Protein 8CBS (pdb70)

InterPro domains:
  IPR000071 Immunodeficiency lentiviral matrix, N-terminal [PF00540] (2-132)
  IPR000071 Immunodeficiency lentiviral matrix, N-terminal [PR00234] (4-20)
  IPR000071 Immunodeficiency lentiviral matrix, N-terminal [PR00234] (22-40)
  IPR000071 Immunodeficiency lentiviral matrix, N-terminal [PR00234] (42-57)
  IPR000071 Immunodeficiency lentiviral matrix, N-terminal [PR00234] (70-89)
  IPR000071 Immunodeficiency lentiviral matrix, N-terminal [PR00234] (89-102)
  IPR000477 Reverse transcriptase domain [PF00078] (650-821)
  IPR000477 Reverse transcriptase domain [PS50878] (631-821)
  IPR001037 Integrase, C-terminal, retroviral [PF00552] (1372-1415)
  IPR001037 Integrase, C-terminal, retroviral [PS51027] (1370-1417)
  IPR001584 Integrase, catalytic core [PF00665] (1204-1292)
  IPR001584 Integrase, catalytic core [PS50994] (1201-1351)
  IPR001878 Zinc finger, CCHC-type [PF00098] (391-406)
  IPR001878 Zinc finger, CCHC-type [PF00098] (412-428)
  IPR001878 Zinc finger, CCHC-type [PS50158] (391-406)
  IPR001878 Zinc finger, CCHC-type [PS50158] (413-428)
  IPR001878 Zinc finger, CCHC-type [SM00343] (391-40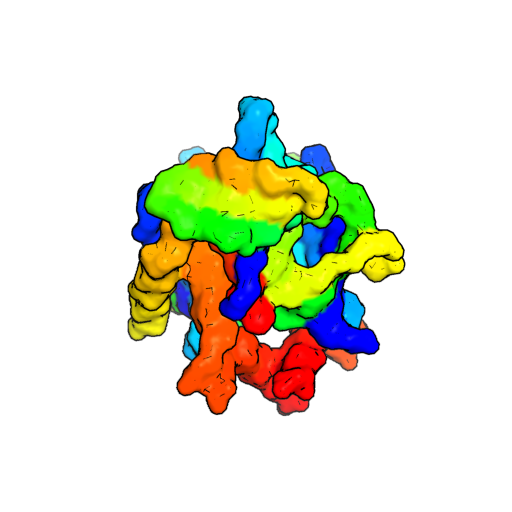7)
  IPR001878 Zinc finger, CCHC-type [SM00343] (412-428)
  IPR001969 Aspartic peptidase, active site [PS00141] (510-521)
  IPR001995 Peptidase A2A, retrovirus, catalytic [PS50175] (508-577)

Solvent-accessible surface area: 18591 Å² total; per-residue (Å²): 190,87,84,91,0,5,0,86,41,93,236,53,90,95,50,61,19,51,3,130,50,65,114,120,34,176,53,32,0,44,0,60,23,144,114,74,97,46,108,5,47,96,188,66,12,60,51,32,102,22,67,34,160,114,54,32,5,40,1,33,2,17,14,9,94,48,105,85,105,19,0,0,0,0,0,0,35,36,4,13,0,1,7,4,17,34,11,117,44,69,58,10,103,36,0,10,26,6,3,15,18,0,2,1,17,0,44,9,124,24,1,66,11,67,99,29,93,7,4,47,25,22,34,0,70,17,7,5,34,18,8,6,9,116,26,67,78,103,87,57,7,78,69,21,12,152,55,1,77,109,4,4,53,107,10,57,105,13,15,117,76,4,64,31,0,0,5,8,0,8,15,12,32,0,67,120,144,188,67,79,5,3,11,36,70,0,2,40,44,10,16,109,96,77,144,47,70,0,8,1,83,49,85,240,54,100,93,42,55,33,68,7,133,36,84,100,89,22,172,55,35,0,35,0,58,19,126,100,79,112,58,102,4,47,85,189,73,10,53,18,20,108,90,83,34,231,105,56,41,5,43,0,35,1,18,15,11,86,48,101,79,104,15,0,0,0,0,0,0,35,31,4,14,0,1,7,4,16,36,10,116,43,79,54,10,102,25,0,10,25,6,2,16,20,0,2,2,19,1,43,4,115,23,1,67,8,64,101,30,94,7,4,46,27,28,47,0,113,15,7,5,47,9,7,17,13,127,26,68,86,102,87,53,8,84,70,20,16,153,49,1,74,115,1,3,56,118,12,57,130,89,12,130,79,5,70,32,0,0,5,13,0,6,9,16,28,0,64,102,144,182,80,77,6,2,12,34,67,0,2,51,45,5,0,67,51,26,84,101,189

Sequence (390 aa):
QNFRVYYRDSRDPVWKGPAKLLEKGEGAVVVIQDNSDIKVVPRRKAKKIIRDYGKCSPGIWQLDCTHHLEGKVILVAVV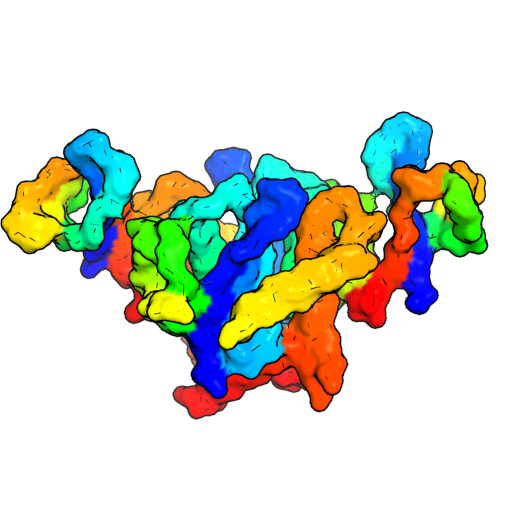HVASGYIEAEVIPAETGQETAYFLLKLAGRWPVKTVVHHTDNGSNFTSTTVKAACWWAGIKQEFGGVIESMNKELKKIIGQVRDQAEHLKTAVQMAVFIHNKKRKGYSAGERIVDIIIATDINFRVYYRDSRDDPVWKGPAKLLEKGEGAVVVIQDNSDIKVVPRRKAKIIRDYGKCSPGIWQLDCTHHLEGKVILVAVVHVASGYIEAEVIPAETGQETAYFLLKLAGRWPVKTVVHTDNGSNFTSTTVKAACWWAGIKQEFGGVIESMNKELKKIIGQVRDQAEHLKTAVQMAVFIHNKKRKGYSAGERIVDIIATDIQTK

Organism: Human immunodeficiency virus type 1 group M subtype B (isolate NY5) (NCBI:txid11698)

B-factor: mean 51.63, std 19.4, range [27.84, 161.86]

Foldseek 3Di:
DAKFKWFDDDVPPDIDDRWHFDDDDPFWTWTHDPHDTDTGGPVGMDIDDPVVD/DDLQEKEWDWDDDPRWIKIKIARVVLRQIDIATDRDLALVVVLVVLLVVLVPAVHAEYEYEVPPSCVDPSNVVSCVVSNHHYDYDPSVVVVVVQLVVQLVVCVVVDDDSRVSSVVSSVVQQCDCPVHGSVVVSCVNRVVVD/DKWKWFDDPPDPDIDDRWAWDDDDPFWTWTADPHDTDIHGPVGMDIGDDDDD/DALQEKEWDWDDDPNWIKIKIARQVQRQIDIATFRDLALVSVLVVLLVVLVPGVHAEYEYAVPPSCVDVSNVVSCVVSNHHYHHDPSVVVVVVQLVVQLVVCVVVDPDSRVSSVVSSVVQQCCPPVHGSVRVSCVNRVVVVVVD

GO terms:
  GO:0005546 phosphatidylinositol-4,5-bisphosphate binding (F, IDA)
  GO:0005515 protein binding (F, IPI)
  GO:0042802 identical protein binding (F, IPI)

Radius of gyration: 22.5 Å; Cα contacts (8 Å, |Δi|>4): 819; chains: 4; bounding box: 56×45×68 Å

Structure (mmCIF, N/CA/C/O backbone):
data_8CBS
#
_entry.id   8CBS
#
_cell.length_a   53.228
_cell.length_b   64.853
_cell.length_c   70.439
_cell.angle_alpha   90.000
_cell.angle_beta   101.500
_cell.angle_gamma   90.000
#
_symmetry.space_group_name_H-M   'P 1 21 1'
#
loop_
_entity.id
_entity.type
_entity.pdbx_description
1 polymer Integrase
2 non-polymer 1,2-ETHANEDIOL
3 non-polymer 'CHLORIDE ION'
4 non-polymer '(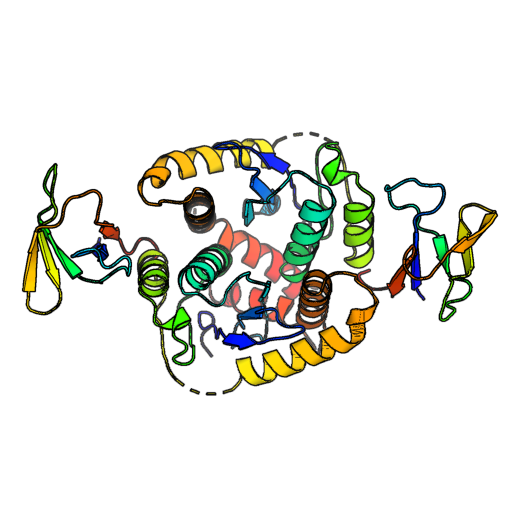2~{S})-2-[3-cyclopropyl-6-methyl-2-(5-methyl-3,4-dihydro-2~{H}-chromen-6-yl)phenyl]-2-[(2-methylpropan-2-yl)oxy]ethanoic acid'
5 non-polymer 'MAGNESIUM ION'
6 water water
#
loop_
_atom_site.group_PDB
_atom_site.id
_atom_site.type_symbol
_atom_site.label_atom_id
_atom_site.label_alt_id
_atom_site.label_comp_id
_atom_site.label_asym_id
_atom_site.label_entity_id
_atom_site.label_seq_id
_atom_site.pdbx_PDB_ins_code
_atom_site.Cartn_x
_atom_site.Cartn_y
_atom_site.Cartn_z
_atom_site.occupancy
_atom_site.B_iso_or_equiv
_atom_site.auth_seq_id
_atom_site.auth_comp_id
_atom_site.auth_asym_id
_atom_site.auth_atom_id
_atom_site.pdbx_PDB_model_num
ATOM 1 N N . GLN A 1 3 ? -0.79707 -21.71539 -7.92584 1.000 95.49279 221 GLN A N 1
ATOM 2 C CA . GLN A 1 3 ? -1.66270 -20.67115 -8.46471 1.000 98.55471 221 GLN A CA 1
ATOM 3 C C . GLN A 1 3 ? -0.93533 -19.74185 -9.43581 1.000 87.90699 221 GLN A C 1
ATOM 4 O O . GLN A 1 3 ? -1.21401 -19.79076 -10.63229 1.000 95.63600 221 GLN A O 1
ATOM 10 N N . ASN A 1 4 ? -0.01189 -18.89375 -8.97760 1.000 65.36085 222 ASN A N 1
ATOM 11 C CA . ASN A 1 4 ? 0.60499 -17.96105 -9.91074 1.000 73.06828 222 ASN A CA 1
ATOM 12 C C . ASN A 1 4 ? 2.11279 -18.13848 -10.00759 1.000 60.78941 222 ASN A C 1
ATOM 13 O O . ASN A 1 4 ? 2.80777 -18.39163 -9.00442 1.000 53.56064 222 ASN A O 1
ATOM 18 N N . PHE A 1 5 ? 2.61296 -17.93903 -11.22262 1.000 56.70223 223 PHE A N 1
ATOM 19 C CA . PHE A 1 5 ? 4.00874 -18.18148 -11.55055 1.000 52.17784 223 PHE A CA 1
ATOM 20 C C . PHE A 1 5 ? 4.68220 -16.91417 -12.02982 1.000 55.33452 223 PHE A C 1
ATOM 21 O O . PHE A 1 5 ? 4.06674 -16.07374 -12.71237 1.000 52.98245 223 PHE A O 1
ATOM 29 N N . ARG A 1 6 ? 5.95379 -16.77859 -11.64996 1.000 45.86354 224 ARG A N 1
ATOM 30 C CA . ARG A 1 6 ? 6.82533 -15.80654 -12.25853 1.000 46.28282 224 ARG A CA 1
ATOM 31 C C . ARG A 1 6 ? 8.06804 -16.53659 -12.72404 1.000 48.43802 224 ARG A C 1
ATOM 32 O O . ARG A 1 6 ? 8.45564 -17.56262 -12.16482 1.000 49.48737 224 ARG A O 1
ATOM 40 N N . VAL A 1 7 ? 8.69806 -16.00173 -13.75245 1.000 45.70217 225 VAL A N 1
ATOM 41 C CA . VAL A 1 7 ? 9.87116 -16.62793 -14.32109 1.000 43.11148 225 VAL A CA 1
ATOM 42 C C . VAL A 1 7 ? 11.06013 -15.71304 -14.14471 1.000 42.93575 225 VAL A C 1
ATOM 43 O O . VAL A 1 7 ? 10.98267 -14.52894 -14.50050 1.000 49.04284 225 VAL A O 1
ATOM 47 N N . TYR A 1 8 ? 12.18186 -16.28097 -13.66895 1.000 45.60875 226 TYR A N 1
ATOM 48 C CA . TYR A 1 8 ? 13.46810 -15.59770 -13.54016 1.000 46.64350 226 TYR A CA 1
ATOM 49 C C . TYR A 1 8 ? 14.41071 -16.35188 -14.45523 1.000 48.94042 226 TYR A C 1
ATOM 50 O O . TYR A 1 8 ? 14.25654 -17.55641 -14.60199 1.000 51.85653 226 TYR A O 1
ATOM 59 N N . TYR A 1 9 ? 15.32484 -15.65074 -15.14424 1.000 45.50013 227 TYR A N 1
ATOM 60 C CA . TYR A 1 9 ? 16.01769 -16.24006 -16.29608 1.000 50.29605 227 TYR A CA 1
ATOM 61 C C . TYR A 1 9 ? 17.34288 -15.51760 -16.51944 1.000 49.59687 227 TYR A C 1
ATOM 62 O O . TYR A 1 9 ? 17.57906 -14.42404 -15.99470 1.000 55.07252 227 TYR A O 1
ATOM 71 N N . ARG A 1 10 ? 18.22701 -16.15956 -17.26692 1.000 51.34420 228 ARG A N 1
ATOM 72 C CA . ARG A 1 10 ? 19.47406 -15.52999 -17.67565 1.000 53.50191 228 ARG A CA 1
ATOM 73 C C . ARG A 1 10 ? 19.49041 -15.43251 -19.19412 1.000 65.31956 228 ARG A C 1
ATOM 74 O O . ARG A 1 10 ? 18.92809 -16.29247 -19.88364 1.000 56.46578 228 ARG A O 1
ATOM 82 N N . ASP A 1 11 ? 20.17947 -14.40833 -19.68164 1.000 67.92003 229 ASP A N 1
ATOM 83 C CA . ASP A 1 11 ? 20.05538 -13.90887 -21.05072 1.000 80.16695 229 ASP A CA 1
ATOM 84 C C . ASP A 1 11 ? 21.38102 -14.11654 -21.79099 1.000 97.98436 229 ASP A C 1
ATOM 85 O O . ASP A 1 11 ? 21.95823 -15.20633 -21.68817 1.000 94.81763 229 ASP A O 1
ATOM 90 N N . SER A 1 12 ? 21.88069 -13.10131 -22.48962 1.000 118.14499 230 SER A N 1
ATOM 91 C CA . SER A 1 12 ? 23.05422 -13.10784 -23.35401 1.000 128.02685 230 SER A CA 1
ATOM 92 C C . SER A 1 12 ? 24.32523 -12.98728 -22.52151 1.000 121.97837 230 SER A C 1
ATOM 93 O O . SER A 1 12 ? 24.78407 -11.88489 -22.21379 1.000 116.83753 230 SER A O 1
ATOM 96 N N . ARG A 1 13 ? 24.91425 -14.13771 -22.17632 1.000 117.71591 231 ARG A N 1
ATOM 97 C CA . ARG A 1 13 ? 26.12579 -14.22757 -21.36006 1.000 121.09705 231 ARG A CA 1
ATOM 98 C C . ARG A 1 13 ? 25.92588 -13.71049 -19.93596 1.000 121.84709 231 ARG A C 1
ATOM 99 O O . ARG A 1 13 ? 26.38173 -14.34827 -18.97858 1.000 115.92393 231 ARG A O 1
ATOM 107 N N . ASP A 1 14 ? 25.25886 -12.55045 -19.79382 1.000 109.43130 232 ASP A N 1
ATOM 108 C CA . ASP A 1 14 ? 24.94476 -11.86645 -18.54137 1.000 89.22681 232 ASP A CA 1
ATOM 109 C C . ASP A 1 14 ? 24.59277 -12.87667 -17.45596 1.000 87.73088 232 ASP A C 1
ATOM 110 O O . ASP A 1 14 ? 23.52211 -13.50180 -17.50823 1.000 77.76308 232 ASP A O 1
ATOM 115 N N . PRO A 1 15 ? 25.48013 -13.08418 -16.47433 1.000 94.13320 233 PRO A N 1
ATOM 116 C CA . PRO A 1 15 ? 25.15351 -13.97902 -15.35339 1.000 84.98851 233 PRO A CA 1
ATOM 117 C C . PRO A 1 15 ? 24.15310 -13.40380 -14.36477 1.000 73.40553 233 PRO A C 1
ATOM 118 O O . PRO A 1 15 ? 23.80208 -14.10449 -13.41101 1.000 70.12679 233 PRO A O 1
ATOM 122 N N . VAL A 1 16 ? 23.68813 -12.16556 -14.52302 1.000 59.87537 234 VAL A N 1
ATOM 123 C CA . VAL A 1 16 ? 22.71288 -11.64293 -13.56837 1.000 67.49898 234 VAL A CA 1
ATOM 124 C C . VAL A 1 16 ? 21.35495 -12.24865 -13.88402 1.000 59.46777 234 VAL A C 1
ATOM 125 O O . VAL A 1 16 ? 20.99193 -12.41550 -15.05092 1.000 53.31884 234 VAL A O 1
ATOM 129 N N . TRP A 1 17 ? 20.62519 -12.64383 -12.85207 1.000 49.09603 235 TRP A N 1
ATOM 130 C CA . TRP A 1 17 ? 19.27312 -13.14562 -13.06790 1.000 48.84932 235 TRP A CA 1
ATOM 131 C C . TRP A 1 17 ? 18.32413 -11.97901 -13.36861 1.000 48.40622 235 TRP A C 1
ATOM 132 O O . TRP A 1 17 ? 18.42325 -10.90113 -12.77011 1.000 50.14132 235 TRP A O 1
ATOM 143 N N . LYS A 1 18 ? 17.40483 -12.19794 -14.30200 1.000 49.30910 236 LYS A N 1
ATOM 144 C CA . LYS A 1 18 ? 16.42634 -11.21907 -14.74881 1.000 53.28187 236 LYS A CA 1
ATOM 145 C C . LYS A 1 18 ? 15.04403 -11.70299 -14.35750 1.000 51.52831 236 LYS A C 1
ATOM 146 O O . LYS A 1 18 ? 14.82502 -12.89233 -14.18410 1.000 50.59789 236 LYS A O 1
ATOM 152 N N . GLY A 1 19 ? 14.10068 -10.77839 -14.27573 1.000 58.88026 237 GLY A N 1
ATOM 153 C CA . GLY A 1 19 ? 12.75459 -11.11541 -13.89033 1.000 54.46965 237 GLY A CA 1
ATOM 154 C C . GLY A 1 19 ? 12.24094 -10.20761 -12.78317 1.000 65.80083 237 GLY A C 1
ATOM 155 O O . GLY A 1 19 ? 12.94547 -9.32732 -12.28585 1.000 60.62785 237 GLY A O 1
ATOM 156 N N . PRO A 1 20 ? 10.99247 -10.41211 -12.37492 1.000 64.39503 238 PRO A N 1
ATOM 157 C CA . PRO A 1 20 ? 10.06994 -11.44242 -12.85210 1.000 54.37303 238 PRO A CA 1
ATOM 158 C C . PRO A 1 20 ? 9.55341 -11.12497 -14.24549 1.000 56.79814 238 PRO A C 1
ATOM 159 O O . PRO A 1 20 ? 9.34764 -9.97249 -14.63270 1.000 56.42955 238 PRO A O 1
ATOM 163 N N . ALA A 1 21 ? 9.36346 -12.18273 -15.01318 1.000 51.51146 239 ALA A N 1
ATOM 164 C CA . ALA A 1 21 ? 8.69386 -12.14276 -16.29442 1.000 49.06980 239 ALA A CA 1
ATOM 165 C C . ALA A 1 21 ? 7.44180 -13.00063 -16.19908 1.000 58.29046 239 ALA A C 1
ATOM 166 O O . ALA A 1 21 ? 7.32918 -13.92130 -15.37263 1.000 50.48192 239 ALA A O 1
ATOM 168 N N . LYS A 1 22 ? 6.49399 -12.67568 -17.05103 1.000 51.72152 240 LYS A N 1
ATOM 169 C CA . LYS A 1 22 ? 5.27793 -13.45686 -17.18349 1.000 51.50341 240 LYS A CA 1
ATOM 170 C C . LYS A 1 22 ? 5.54787 -14.74410 -17.95500 1.000 58.06976 240 LYS A C 1
ATOM 171 O O . LYS A 1 22 ? 6.24685 -14.73920 -18.98506 1.000 54.81814 240 LYS A O 1
ATOM 177 N N . LEU A 1 23 ? 4.97822 -15.84309 -17.46195 1.000 51.62036 241 LEU A N 1
ATOM 178 C CA . LEU A 1 23 ? 5.04515 -17.12356 -18.15631 1.000 54.01428 241 LEU A CA 1
ATOM 179 C C . LEU A 1 23 ? 3.99756 -17.13954 -19.26190 1.000 63.11408 241 LEU A C 1
ATOM 180 O O . LEU A 1 23 ? 2.79873 -17.00263 -18.98625 1.000 52.84708 241 LEU A O 1
ATOM 185 N N . LEU A 1 24 ? 4.43752 -17.29747 -20.51588 1.000 51.24119 242 LEU A N 1
ATOM 186 C CA . LEU A 1 24 ? 3.44761 -17.41950 -21.57945 1.000 55.07306 242 LEU A CA 1
ATOM 187 C C . LEU A 1 24 ? 3.18267 -18.88039 -21.90462 1.000 56.37404 242 LEU A C 1
ATOM 188 O O . LEU A 1 24 ? 2.02612 -19.29647 -22.01239 1.000 58.14371 242 LEU A O 1
ATOM 193 N N . GLU A 1 25 ? 4.24258 -19.67018 -22.04300 1.000 48.02075 243 GLU A N 1
ATOM 194 C CA . GLU A 1 25 ? 4.09754 -21.06991 -22.37980 1.000 50.36056 243 GLU A CA 1
ATOM 195 C C . GLU A 1 25 ? 5.33478 -21.81824 -21.93806 1.000 49.31013 243 GLU A C 1
ATOM 196 O O . GLU A 1 25 ? 6.44669 -21.29619 -22.01264 1.000 48.86592 243 GLU A O 1
ATOM 202 N N . LYS A 1 26 ? 5.13249 -23.05429 -21.51505 1.000 54.66689 244 LYS A N 1
ATOM 203 C CA . LYS A 1 26 ? 6.22660 -23.91828 -21.10056 1.000 55.01449 244 LYS A CA 1
ATOM 204 C C . LYS A 1 26 ? 6.28730 -25.07635 -22.08000 1.000 61.38131 244 LYS A C 1
ATOM 205 O O . LYS A 1 26 ? 5.28916 -25.76707 -22.29076 1.000 59.10671 244 LYS A O 1
ATOM 211 N N . GLY A 1 27 ? 7.43460 -25.24832 -22.72692 1.000 54.03189 245 GLY A N 1
ATOM 212 C CA . GLY A 1 27 ? 7.67140 -26.39160 -23.57246 1.000 59.03398 245 GLY A CA 1
ATOM 213 C C . GLY A 1 27 ? 8.71078 -27.30522 -22.94295 1.000 74.98357 245 GLY A C 1
ATOM 214 O O . GLY A 1 27 ? 9.28276 -27.02687 -21.88567 1.000 62.15155 245 GLY A O 1
ATOM 215 N N . GLU A 1 28 ? 8.96935 -28.40891 -23.64292 1.000 82.49218 246 GLU A N 1
ATOM 216 C CA . GLU A 1 28 ? 9.91411 -29.38740 -23.11634 1.000 95.57154 246 GLU A CA 1
ATOM 217 C C . GLU A 1 28 ? 11.32445 -28.81153 -23.04127 1.000 82.12743 246 GLU A C 1
ATOM 218 O O . GLU A 1 28 ? 12.06707 -29.10669 -22.10183 1.000 83.22106 246 GLU A O 1
ATOM 224 N N . GLY A 1 29 ? 11.70954 -27.98152 -24.00610 1.000 66.37022 247 GLY A N 1
ATOM 225 C CA . GLY A 1 29 ? 13.06342 -27.44489 -24.01400 1.000 62.11393 247 GLY A CA 1
ATOM 226 C C . GLY A 1 29 ? 13.19597 -25.94467 -23.81182 1.000 60.40607 247 GLY A C 1
ATOM 227 O O . GLY A 1 29 ? 14.31331 -25.42635 -23.62547 1.000 53.58232 247 GLY A O 1
ATOM 228 N N . ALA A 1 30 ? 12.08355 -25.21396 -23.90672 1.000 54.97700 248 ALA A N 1
ATOM 229 C CA . ALA A 1 30 ? 12.13281 -23.76098 -23.79925 1.000 51.16867 248 ALA A CA 1
ATOM 230 C C . ALA A 1 30 ? 10.92006 -23.25666 -23.03830 1.000 46.96969 248 ALA A C 1
ATOM 231 O O . ALA A 1 30 ? 9.90414 -23.93567 -22.92275 1.000 48.36124 248 ALA A O 1
ATOM 233 N N . VAL A 1 31 ? 11.05663 -22.05511 -22.50025 1.000 46.45884 249 VAL A N 1
ATOM 234 C CA A VAL A 1 31 ? 9.92731 -21.33707 -21.92960 0.656 46.36554 249 VAL A CA 1
ATOM 235 C CA B VAL A 1 31 ? 9.96774 -21.31012 -21.88615 0.344 46.32716 249 VAL A CA 1
ATOM 236 C C . VAL A 1 31 ? 9.79794 -20.04153 -22.70151 1.000 46.66903 249 VAL A C 1
ATOM 237 O O . VAL A 1 31 ? 10.80112 -19.41610 -23.07037 1.000 47.77172 249 VAL A O 1
ATOM 244 N N . VAL A 1 32 ? 8.54890 -19.69019 -23.02574 1.000 47.18135 250 VAL A N 1
ATOM 245 C CA . VAL A 1 32 ? 8.24178 -18.41429 -23.65490 1.000 48.38548 250 VAL A CA 1
ATOM 246 C C . VAL A 1 32 ? 7.73664 -17.48848 -22.56090 1.000 47.71070 250 VAL A C 1
ATOM 247 O O . VAL A 1 32 ? 6.79097 -17.83018 -21.84205 1.000 46.91572 250 VAL A O 1
ATOM 251 N N . ILE A 1 33 ? 8.40116 -16.34853 -22.39861 1.000 46.62208 251 ILE A N 1
ATOM 252 C CA . ILE A 1 33 ? 8.08505 -15.37804 -21.36092 1.000 46.11034 251 ILE A CA 1
ATOM 253 C C . ILE A 1 33 ? 7.90914 -14.00138 -21.97473 1.000 54.20461 251 ILE A C 1
ATOM 254 O O . ILE A 1 33 ? 8.34609 -13.72675 -23.09178 1.000 50.26636 251 ILE A O 1
ATOM 259 N N . GLN A 1 34 ? 7.27145 -13.13038 -21.21189 1.000 51.03205 252 GLN A N 1
ATOM 260 C CA . GLN A 1 34 ? 7.14297 -11.71936 -21.54277 1.000 58.55377 252 GLN A CA 1
ATOM 261 C C . GLN A 1 34 ? 7.78451 -10.91910 -20.41864 1.000 59.31015 252 GLN A C 1
ATOM 262 O O . GLN A 1 34 ? 7.29637 -10.95093 -19.28068 1.000 55.92243 252 GLN A O 1
ATOM 268 N N . ASP A 1 35 ? 8.89250 -10.23499 -20.70934 1.000 60.41718 253 ASP A N 1
ATOM 269 C CA . ASP A 1 35 ? 9.53049 -9.36796 -19.71304 1.000 80.10364 253 ASP A CA 1
ATOM 270 C C . ASP A 1 35 ? 9.27155 -7.92223 -20.11410 1.000 90.05305 253 ASP A C 1
ATOM 271 O O . ASP A 1 35 ? 9.87677 -7.41777 -21.06843 1.000 91.69542 253 ASP A O 1
ATOM 276 N N . ASN A 1 36 ? 8.36780 -7.27190 -19.37778 1.000 106.60675 254 ASN A N 1
ATOM 277 C CA . ASN A 1 36 ? 7.91519 -5.91640 -19.65599 1.000 115.94317 254 ASN A CA 1
ATOM 278 C C . ASN A 1 36 ? 7.27115 -5.86961 -21.03542 1.000 111.36067 254 ASN A C 1
ATOM 279 O O . ASN A 1 36 ? 6.08784 -6.19948 -21.17545 1.000 107.92786 254 ASN A O 1
ATOM 284 N N . SER A 1 37 ? 8.03397 -5.49779 -22.06405 1.000 101.30455 255 SER A N 1
ATOM 285 C CA . SER A 1 37 ? 7.47688 -5.35898 -23.40591 1.000 103.49905 255 SER A CA 1
ATOM 286 C C . SER A 1 37 ? 8.09184 -6.31108 -24.43134 1.000 94.36429 255 SER A C 1
ATOM 287 O O . SER A 1 37 ? 7.76629 -6.20599 -25.61765 1.000 90.73538 255 SER A O 1
ATOM 290 N N . ASP A 1 38 ? 8.96112 -7.23612 -24.02005 1.000 82.45317 256 ASP A N 1
ATOM 291 C CA . ASP A 1 38 ? 9.67324 -8.11817 -24.94121 1.000 80.28970 256 ASP A CA 1
ATOM 292 C C . ASP A 1 38 ? 9.26766 -9.56436 -24.70073 1.000 78.01477 256 ASP A C 1
ATOM 293 O O . ASP A 1 38 ? 9.32236 -10.05332 -23.56620 1.000 69.52533 256 ASP A O 1
ATOM 298 N N . ILE A 1 39 ? 8.88491 -10.25474 -25.75381 1.000 67.57449 257 ILE A N 1
ATOM 299 C CA . ILE A 1 39 ? 8.62370 -11.67974 -25.64349 1.000 59.31963 257 ILE A CA 1
ATOM 300 C C . ILE A 1 39 ? 9.91265 -12.41571 -25.95227 1.000 68.74180 257 ILE A C 1
ATOM 301 O O . ILE A 1 39 ? 10.59916 -12.11040 -26.93549 1.000 69.93226 257 ILE A O 1
ATOM 306 N N . LYS A 1 40 ? 10.27087 -13.35778 -25.09286 1.000 50.32130 258 LYS A N 1
ATOM 307 C CA . LYS A 1 40 ? 11.55908 -14.01111 -25.19958 1.000 49.00017 258 LYS A CA 1
ATOM 308 C C . LYS A 1 40 ? 11.35817 -15.51318 -25.12437 1.000 52.22708 258 LYS A C 1
ATOM 309 O O . LYS A 1 40 ? 10.45490 -15.99983 -24.43518 1.000 49.45816 258 LYS A O 1
ATOM 315 N N . VAL A 1 41 ? 12.22185 -16.24028 -25.81902 1.000 46.56203 259 VAL A N 1
ATOM 316 C CA . VAL A 1 41 ? 12.21467 -17.69828 -25.83130 1.000 48.12856 259 VAL A CA 1
ATOM 317 C C . VAL A 1 41 ? 13.47484 -18.13542 -25.10276 1.000 47.07555 259 VAL A C 1
ATOM 318 O O . VAL A 1 41 ? 14.58511 -17.82763 -25.55163 1.000 48.90131 259 VAL A O 1
ATOM 322 N N . VAL A 1 42 ? 13.31804 -18.81219 -23.97045 1.000 45.04168 260 VAL A N 1
ATOM 323 C CA . VAL A 1 42 ? 14.42680 -19.08552 -23.05124 1.000 45.00347 260 VAL A CA 1
ATOM 324 C C . VAL A 1 42 ? 14.60213 -20.59136 -22.89115 1.000 46.60672 260 VAL A C 1
ATOM 325 O O . VAL A 1 42 ? 13.64748 -21.27726 -22.51902 1.000 49.32686 260 VAL A O 1
ATOM 329 N N . PRO A 1 43 ? 15.81451 -21.13666 -23.08426 1.000 50.61322 261 PRO A N 1
ATOM 330 C CA . PRO A 1 43 ? 16.06346 -22.54503 -22.75690 1.000 52.86342 261 PRO A CA 1
ATOM 331 C C . PRO A 1 43 ? 15.64077 -22.84906 -21.32395 1.000 55.12201 261 PRO A C 1
ATOM 332 O O . PRO A 1 43 ? 15.84798 -22.03231 -20.41344 1.000 50.78801 261 PRO A O 1
ATOM 336 N N . ARG A 1 44 ? 15.03120 -24.02656 -21.12919 1.000 46.43923 262 ARG A N 1
ATOM 337 C CA . ARG A 1 44 ? 14.54666 -24.40032 -19.79275 1.000 48.81226 262 ARG A CA 1
ATOM 338 C C . ARG A 1 44 ? 15.64252 -24.27400 -18.74244 1.000 53.55796 262 ARG A C 1
ATOM 339 O O . ARG A 1 44 ? 15.37577 -23.89374 -17.58825 1.000 49.80549 262 ARG A O 1
ATOM 347 N N . ARG A 1 45 ? 16.87647 -24.62876 -19.11370 1.000 56.73613 263 ARG A N 1
ATOM 348 C CA . ARG A 1 45 ? 17.93319 -24.71051 -18.11166 1.000 59.09862 263 ARG A CA 1
ATOM 349 C C . ARG A 1 45 ? 18.36787 -23.32203 -17.67572 1.000 64.16260 263 ARG A C 1
ATOM 350 O O . ARG A 1 45 ? 19.01123 -23.17530 -16.62929 1.000 62.75701 263 ARG A O 1
ATOM 358 N N . LYS A 1 46 ? 18.02311 -22.28735 -18.44200 1.000 52.94039 264 LYS A N 1
ATOM 359 C CA . LYS A 1 46 ? 18.34850 -20.92982 -18.03371 1.000 55.90023 264 LYS A CA 1
ATOM 360 C C . LYS A 1 46 ? 17.17420 -20.19363 -17.40279 1.000 50.75103 264 LYS A C 1
ATOM 361 O O . LYS A 1 46 ? 17.22702 -18.96487 -17.28998 1.000 62.78676 264 LYS A O 1
ATOM 367 N N . ALA A 1 47 ? 16.11152 -20.90021 -17.02440 1.000 47.98043 265 ALA A N 1
ATOM 368 C CA . ALA A 1 47 ? 14.90033 -20.29014 -16.47166 1.000 43.33867 265 ALA A CA 1
ATOM 369 C C . ALA A 1 47 ? 14.49500 -20.99117 -15.19560 1.000 46.26616 265 ALA A C 1
ATOM 370 O O . ALA A 1 47 ? 14.63948 -22.20806 -15.08293 1.000 49.79519 265 ALA A O 1
ATOM 372 N N A LYS A 1 48 ? 14.00665 -20.21560 -14.22848 0.425 43.24251 266 LYS A N 1
ATOM 373 N N B LYS A 1 48 ? 14.00713 -20.22136 -14.22269 0.575 43.40089 266 LYS A N 1
ATOM 374 C CA A LYS A 1 48 ? 13.37490 -20.73828 -13.02497 0.425 42.46236 266 LYS A CA 1
ATOM 375 C CA B LYS A 1 48 ? 13.37754 -20.76100 -13.02534 0.575 42.46903 266 LYS A CA 1
ATOM 376 C C A LYS A 1 48 ? 11.93372 -20.25017 -13.00350 0.425 44.62047 266 LYS A C 1
ATOM 377 C C B LYS A 1 48 ? 11.94155 -20.25788 -12.98512 0.575 44.76105 266 LYS A C 1
ATOM 378 O O A LYS A 1 48 ? 11.68974 -19.04097 -12.96917 0.425 43.84904 266 LYS A O 1
ATOM 379 O O B LYS A 1 48 ? 11.70958 -19.04720 -12.93272 0.575 44.01219 266 LYS A O 1
ATOM 390 N N . ILE A 1 49 ? 10.99041 -21.18568 -13.03268 1.000 46.00130 267 ILE A N 1
ATOM 391 C CA . ILE A 1 49 ? 9.56296 -20.89181 -12.98953 1.000 44.55939 267 ILE A CA 1
ATOM 392 C C . ILE A 1 49 ? 9.15368 -21.04880 -11.52380 1.000 45.98111 267 ILE A C 1
ATOM 393 O O . ILE A 1 49 ? 9.14386 -22.15334 -10.96118 1.000 46.13090 267 ILE A O 1
ATOM 398 N N . ILE A 1 50 ? 8.83923 -19.94912 -10.86735 1.000 41.71146 268 ILE A N 1
ATOM 399 C CA . ILE A 1 50 ? 8.63055 -19.98304 -9.41759 1.000 41.44567 268 ILE A CA 1
ATOM 400 C C . ILE A 1 50 ? 7.20219 -19.60120 -9.10253 1.000 43.67210 268 ILE A C 1
ATOM 401 O O . ILE A 1 50 ? 6.70217 -18.56016 -9.56291 1.000 44.59140 268 ILE A O 1
ATOM 406 N N . ARG A 1 51 ? 6.54325 -20.42738 -8.30829 1.000 41.99912 269 ARG A N 1
ATOM 407 C CA . ARG A 1 51 ? 5.19537 -20.04916 -7.92900 1.000 48.36575 269 ARG A CA 1
ATOM 408 C C . ARG A 1 51 ? 5.16649 -19.37702 -6.56906 1.000 47.51736 269 ARG A C 1
ATOM 409 O O . ARG A 1 51 ? 6.13540 -19.43267 -5.78779 1.000 45.54739 269 ARG A O 1
ATOM 417 N N . ASP A 1 52 ? 4.04371 -18.71419 -6.29503 1.000 44.23942 270 ASP A N 1
ATOM 418 C CA . ASP A 1 52 ? 3.87871 -17.99730 -5.02923 1.000 46.66355 270 ASP A CA 1
ATOM 419 C C . ASP A 1 52 ? 3.39653 -18.93690 -3.93018 1.000 52.64303 270 ASP A C 1
ATOM 420 O O . ASP A 1 52 ? 2.32953 -18.76199 -3.34781 1.000 50.89837 270 ASP A O 1
ATOM 425 N N . TYR A 1 53 ? 4.26857 -19.91573 -3.64926 1.000 48.19861 271 TYR A N 1
ATOM 426 C CA . TYR A 1 53 ? 3.94139 -21.03787 -2.77228 1.000 44.74677 271 TYR A CA 1
ATOM 427 C C . TYR A 1 53 ? 3.41448 -20.57080 -1.42765 1.000 41.78800 271 TYR A C 1
ATOM 428 O O . TYR A 1 53 ? 2.37492 -21.05146 -0.95693 1.000 49.92789 271 TYR A O 1
ATOM 437 N N . GLY A 1 54 ? 4.13530 -19.65962 -0.77668 1.000 44.63387 272 GLY A N 1
ATOM 438 C CA . GLY A 1 54 ? 3.78009 -19.22604 0.58703 1.000 48.60684 272 GLY A CA 1
ATOM 439 C C . GLY A 1 54 ? 2.50662 -18.38683 0.67101 1.000 68.65471 272 GLY A C 1
ATOM 440 O O . GLY A 1 54 ? 1.99809 -18.17092 1.77382 1.000 61.91045 272 GLY A O 1
ATOM 441 N N . LYS A 1 55 ? 1.97227 -17.90855 -0.45718 1.000 67.84213 273 LYS A N 1
ATOM 442 C CA . LYS A 1 55 ? 0.72202 -17.13180 -0.39070 1.000 71.39864 273 LYS A CA 1
ATOM 443 C C . LYS A 1 55 ? -0.50231 -18.03344 -0.54042 1.000 73.69213 273 LYS A C 1
ATOM 444 O O . LYS A 1 55 ? -0.39539 -19.18884 -0.96416 1.000 78.26701 273 LYS A O 1
ATOM 450 N N . CYS B 1 77 ? 1.06629 -1.76053 15.35892 1.000 92.92053 56 CYS B N 1
ATOM 451 C CA . CYS B 1 77 ? 1.95411 -2.32273 14.34407 1.000 92.50581 56 CYS B CA 1
ATOM 452 C C . CYS B 1 77 ? 1.58611 -3.77859 14.00841 1.000 84.00593 56 CYS B C 1
ATOM 453 O O . CYS B 1 77 ? 1.30783 -4.59115 14.90058 1.000 80.10330 56 CYS B O 1
ATOM 456 N N . SER B 1 78 ? 1.58661 -4.10119 12.71574 1.000 73.76013 57 SER B N 1
ATOM 457 C CA . SER B 1 78 ? 1.20777 -5.43848 12.29087 1.000 66.39380 57 SER B CA 1
ATOM 458 C C . SER B 1 78 ? 2.23385 -6.47064 12.76840 1.000 69.06548 57 SER B C 1
ATOM 459 O O . SER B 1 78 ? 3.43824 -6.19987 12.78348 1.000 62.46905 57 SER B O 1
ATOM 462 N N . PRO B 1 79 ? 1.78067 -7.66413 13.15850 1.000 57.50088 58 PRO B N 1
ATOM 463 C CA . PRO B 1 79 ? 2.70044 -8.73027 13.58880 1.000 51.46962 58 PRO B CA 1
ATOM 464 C C . PRO B 1 79 ? 3.56098 -9.32875 12.47040 1.000 49.19140 58 PRO B C 1
ATOM 465 O O . PRO B 1 79 ? 4.45364 -10.14481 12.76435 1.000 45.53180 58 PRO B O 1
ATOM 469 N N . GLY B 1 80 ? 3.26125 -9.03819 11.21220 1.000 46.41646 59 GLY B N 1
ATOM 470 C CA . GLY B 1 80 ? 3.98054 -9.64238 10.10421 1.000 59.51140 59 GLY B CA 1
ATOM 471 C C . GLY B 1 80 ? 5.11390 -8.80025 9.54710 1.000 48.84452 59 GLY B C 1
ATOM 472 O O . GLY B 1 80 ? 5.71203 -9.18772 8.53421 1.000 44.37711 59 GLY B O 1
ATOM 473 N N . ILE B 1 81 ? 5.40955 -7.64227 10.15352 1.000 44.89275 60 ILE B N 1
ATOM 474 C CA . ILE B 1 81 ? 6.30541 -6.65834 9.56125 1.000 38.04275 60 ILE B CA 1
ATOM 475 C C . ILE B 1 81 ? 7.70672 -6.76488 10.1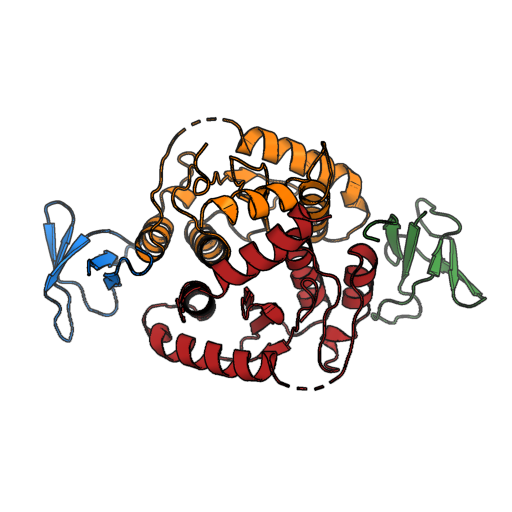7054 1.000 36.64245 60 ILE B C 1
ATOM 476 O O . ILE B 1 81 ? 7.88897 -6.68504 11.39908 1.000 38.43001 60 ILE B O 1
ATOM 481 N N . TRP B 1 82 ? 8.70347 -6.89817 9.30480 1.000 38.05520 61 TRP B N 1
ATOM 482 C CA . TRP B 1 82 ? 10.10935 -6.98774 9.68642 1.000 35.25798 61 TRP B CA 1
ATOM 483 C C . TRP B 1 82 ? 10.92545 -5.91093 8.98642 1.000 41.50021 61 TRP B C 1
ATOM 484 O O . TRP B 1 82 ? 10.63929 -5.54989 7.83014 1.000 41.11695 61 TRP B O 1
ATOM 495 N N . GLN B 1 83 ? 11.98920 -5.43403 9.63796 1.000 38.64389 62 GLN B N 1
ATOM 496 C CA . GLN B 1 83 ? 12.97451 -4.61291 8.94217 1.000 37.00414 62 GLN B CA 1
ATOM 497 C C . GLN B 1 83 ? 14.30324 -5.34269 8.88324 1.000 38.02025 62 GLN B C 1
ATOM 498 O O . GLN B 1 83 ? 14.72453 -5.96223 9.87278 1.000 37.12842 62 GLN B O 1
ATOM 504 N N . LEU B 1 84 ? 14.98161 -5.25760 7.74476 1.000 35.36025 63 LEU B N 1
ATOM 505 C CA . LEU B 1 84 ? 16.29860 -5.86442 7.61812 1.000 33.64447 63 LEU B CA 1
ATOM 506 C C . LEU B 1 84 ? 17.29762 -4.80646 7.18753 1.000 38.64460 63 LEU B C 1
ATOM 507 O O . LEU B 1 84 ? 16.95631 -3.91773 6.38332 1.000 38.72304 63 LEU B O 1
ATOM 512 N N . ASP B 1 85 ? 18.54707 -4.93663 7.64539 1.000 33.36123 64 ASP B N 1
ATOM 513 C CA . ASP B 1 85 ? 19.60837 -4.03662 7.18386 1.000 33.71976 64 ASP B CA 1
ATOM 514 C C . ASP B 1 85 ? 20.94305 -4.72474 7.43271 1.000 39.57102 64 ASP B C 1
ATOM 515 O O . ASP B 1 85 ? 21.02781 -5.64453 8.23218 1.000 37.03659 64 ASP B O 1
ATOM 520 N N . CYS B 1 86 ? 22.00057 -4.19638 6.83937 1.000 32.85530 65 CYS B N 1
ATOM 521 C CA . CYS B 1 86 ? 23.33348 -4.68484 7.14350 1.000 32.00638 65 CYS B CA 1
ATOM 522 C C . CYS B 1 86 ? 24.12346 -3.68240 7.96570 1.000 36.23504 65 CYS B C 1
ATOM 523 O O . CYS B 1 86 ? 24.01479 -2.46030 7.77820 1.000 37.08851 65 CYS B O 1
ATOM 526 N N . THR B 1 87 ? 24.98124 -4.21387 8.84550 1.000 32.61913 66 THR B N 1
ATOM 527 C CA . THR B 1 87 ? 25.96995 -3.35416 9.49272 1.000 37.11592 66 THR B CA 1
ATOM 528 C C . THR B 1 87 ? 27.31713 -4.07100 9.41358 1.000 36.04077 66 THR B C 1
ATOM 529 O O . THR B 1 87 ? 27.41148 -5.19342 8.88090 1.000 37.72655 66 THR B O 1
ATOM 533 N N . HIS B 1 88 ? 28.38542 -3.39224 9.85011 1.000 36.24129 67 HIS B N 1
ATOM 534 C CA A HIS B 1 88 ? 29.74049 -3.85699 9.59566 0.653 35.33868 67 HIS B CA 1
ATOM 535 C CA B HIS B 1 88 ? 29.74300 -3.84902 9.59274 0.347 35.54306 67 HIS B CA 1
ATOM 536 C C . HIS B 1 88 ? 30.59811 -3.67519 10.83653 1.000 40.87110 67 HIS B C 1
ATOM 537 O O . HIS B 1 88 ? 30.52480 -2.63914 11.50128 1.000 37.41862 67 HIS B O 1
ATOM 550 N N . LEU B 1 89 ? 31.40261 -4.69412 11.13005 1.000 39.26274 68 LEU B N 1
ATOM 551 C CA . LEU B 1 89 ? 32.38796 -4.67852 12.21067 1.000 41.08090 68 LEU B CA 1
ATOM 552 C C . LEU B 1 89 ? 33.54633 -5.55758 11.79465 1.000 41.58019 68 LEU B C 1
ATOM 553 O O . LEU B 1 89 ? 33.33278 -6.65392 11.24510 1.000 38.33182 68 LEU B O 1
ATOM 558 N N . GLU B 1 90 ? 34.77177 -5.06223 12.02203 1.000 38.36075 69 GLU B N 1
ATOM 559 C CA . GLU B 1 90 ? 35.98533 -5.86874 11.80281 1.000 37.72374 69 GLU B CA 1
ATOM 560 C C . GLU B 1 90 ? 36.12768 -6.29315 10.34174 1.000 40.47172 69 GLU B C 1
ATOM 561 O O . GLU B 1 90 ? 36.63367 -7.36329 10.05080 1.000 37.22891 69 GLU B O 1
ATOM 567 N N . GLY B 1 91 ? 35.58228 -5.51032 9.42262 1.000 35.52699 70 GLY B N 1
ATOM 568 C CA . GLY B 1 91 ? 35.60850 -5.87871 8.00766 1.000 39.21036 70 GLY B CA 1
ATOM 569 C C . GLY B 1 91 ? 34.58571 -6.92261 7.59362 1.000 43.95626 70 GLY B C 1
ATOM 570 O O . GLY B 1 91 ? 34.60786 -7.37492 6.42809 1.000 41.35866 70 GLY B O 1
ATOM 571 N N . LYS B 1 92 ? 33.70782 -7.35169 8.50672 1.000 36.86760 71 LYS B N 1
ATOM 572 C CA . LYS B 1 92 ? 32.72361 -8.39909 8.23654 1.000 34.35970 71 LYS B CA 1
ATOM 573 C C . LYS B 1 92 ? 31.33979 -7.78406 8.11621 1.000 33.54512 71 LYS B C 1
ATOM 574 O O . LYS B 1 92 ? 31.06547 -6.70046 8.62033 1.000 37.62997 71 LYS B O 1
ATOM 580 N N . VAL B 1 93 ? 30.44779 -8.50602 7.43379 1.000 33.41564 72 VAL B N 1
ATOM 581 C CA . VAL B 1 93 ? 29.10237 -8.01959 7.11111 1.000 33.75009 72 VAL B CA 1
ATOM 582 C C . VAL B 1 93 ? 28.12360 -8.71972 8.02350 1.000 31.49970 72 VAL B C 1
ATOM 583 O O . VAL B 1 93 ? 28.13184 -9.95973 8.09972 1.000 32.92100 72 VAL B O 1
ATOM 587 N N . ILE B 1 94 ? 27.30939 -7.96502 8.76679 1.000 30.09623 73 ILE B N 1
ATOM 588 C CA . ILE B 1 94 ? 26.30963 -8.55352 9.64495 1.000 29.38195 73 ILE B CA 1
ATOM 589 C C . ILE B 1 94 ? 24.93297 -8.17751 9.09306 1.000 30.27505 73 ILE B C 1
ATOM 590 O O . ILE B 1 94 ? 24.57984 -6.99780 9.02151 1.000 34.19500 73 ILE B O 1
ATOM 595 N N . LEU B 1 95 ? 24.14996 -9.16383 8.77646 1.000 30.68510 74 LEU B N 1
ATOM 596 C CA . LEU B 1 95 ? 22.77899 -8.95684 8.32962 1.000 30.04170 74 LEU B CA 1
ATOM 597 C C . LEU B 1 95 ? 21.84897 -9.14645 9.52162 1.000 29.92715 74 LEU B C 1
ATOM 598 O O . LEU B 1 95 ? 21.91444 -10.17684 10.19578 1.000 33.06977 74 LEU B O 1
ATOM 603 N N . VAL B 1 96 ? 21.02098 -8.13487 9.79988 1.000 29.68129 75 VAL B N 1
ATOM 604 C CA . VAL B 1 96 ? 20.14937 -8.07826 10.97285 1.000 29.04884 75 VAL B CA 1
ATOM 605 C C . VAL B 1 96 ? 18.70438 -7.99162 10.50826 1.000 31.42083 75 VAL B C 1
ATOM 606 O O . VAL B 1 96 ? 18.37031 -7.17339 9.64852 1.000 33.57981 75 VAL B O 1
ATOM 610 N N . ALA B 1 97 ? 17.83050 -8.73689 11.15814 1.000 31.18532 76 ALA B N 1
ATOM 611 C CA . ALA B 1 97 ? 16.38235 -8.62993 10.94349 1.000 28.52608 76 ALA B CA 1
ATOM 612 C C . ALA B 1 97 ? 15.74156 -8.24746 12.28617 1.000 35.24428 76 ALA B C 1
ATOM 613 O O . ALA B 1 97 ? 16.15244 -8.78952 13.33693 1.000 35.82159 76 ALA B O 1
ATOM 615 N N . VAL B 1 98 ? 14.84146 -7.27026 12.29000 1.000 30.14237 77 VAL B N 1
ATOM 616 C CA A VAL B 1 98 ? 14.09698 -6.92275 13.50301 0.534 33.39422 77 VAL B CA 1
ATOM 617 C CA B VAL B 1 98 ? 14.09355 -6.87292 13.48735 0.466 33.47129 77 VAL B CA 1
ATOM 618 C C . VAL B 1 98 ? 12.60377 -7.09598 13.25058 1.000 34.81804 77 VAL B C 1
ATOM 619 O O . VAL B 1 98 ? 12.05130 -6.65104 12.22483 1.000 33.79723 77 VAL B O 1
ATOM 626 N N . HIS B 1 99 ? 11.94016 -7.73917 14.19696 1.000 31.57724 78 HIS B N 1
ATOM 627 C CA . HIS B 1 99 ? 10.48473 -7.79639 14.19744 1.000 33.92473 78 HIS B CA 1
ATOM 628 C C . HIS B 1 99 ? 9.99912 -6.49428 14.83744 1.000 40.63737 78 HIS B C 1
ATOM 629 O O . HIS B 1 99 ? 10.20132 -6.26462 16.03272 1.000 38.75339 78 HIS B O 1
ATOM 636 N N . VAL B 1 100 ? 9.41722 -5.60913 14.02867 1.000 37.53268 79 VAL B N 1
ATOM 637 C CA . VAL B 1 100 ? 9.21395 -4.21456 14.45606 1.000 39.55135 79 VAL B CA 1
ATOM 638 C C . VAL B 1 100 ? 8.33349 -4.11411 15.69992 1.000 40.00370 79 VAL B C 1
ATOM 639 O O . VAL B 1 100 ? 8.62090 -3.31157 16.61050 1.000 43.70371 79 VAL B O 1
ATOM 643 N N . ALA B 1 101 ? 7.26766 -4.89743 15.77784 1.000 43.55585 80 ALA B N 1
ATOM 644 C CA . ALA B 1 101 ? 6.34134 -4.68103 16.92267 1.000 45.59004 80 ALA B CA 1
ATOM 645 C C . ALA B 1 101 ? 6.89915 -5.17287 18.26567 1.000 51.20537 80 ALA B C 1
ATOM 646 O O . ALA B 1 101 ? 6.47187 -4.69487 19.32787 1.000 49.26641 80 ALA B O 1
ATOM 648 N N . SER B 1 102 ? 7.85690 -6.09654 18.26542 1.000 41.97641 81 SER B N 1
ATOM 649 C CA . SER B 1 102 ? 8.43226 -6.63228 19.49804 1.000 39.15292 81 SER B CA 1
ATOM 650 C C . SER B 1 102 ? 9.82849 -6.14648 19.81777 1.000 48.61753 81 SER B C 1
ATOM 651 O O . SER B 1 102 ? 10.24159 -6.27337 20.97088 1.000 42.74609 81 SER B O 1
ATOM 654 N N . GLY B 1 103 ? 10.60864 -5.75624 18.81287 1.000 43.84188 82 GLY B N 1
ATOM 655 C CA . GLY B 1 103 ? 12.04139 -5.52191 18.94163 1.000 39.83198 82 GLY B CA 1
ATOM 656 C C . GLY B 1 103 ? 12.88985 -6.77819 18.89285 1.000 36.95571 82 GLY B C 1
ATOM 657 O O . GLY B 1 103 ? 14.09452 -6.70654 19.17261 1.000 38.11471 82 GLY B O 1
ATOM 658 N N . TYR B 1 104 ? 12.28680 -7.94935 18.63936 1.000 35.64599 83 TYR B N 1
ATOM 659 C CA . TYR B 1 104 ? 13.05724 -9.19379 18.60435 1.000 32.06785 83 TYR B CA 1
ATOM 660 C C . TYR B 1 104 ? 14.01758 -9.12514 17.41341 1.000 34.70559 83 TYR B C 1
ATOM 661 O O . TYR B 1 104 ? 13.61968 -8.63239 16.35256 1.000 36.75426 83 TYR B O 1
ATOM 670 N N . ILE B 1 105 ? 15.25184 -9.60984 17.57635 1.000 32.51711 84 ILE B N 1
ATOM 671 C CA . ILE B 1 105 ? 16.20434 -9.60140 16.43622 1.000 33.39335 84 ILE B CA 1
ATOM 672 C C . ILE B 1 105 ? 16.75346 -10.98684 16.12277 1.000 32.89642 84 ILE B C 1
ATOM 673 O O . ILE B 1 105 ? 16.87735 -11.87699 16.98122 1.000 33.64839 84 ILE B O 1
ATOM 678 N N . GLU B 1 106 ? 17.19172 -11.15587 14.83543 1.000 30.39048 85 GLU B N 1
ATOM 679 C CA . GLU B 1 106 ? 18.02398 -12.27698 14.43833 1.000 33.65915 85 GLU B CA 1
ATOM 680 C C . GLU B 1 106 ? 19.11835 -11.70332 13.57913 1.000 31.71148 85 GLU B C 1
ATOM 681 O O . GLU B 1 106 ? 18.92038 -10.65465 12.94162 1.000 33.40497 85 GLU B O 1
ATOM 687 N N . ALA B 1 107 ? 20.29473 -12.31006 13.62586 1.000 32.02131 86 ALA B N 1
ATOM 688 C CA . ALA B 1 107 ? 21.38657 -11.76742 12.82384 1.000 33.29019 86 ALA B CA 1
ATOM 689 C C . ALA B 1 107 ? 22.31949 -12.89463 12.42552 1.000 38.97987 86 ALA B C 1
ATOM 690 O O . ALA B 1 107 ? 22.36125 -13.94473 13.06744 1.000 35.63733 86 ALA B O 1
ATOM 692 N N . GLU B 1 108 ? 23.03311 -12.69292 11.30314 1.000 32.26428 87 GLU B N 1
ATOM 693 C CA . GLU B 1 108 ? 24.03003 -13.63384 10.81640 1.000 33.52865 87 GLU B CA 1
ATOM 694 C C . GLU B 1 108 ? 25.19773 -12.85588 10.24015 1.000 33.73513 87 GLU B C 1
ATOM 695 O O . GLU B 1 108 ? 25.00220 -11.80362 9.60734 1.000 35.19781 87 GLU B O 1
ATOM 701 N N . VAL B 1 109 ? 26.40352 -13.37394 10.42558 1.000 32.03006 88 VAL B N 1
ATOM 702 C CA . VAL B 1 109 ? 27.55848 -12.81900 9.71614 1.000 28.69720 88 VAL B CA 1
ATOM 703 C C . VAL B 1 109 ? 27.57784 -13.50731 8.36347 1.000 34.34492 88 VAL B C 1
ATOM 704 O O . VAL B 1 109 ? 27.63454 -14.74751 8.29778 1.000 35.57835 88 VAL B O 1
ATOM 708 N N . ILE B 1 110 ? 27.46939 -12.71856 7.29609 1.000 33.62133 89 ILE B N 1
ATOM 709 C CA . ILE B 1 110 ? 27.49878 -13.33758 5.95924 1.000 31.17607 89 ILE B CA 1
ATOM 710 C C . ILE B 1 110 ? 28.81208 -13.04326 5.26754 1.000 32.48532 89 ILE B C 1
ATOM 711 O O . ILE B 1 110 ? 29.41700 -11.97323 5.48276 1.000 33.42351 89 ILE B O 1
ATOM 716 N N . PRO B 1 111 ? 29.24230 -13.93171 4.35062 1.000 34.40606 90 PRO B N 1
ATOM 717 C CA . PRO B 1 111 ? 30.58666 -13.80881 3.75469 1.000 37.30587 90 PRO B CA 1
ATOM 718 C C . PRO B 1 111 ? 30.70074 -12.69248 2.74549 1.000 36.27825 90 PRO B C 1
ATOM 719 O O . PRO B 1 111 ? 31.81113 -12.20667 2.52426 1.000 39.12153 90 PRO B O 1
ATOM 723 N N . ALA B 1 112 ? 29.58830 -12.23168 2.17934 1.000 36.11877 91 ALA B N 1
ATOM 724 C CA . ALA B 1 112 ? 29.58629 -11.12330 1.22944 1.000 37.79969 91 ALA B CA 1
ATOM 725 C C . ALA B 1 112 ? 28.21085 -10.51205 1.25875 1.000 33.13446 91 ALA B C 1
ATOM 726 O O . ALA B 1 112 ? 27.24001 -11.21963 1.46074 1.000 34.30351 91 ALA B O 1
ATOM 728 N N . GLU B 1 113 ? 28.11913 -9.18722 1.00418 1.000 32.12488 92 GLU B N 1
ATOM 729 C CA . GLU B 1 113 ? 26.84951 -8.49615 1.12443 1.000 31.14431 92 GLU B CA 1
ATOM 730 C C . GLU B 1 113 ? 26.09648 -8.55629 -0.21273 1.000 34.60157 92 GLU B C 1
ATOM 731 O O . GLU B 1 113 ? 25.84813 -7.53579 -0.87714 1.000 36.80783 92 GLU B O 1
ATOM 737 N N . THR B 1 114 ? 25.70048 -9.76227 -0.57337 1.000 35.62026 93 THR B N 1
ATOM 738 C CA . THR B 1 114 ? 25.14004 -10.04265 -1.90081 1.000 31.57599 93 THR B CA 1
ATOM 739 C C . THR B 1 114 ? 23.65459 -10.35854 -1.81409 1.000 38.25925 93 THR B C 1
ATOM 740 O O . THR B 1 114 ? 23.11711 -10.69792 -0.75459 1.000 32.14229 93 THR B O 1
ATOM 744 N N . GLY B 1 115 ? 22.97213 -10.19769 -2.93942 1.000 33.25410 94 GLY B N 1
ATOM 745 C CA . GLY B 1 115 ? 21.60915 -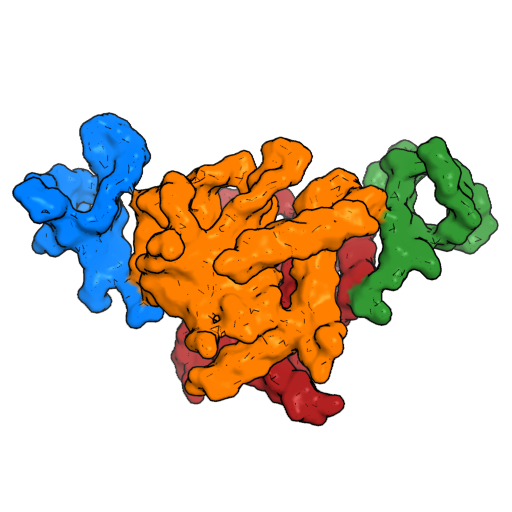10.67127 -3.01484 1.000 33.67584 94 GLY B CA 1
ATOM 746 C C . GLY B 1 115 ? 21.46295 -12.14853 -2.65937 1.000 35.65308 94 GLY B C 1
ATOM 747 O O . GLY B 1 115 ? 20.48861 -12.53736 -2.01478 1.000 33.21319 94 GLY B O 1
ATOM 748 N N . GLN B 1 116 ? 22.37682 -13.00259 -3.14380 1.000 33.85696 95 GLN B N 1
ATOM 749 C CA . GLN B 1 116 ? 22.17999 -14.43465 -2.89915 1.000 32.29314 95 GLN B CA 1
ATOM 750 C C . GLN B 1 116 ? 22.27998 -14.74347 -1.42603 1.000 32.94556 95 GLN B C 1
ATOM 751 O O . GLN B 1 116 ? 21.47335 -15.50885 -0.88479 1.000 30.78814 95 GLN B O 1
ATOM 757 N N . GLU B 1 117 ? 23.21442 -14.12567 -0.72773 1.000 28.84210 96 GLU B N 1
ATOM 758 C CA . GLU B 1 117 ? 23.23888 -14.34115 0.73271 1.000 28.57672 96 GLU B CA 1
ATOM 759 C C . GLU B 1 117 ? 21.99999 -13.78218 1.43067 1.000 33.51056 96 GLU B C 1
ATOM 760 O O . GLU B 1 117 ? 21.54499 -14.32082 2.45659 1.000 32.52113 96 GLU B O 1
ATOM 766 N N . THR B 1 118 ? 21.53401 -12.60887 0.99137 1.000 31.02048 97 THR B N 1
ATOM 767 C CA . THR B 1 118 ? 20.33067 -12.03298 1.60174 1.000 32.86093 97 THR B CA 1
ATOM 768 C C . THR B 1 118 ? 19.09826 -12.91031 1.36274 1.000 30.88586 97 THR B C 1
ATOM 769 O O . THR B 1 118 ? 18.24126 -13.08277 2.24874 1.000 32.44173 97 THR B O 1
ATOM 773 N N . ALA B 1 119 ? 18.94820 -13.42402 0.13158 1.000 31.25392 98 ALA B N 1
ATOM 774 C CA . ALA B 1 119 ? 17.83543 -14.30864 -0.20687 1.000 33.20201 98 ALA B CA 1
ATOM 775 C C . ALA B 1 119 ? 17.84467 -15.56073 0.65921 1.000 32.79288 98 ALA B C 1
ATOM 776 O O . ALA B 1 119 ? 16.80353 -15.98997 1.17013 1.000 30.15168 98 ALA B O 1
ATOM 778 N N . TYR B 1 120 ? 19.01008 -16.14268 0.85693 1.000 28.95426 99 TYR B N 1
ATOM 779 C CA . TYR B 1 120 ? 19.10961 -17.34271 1.71319 1.000 27.84311 99 TYR B CA 1
ATOM 780 C C . TYR B 1 120 ? 18.69357 -17.02079 3.13508 1.000 32.40008 99 TYR B C 1
ATOM 781 O O . TYR B 1 120 ? 17.90545 -17.75255 3.75934 1.000 29.95657 99 TYR B O 1
ATOM 790 N N . PHE B 1 121 ? 19.21064 -15.91017 3.67372 1.000 28.19238 100 PHE B N 1
ATOM 791 C CA . PHE B 1 121 ? 18.77892 -15.46753 5.02144 1.000 29.95445 100 PHE B CA 1
ATOM 792 C C . PHE B 1 121 ? 17.26160 -15.32333 5.10949 1.000 30.00232 100 PHE B C 1
ATOM 793 O O . PHE B 1 121 ? 16.64191 -15.71609 6.11058 1.000 29.62056 100 PHE B O 1
ATOM 801 N N . LEU B 1 122 ? 16.64912 -14.66489 4.09706 1.000 30.42746 101 LEU B N 1
ATOM 802 C CA . LEU B 1 122 ? 15.19300 -14.47508 4.09570 1.000 33.08376 101 LEU B CA 1
ATOM 803 C C . LEU B 1 122 ? 14.43816 -15.80459 4.08449 1.000 32.95385 101 LEU B C 1
ATOM 804 O O . LEU B 1 122 ? 13.38860 -15.94934 4.74536 1.000 30.82872 101 LEU B O 1
ATOM 809 N N . LEU B 1 123 ? 14.89024 -16.76772 3.26498 1.000 29.73061 102 LEU B N 1
ATOM 810 C CA . LEU B 1 123 ? 14.23460 -18.08148 3.26401 1.000 31.55069 102 LEU B CA 1
ATOM 811 C C . LEU B 1 123 ? 14.25422 -18.73372 4.65056 1.000 34.65753 102 LEU B C 1
ATOM 812 O O . LEU B 1 123 ? 13.25826 -19.33599 5.07641 1.000 31.30502 102 LEU B O 1
ATOM 817 N N . LYS B 1 124 ? 15.39793 -18.68116 5.34787 1.000 30.59660 103 LYS B N 1
ATOM 818 C CA . LYS B 1 124 ? 15.43879 -19.18515 6.72227 1.000 29.98793 103 LYS B CA 1
ATOM 819 C C . LYS B 1 124 ? 14.48542 -18.44651 7.61136 1.000 30.37232 103 LYS B C 1
ATOM 820 O O . LYS B 1 124 ? 13.75483 -19.06847 8.41078 1.000 32.45485 103 LYS B O 1
ATOM 826 N N . LEU B 1 125 ? 14.49733 -17.10038 7.54355 1.000 30.94084 104 LEU B N 1
ATOM 827 C CA . LEU B 1 125 ? 13.65145 -16.31891 8.45613 1.000 33.22713 104 LEU B CA 1
ATOM 828 C C . LEU B 1 125 ? 12.18016 -16.64887 8.23226 1.000 32.50451 104 LEU B C 1
ATOM 829 O O . LEU B 1 125 ? 11.38846 -16.79817 9.18550 1.000 34.25618 104 LEU B O 1
ATOM 834 N N . ALA B 1 126 ? 11.77568 -16.75887 6.94814 1.000 32.71694 105 ALA B N 1
ATOM 835 C CA . ALA B 1 126 ? 10.38364 -16.98070 6.59618 1.000 33.62476 105 ALA B CA 1
ATOM 836 C C . ALA B 1 126 ? 9.91670 -18.34691 7.02240 1.000 33.07840 105 ALA B C 1
ATOM 837 O O . ALA B 1 126 ? 8.72640 -18.51851 7.23588 1.000 38.99803 105 ALA B O 1
ATOM 839 N N . GLY B 1 127 ? 10.82568 -19.31258 7.19387 1.000 31.68203 106 GLY B N 1
ATOM 840 C CA . GLY B 1 127 ? 10.39878 -20.61570 7.65839 1.000 34.87634 106 GLY B CA 1
ATOM 841 C C . GLY B 1 127 ? 10.14323 -20.66683 9.15273 1.000 41.54044 106 GLY B C 1
ATOM 842 O O . GLY B 1 127 ? 9.44684 -21.57294 9.61627 1.000 39.70409 106 GLY B O 1
ATOM 843 N N . ARG B 1 128 ? 10.67085 -19.69696 9.89974 1.000 38.31458 107 ARG B N 1
ATOM 844 C CA . ARG B 1 128 ? 10.49369 -19.66477 11.37179 1.000 35.50029 107 ARG B CA 1
ATOM 845 C C . ARG B 1 128 ? 9.31054 -18.81448 11.81393 1.000 43.28670 107 ARG B C 1
ATOM 846 O O . ARG B 1 128 ? 8.65781 -19.15613 12.80000 1.000 46.03089 107 ARG B O 1
ATOM 854 N N . TRP B 1 129 ? 9.07030 -17.66663 11.17234 1.000 38.05976 108 TRP B N 1
ATOM 855 C CA . TRP B 1 129 ? 8.06367 -16.70517 11.59894 1.000 38.65030 108 TRP B CA 1
ATOM 856 C C . TRP B 1 129 ? 7.05191 -16.44668 10.48825 1.000 39.61966 108 TRP B C 1
ATOM 857 O O . TRP B 1 129 ? 7.34848 -16.70791 9.31280 1.000 42.84383 108 TRP B O 1
ATOM 868 N N . PRO B 1 130 ? 5.86862 -15.86746 10.79994 1.000 37.28662 109 PRO B N 1
ATOM 869 C CA . PRO B 1 130 ? 4.95850 -15.51899 9.68258 1.000 43.44697 109 PRO B CA 1
ATOM 870 C C . PRO B 1 130 ? 5.33359 -14.15255 9.13074 1.000 50.43380 109 PRO B C 1
ATOM 871 O O . PRO B 1 130 ? 4.76602 -13.14195 9.49649 1.000 50.44786 109 PRO B O 1
ATOM 875 N N . VAL B 1 131 ? 6.28922 -14.15463 8.19501 1.000 40.56200 110 VAL B N 1
ATOM 876 C CA . VAL B 1 131 ? 6.83993 -12.92932 7.61850 1.000 40.16963 110 VAL B CA 1
ATOM 877 C C . VAL B 1 131 ? 5.93409 -12.49452 6.47543 1.000 44.75793 110 VAL B C 1
ATOM 878 O O . VAL B 1 131 ? 5.82750 -13.19798 5.46927 1.000 44.64454 110 VAL B O 1
ATOM 882 N N . LYS B 1 132 ? 5.33328 -11.31888 6.59902 1.000 44.72657 111 LYS B N 1
ATOM 883 C CA . LYS B 1 132 ? 4.41883 -10.81278 5.58488 1.000 42.85910 111 LYS B CA 1
ATOM 884 C C . LYS B 1 132 ? 4.98307 -9.63947 4.80904 1.000 44.84505 111 LYS B C 1
ATOM 885 O O . LYS B 1 132 ? 4.75446 -9.53580 3.58003 1.000 44.36186 111 LYS B O 1
ATOM 891 N N . THR B 1 133 ? 5.67662 -8.71638 5.49094 1.000 38.46379 112 THR B N 1
ATOM 892 C CA . THR B 1 133 ? 6.29022 -7.54858 4.86066 1.000 41.39221 112 THR B CA 1
ATOM 893 C C . THR B 1 133 ? 7.73416 -7.40477 5.36161 1.000 46.10182 112 THR B C 1
ATOM 894 O O . THR B 1 133 ? 7.99381 -7.55924 6.55513 1.000 39.18118 112 THR B O 1
ATOM 898 N N A VAL B 1 134 ? 8.67564 -7.17297 4.45273 0.444 36.96715 113 VAL B N 1
ATOM 899 N N B VAL B 1 134 ? 8.66314 -7.06792 4.46031 0.556 37.03272 113 VAL B N 1
ATOM 900 C CA A VAL B 1 134 ? 10.02032 -6.79414 4.85418 0.444 36.34206 113 VAL B CA 1
ATOM 901 C CA B VAL B 1 134 ? 10.05146 -6.81600 4.83223 0.556 36.30880 113 VAL B CA 1
ATOM 902 C C A VAL B 1 134 ? 10.25533 -5.37372 4.36588 0.444 43.88846 113 VAL B C 1
ATOM 903 C C B VAL B 1 134 ? 10.44568 -5.42863 4.33460 0.556 43.76793 113 VAL B C 1
ATOM 904 O O A VAL B 1 134 ? 9.90828 -5.03696 3.22577 0.444 41.62065 113 VAL B O 1
ATOM 905 O O B VAL B 1 134 ? 10.47763 -5.18710 3.12309 0.556 41.14905 113 VAL B O 1
ATOM 912 N N . HIS B 1 135 ? 10.76559 -4.52672 5.25540 1.000 37.14085 114 HIS B N 1
ATOM 913 C CA A HIS B 1 135 ? 11.14605 -3.15059 4.93477 0.456 37.82193 114 HIS B CA 1
ATOM 914 C CA B HIS B 1 135 ? 11.15253 -3.16057 4.91688 0.544 37.86874 114 HIS B CA 1
ATOM 915 C C . HIS B 1 135 ? 12.67046 -3.04816 4.92189 1.000 39.51928 114 HIS B C 1
ATOM 916 O O . HIS B 1 135 ? 13.31702 -3.41470 5.91308 1.000 41.60926 114 HIS B O 1
ATOM 929 N N . THR B 1 136 ? 13.23403 -2.50424 3.84330 1.000 37.91487 115 THR B N 1
ATOM 930 C CA . THR B 1 136 ? 14.68263 -2.30969 3.74745 1.000 35.96782 115 THR B CA 1
ATOM 931 C C . THR B 1 136 ? 14.95974 -0.97113 3.08447 1.000 38.46989 115 THR B C 1
ATOM 932 O O . THR B 1 136 ? 14.06095 -0.33929 2.54086 1.000 44.58928 115 THR B O 1
ATOM 936 N N . ASP B 1 137 ? 16.21346 -0.54332 3.13751 1.000 39.71269 116 ASP B N 1
ATOM 937 C CA . ASP B 1 137 ? 16.65961 0.52759 2.25311 1.000 42.02370 116 ASP B CA 1
ATOM 938 C C . ASP B 1 137 ? 16.92459 -0.04975 0.85509 1.000 45.44496 116 ASP B C 1
ATOM 939 O O . ASP B 1 137 ? 16.62532 -1.20515 0.54917 1.000 41.78534 116 ASP B O 1
ATOM 944 N N . ASN B 1 138 ? 17.52618 0.75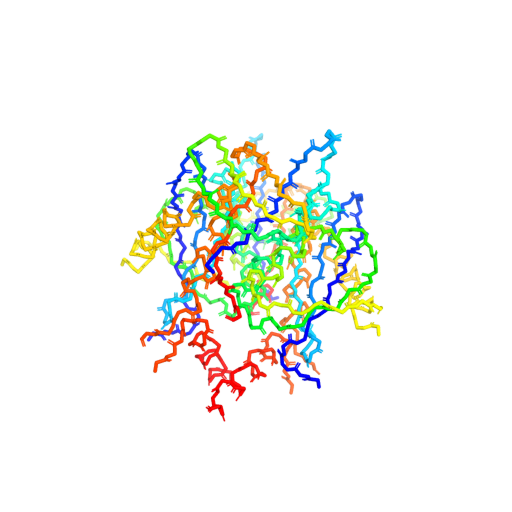675 -0.00820 1.000 43.07945 117 ASN B N 1
ATOM 945 C CA . ASN B 1 138 ? 17.72374 0.40350 -1.40136 1.000 41.43114 117 ASN B CA 1
ATOM 946 C C . ASN B 1 138 ? 19.09580 -0.18530 -1.69495 1.000 42.39546 117 ASN B C 1
ATOM 947 O O . ASN B 1 138 ? 19.53522 -0.17816 -2.86106 1.000 41.69486 117 ASN B O 1
ATOM 952 N N . GLY B 1 139 ? 19.75111 -0.74317 -0.68588 1.000 40.73133 118 GLY B N 1
ATOM 953 C CA . GLY B 1 139 ? 20.95223 -1.51458 -0.86744 1.000 37.51365 118 GLY B CA 1
ATOM 954 C C . GLY B 1 139 ? 20.77791 -2.53691 -1.97269 1.000 43.85513 118 GLY B C 1
ATOM 955 O O . GLY B 1 139 ? 19.71654 -3.15991 -2.10627 1.000 37.20452 118 GLY B O 1
ATOM 956 N N . SER B 1 140 ? 21.82574 -2.72088 -2.77036 1.000 35.90456 119 SER B N 1
ATOM 957 C CA . SER B 1 140 ? 21.69904 -3.50482 -4.00149 1.000 40.49526 119 SER B CA 1
ATOM 958 C C . SER B 1 140 ? 21.43515 -4.97570 -3.70673 1.000 46.42212 119 SER B C 1
ATOM 959 O O . SER B 1 140 ? 20.83242 -5.68597 -4.52966 1.000 39.82617 119 SER B O 1
ATOM 962 N N . ASN B 1 141 ? 21.84932 -5.45287 -2.53117 1.000 34.99941 120 ASN B N 1
ATOM 963 C CA . ASN B 1 141 ? 21.50456 -6.81754 -2.17382 1.000 31.68166 120 ASN B CA 1
ATOM 964 C C . ASN B 1 141 ? 20.00301 -6.95594 -1.92455 1.000 39.21856 120 ASN B C 1
ATOM 965 O O . ASN B 1 141 ? 19.41277 -8.01377 -2.21277 1.000 39.35196 120 ASN B O 1
ATOM 970 N N . PHE B 1 142 ? 19.37226 -5.91031 -1.40897 1.000 34.18881 121 PHE B N 1
ATOM 971 C CA . PHE B 1 142 ? 17.95260 -6.00913 -1.06710 1.000 33.50348 121 PHE B CA 1
ATOM 972 C C . PHE B 1 142 ? 17.06825 -5.82154 -2.28917 1.000 37.78281 121 PHE B C 1
ATOM 973 O O . PHE B 1 142 ? 15.92950 -6.29099 -2.29149 1.000 37.66511 121 PHE B O 1
ATOM 981 N N . THR B 1 143 ? 17.56652 -5.12956 -3.31967 1.000 37.11588 122 THR B N 1
ATOM 982 C CA . THR B 1 143 ? 16.79744 -4.96018 -4.55396 1.000 37.38305 122 THR B CA 1
ATOM 983 C C . THR B 1 143 ? 17.13393 -6.01403 -5.60401 1.000 42.61095 122 THR B C 1
ATOM 984 O O . THR B 1 143 ? 16.64374 -5.90628 -6.72443 1.000 40.60908 122 THR B O 1
ATOM 988 N N . SER B 1 144 ? 17.96654 -7.00411 -5.28465 1.000 39.36853 123 SER B N 1
ATOM 989 C CA . SER B 1 144 ? 18.43549 -8.02612 -6.23560 1.000 39.96396 123 SER B CA 1
ATOM 990 C C . SER B 1 144 ? 17.31341 -8.97241 -6.66513 1.000 36.23469 123 SER B C 1
ATOM 991 O O . SER B 1 144 ? 16.29244 -9.15736 -5.97189 1.000 34.64381 123 SER B O 1
ATOM 994 N N . THR B 1 145 ? 17.52873 -9.58382 -7.84464 1.000 40.29462 124 THR B N 1
ATOM 995 C CA . THR B 1 145 ? 16.57581 -10.55308 -8.37267 1.000 40.50143 124 THR B CA 1
ATOM 996 C C . THR B 1 145 ? 16.42972 -11.77213 -7.48245 1.000 38.62853 124 THR B C 1
ATOM 997 O O . THR B 1 145 ? 15.33483 -12.32203 -7.37062 1.000 36.22358 124 THR B O 1
ATOM 1001 N N . THR B 1 146 ? 17.51099 -12.22803 -6.84092 1.000 34.80542 125 THR B N 1
ATOM 1002 C CA . THR B 1 146 ? 17.34726 -13.42859 -6.03809 1.000 32.05187 125 THR B CA 1
ATOM 1003 C C . THR B 1 146 ? 16.47677 -13.16135 -4.80831 1.000 33.17774 125 THR B C 1
ATOM 1004 O O . THR B 1 146 ? 15.73260 -14.04716 -4.39132 1.000 33.49545 125 THR B O 1
ATOM 1008 N N . VAL B 1 147 ? 16.55330 -11.94900 -4.23400 1.000 34.63965 126 VAL B N 1
ATOM 1009 C CA . VAL B 1 147 ? 15.67682 -11.58057 -3.11600 1.000 34.78472 126 VAL B CA 1
ATOM 1010 C C . VAL B 1 147 ? 14.23444 -11.48611 -3.59897 1.000 35.80203 126 VAL B C 1
ATOM 1011 O O . VAL B 1 147 ? 13.30919 -11.94936 -2.93893 1.000 35.31388 126 VAL B O 1
ATOM 1015 N N . LYS B 1 148 ? 14.02061 -10.92584 -4.78821 1.000 33.03327 127 LYS B N 1
ATOM 1016 C CA . LYS B 1 148 ? 12.66502 -10.89453 -5.33743 1.000 39.06801 127 LYS B CA 1
ATOM 1017 C C . LYS B 1 148 ? 12.08523 -12.29831 -5.43947 1.000 34.25731 127 LYS B C 1
ATOM 1018 O O . LYS B 1 148 ? 10.92420 -12.51260 -5.09226 1.000 38.43152 127 LYS B O 1
ATOM 1024 N N . ALA B 1 149 ? 12.88153 -13.24991 -5.92350 1.000 35.03493 128 ALA B N 1
ATOM 1025 C CA . ALA B 1 149 ? 12.44386 -14.63336 -6.07906 1.000 38.10814 128 ALA B CA 1
ATOM 1026 C C . ALA B 1 149 ? 12.12184 -15.23856 -4.72533 1.000 34.17363 128 ALA B C 1
ATOM 1027 O O . ALA B 1 149 ? 11.07789 -15.88781 -4.56291 1.000 35.61617 128 ALA B O 1
ATOM 1029 N N . ALA B 1 150 ? 13.01190 -15.01585 -3.74641 1.000 33.88627 129 ALA B N 1
ATOM 1030 C CA . ALA B 1 150 ? 12.75265 -15.53900 -2.40106 1.000 36.99430 129 ALA B CA 1
ATOM 1031 C C . ALA B 1 150 ? 11.44239 -14.98504 -1.87213 1.000 36.23281 129 ALA B C 1
ATOM 1032 O O . ALA B 1 150 ? 10.63503 -15.73165 -1.30380 1.000 34.98298 129 ALA B O 1
ATOM 1034 N N . CYS B 1 151 ? 11.25924 -13.66258 -1.95699 1.000 34.31238 130 CYS B N 1
ATOM 1035 C CA . CYS B 1 151 ? 10.03533 -13.05261 -1.43870 1.000 40.65553 130 CYS B CA 1
ATOM 1036 C C . CYS B 1 151 ? 8.80285 -13.54034 -2.18018 1.000 44.92680 130 CYS B C 1
ATOM 1037 O O . CYS B 1 151 ? 7.74424 -13.76647 -1.55501 1.000 39.58208 130 CYS B O 1
ATOM 1040 N N . TRP B 1 152 ? 8.89408 -13.64653 -3.52690 1.000 35.95351 131 TRP B N 1
ATOM 1041 C CA . TRP B 1 152 ? 7.75511 -14.16247 -4.29561 1.000 38.40798 131 TRP B CA 1
ATOM 1042 C C . TRP B 1 152 ? 7.35212 -15.55877 -3.81084 1.000 39.93217 131 TRP B C 1
ATOM 1043 O O . TRP B 1 152 ? 6.17862 -15.81242 -3.50871 1.000 41.12463 131 TRP B O 1
ATOM 1054 N N . TRP B 1 153 ? 8.33280 -16.47345 -3.69202 1.000 38.30441 132 TRP B N 1
ATOM 1055 C CA . TRP B 1 153 ? 8.04786 -17.85900 -3.30642 1.000 38.99657 132 TRP B CA 1
ATOM 1056 C C . TRP B 1 153 ? 7.50643 -17.93398 -1.88127 1.000 37.58604 132 TRP B C 1
ATOM 1057 O O . TRP B 1 153 ? 6.53516 -18.65314 -1.61996 1.000 38.07797 132 TRP B O 1
ATOM 1068 N N . ALA B 1 154 ? 8.09331 -17.14616 -0.96352 1.000 38.24681 133 ALA B N 1
ATOM 1069 C CA . ALA B 1 154 ? 7.67000 -17.19416 0.44728 1.000 38.82938 133 ALA B CA 1
ATOM 1070 C C . ALA B 1 154 ? 6.40864 -16.38874 0.74758 1.000 54.02343 133 ALA B C 1
ATOM 1071 O O . ALA B 1 154 ? 5.91728 -16.47418 1.87808 1.000 40.29539 133 ALA B O 1
ATOM 1073 N N . GLY B 1 155 ? 5.91165 -15.56925 -0.18151 1.000 41.53242 134 GLY B N 1
ATOM 1074 C CA . GLY B 1 155 ? 4.75198 -14.74721 0.08698 1.000 43.62217 134 GLY B CA 1
ATOM 1075 C C . GLY B 1 155 ? 5.02080 -13.44264 0.81426 1.000 48.56751 134 GLY B C 1
ATOM 1076 O O . GLY B 1 155 ? 4.20305 -13.00097 1.60139 1.000 46.71682 134 GLY B O 1
ATOM 1077 N N . ILE B 1 156 ? 6.19878 -12.86481 0.63598 1.000 40.00709 135 ILE B N 1
ATOM 1078 C CA . ILE B 1 156 ? 6.61748 -11.68101 1.37044 1.000 38.20493 135 ILE B CA 1
ATOM 1079 C C . ILE B 1 156 ? 6.50780 -10.49062 0.43935 1.000 39.31069 135 ILE B C 1
ATOM 1080 O O . ILE B 1 156 ? 6.96359 -10.57489 -0.70638 1.000 43.59108 135 ILE B O 1
ATOM 1085 N N . LYS B 1 157 ? 5.90689 -9.42254 0.90975 1.000 41.33428 136 LYS B N 1
ATOM 1086 C CA . LYS B 1 157 ? 5.89163 -8.11741 0.23698 1.000 42.20451 136 LYS B CA 1
ATOM 1087 C C . LYS B 1 157 ? 7.11008 -7.29647 0.66578 1.000 44.66611 136 LYS B C 1
ATOM 1088 O O . LYS B 1 157 ? 7.38652 -7.18038 1.85460 1.000 43.58712 136 LYS B O 1
ATOM 1094 N N . GLN B 1 158 ? 7.79753 -6.69275 -0.28425 1.000 46.11052 137 GLN B N 1
ATOM 1095 C CA . GLN B 1 158 ? 8.94643 -5.84279 -0.00810 1.000 45.64402 137 GLN B CA 1
ATOM 1096 C C . GLN B 1 158 ? 8.52397 -4.38973 -0.09304 1.000 49.72381 137 GLN B C 1
ATOM 1097 O O . GLN B 1 158 ? 7.88373 -3.97860 -1.07198 1.000 49.24812 137 GLN B O 1
ATOM 1103 N N . GLU B 1 159 ? 8.95457 -3.60092 0.88716 1.000 43.04048 138 GLU B N 1
ATOM 1104 C CA . GLU B 1 159 ? 8.77404 -2.15158 0.88118 1.000 51.51549 138 GLU B CA 1
ATOM 1105 C C . GLU B 1 159 ? 10.14314 -1.52730 1.03377 1.000 52.42631 138 GLU B C 1
ATOM 1106 O O . GLU B 1 159 ? 10.96865 -2.04885 1.78052 1.000 52.11019 138 GLU B O 1
ATOM 1112 N N . PHE B 1 160 ? 10.38628 -0.44008 0.31822 1.000 49.87173 139 PHE B N 1
ATOM 1113 C CA . PHE B 1 160 ? 11.70306 0.18273 0.26302 1.000 60.65176 139 PHE B CA 1
ATOM 1114 C C . PHE B 1 160 ? 11.63715 1.61297 0.79301 1.000 72.50706 139 PHE B C 1
ATOM 1115 O O . PHE B 1 160 ? 10.69044 2.34562 0.50084 1.000 80.92582 139 PHE B O 1
ATOM 1123 N N . GLY B 1 161 ? 12.62071 1.98886 1.61485 1.000 63.45060 140 GLY B N 1
ATOM 1124 C CA . GLY B 1 161 ? 12.75817 3.37478 2.03320 1.000 76.19876 140 GLY B CA 1
ATOM 1125 C C . GLY B 1 161 ? 11.99484 3.69863 3.30056 1.000 86.33245 140 GLY B C 1
ATOM 1126 O O . GLY B 1 161 ? 11.10039 4.54997 3.28704 1.000 99.06877 140 GLY B O 1
ATOM 1127 N N . GLY B 1 170 ? 13.34003 4.40751 11.59811 1.000 81.29406 149 GLY B N 1
ATOM 1128 C CA . GLY B 1 170 ? 14.69630 4.02136 11.93898 1.000 77.10473 149 GLY B CA 1
ATOM 1129 C C . GLY B 1 170 ? 14.82714 2.98015 13.04684 1.000 75.63441 149 GLY B C 1
ATOM 1130 O O . GLY B 1 170 ? 15.78445 3.03177 13.83314 1.000 75.32852 149 GLY B O 1
ATOM 1131 N N . VAL B 1 171 ? 13.87291 2.03989 13.11129 1.000 65.18031 150 VAL B N 1
ATOM 1132 C CA . VAL B 1 171 ? 13.92289 0.97623 14.12199 1.000 69.94869 150 VAL B CA 1
ATOM 1133 C C . VAL B 1 171 ? 15.17186 0.11034 13.93719 1.000 65.89813 150 VAL B C 1
ATOM 1134 O O . VAL B 1 171 ? 15.92313 -0.14050 14.89002 1.000 62.55283 150 VAL B O 1
ATOM 1138 N N . ILE B 1 172 ? 15.42369 -0.35262 12.70918 1.000 53.41416 151 ILE B N 1
ATOM 1139 C CA . ILE B 1 172 ? 16.56990 -1.24940 12.53288 1.000 49.81646 151 ILE B CA 1
ATOM 1140 C C . ILE B 1 172 ? 17.87740 -0.49684 12.75211 1.000 56.02511 151 ILE B C 1
ATOM 1141 O O . ILE B 1 172 ? 18.85526 -1.07068 13.23985 1.000 57.33244 151 ILE B O 1
ATOM 1146 N N . GLU B 1 173 ? 17.92362 0.79326 12.42866 1.000 56.70083 152 GLU B N 1
ATOM 1147 C CA . GLU B 1 173 ? 19.16958 1.53229 12.60928 1.000 68.46667 152 GLU B CA 1
ATOM 1148 C C . GLU B 1 173 ? 19.48212 1.71229 14.09057 1.000 62.96256 152 GLU B C 1
ATOM 1149 O O . GLU B 1 173 ? 20.63540 1.58806 14.51516 1.000 58.11890 152 GLU B O 1
ATOM 1155 N N . SER B 1 174 ? 18.46054 1.95683 14.90050 1.000 67.51433 153 SER B N 1
ATOM 1156 C CA . SER B 1 174 ? 18.67344 1.95932 16.33733 1.000 66.57612 153 SER B CA 1
ATOM 1157 C C . SER B 1 174 ? 19.07308 0.57815 16.83344 1.000 55.62253 153 SER B C 1
ATOM 1158 O O . SER B 1 174 ? 19.88111 0.45806 17.75817 1.000 55.37903 153 SER B O 1
ATOM 1161 N N . MET B 1 175 ? 18.50916 -0.47570 16.23712 1.000 48.55766 154 MET B N 1
ATOM 1162 C CA . MET B 1 175 ? 18.86908 -1.82070 16.63315 1.000 49.04827 154 MET B CA 1
ATOM 1163 C C . MET B 1 175 ? 20.31699 -2.13568 16.28857 1.000 53.88610 154 MET B C 1
ATOM 1164 O O . MET B 1 175 ? 21.02061 -2.75002 17.09309 1.000 49.93568 154 MET B O 1
ATOM 1169 N N . ASN B 1 176 ? 20.77144 -1.77689 15.07916 1.000 43.61161 155 ASN B N 1
ATOM 1170 C CA . ASN B 1 176 ? 22.18231 -1.96231 14.74207 1.000 42.66550 155 ASN B CA 1
ATOM 1171 C C . ASN B 1 176 ? 23.08814 -1.34595 15.80172 1.000 46.98965 155 ASN B C 1
ATOM 1172 O O . ASN B 1 176 ? 24.09949 -1.93299 16.19586 1.000 47.44090 155 ASN B O 1
ATOM 1177 N N . LYS B 1 177 ? 22.78043 -0.11386 16.21295 1.000 47.01143 156 LYS B N 1
ATOM 1178 C CA . LYS B 1 177 ? 23.63659 0.55470 17.18449 1.000 49.36612 156 LYS B CA 1
ATOM 1179 C C . LYS B 1 177 ? 23.61179 -0.19209 18.50471 1.000 56.81112 156 LYS B C 1
ATOM 1180 O O . LYS B 1 177 ? 24.65457 -0.42670 19.12951 1.000 51.23163 156 LYS B O 1
ATOM 1186 N N . GLU B 1 178 ? 22.41082 -0.56306 18.95147 1.000 53.65948 157 GLU B N 1
ATOM 1187 C CA . GLU B 1 178 ? 22.28559 -1.29796 20.20215 1.000 45.79953 157 GLU B CA 1
ATOM 1188 C C . GLU B 1 178 ? 23.00552 -2.63906 20.11591 1.000 48.75043 157 GLU B C 1
ATOM 1189 O O . GLU B 1 178 ? 23.69545 -3.04260 21.05891 1.000 46.72830 157 GLU B O 1
ATOM 1195 N N . LEU B 1 179 ? 22.89223 -3.32832 18.97291 1.000 47.49363 158 LEU B N 1
ATOM 1196 C CA . LEU B 1 179 ? 23.57533 -4.62153 18.84286 1.000 42.34044 158 LEU B CA 1
ATOM 1197 C C . LEU B 1 179 ? 25.08572 -4.44253 18.86592 1.000 39.95633 158 LEU B C 1
ATOM 1198 O O . LEU B 1 179 ? 25.80081 -5.20582 19.52047 1.000 43.60234 158 LEU B O 1
ATOM 1203 N N . LYS B 1 180 ? 25.59204 -3.39113 18.21837 1.000 39.59868 159 LYS B N 1
ATOM 1204 C CA . LYS B 1 180 ? 27.04321 -3.16779 18.24344 1.000 41.11796 159 LYS B CA 1
ATOM 1205 C C . LYS B 1 180 ? 27.52518 -2.80748 19.64281 1.000 45.94615 159 LYS B C 1
ATOM 1206 O O . LYS B 1 180 ? 28.65306 -3.16543 20.02636 1.000 48.22556 159 LYS B O 1
ATOM 1212 N N . LYS B 1 181 ? 26.69179 -2.11949 20.42427 1.000 49.34286 160 LYS B N 1
ATOM 1213 C CA . LYS B 1 181 ? 27.05126 -1.80381 21.81085 1.000 48.27029 160 LYS B CA 1
ATOM 1214 C C . LYS B 1 181 ? 27.18586 -3.07196 22.65344 1.000 45.17739 160 LYS B C 1
ATOM 1215 O O . LYS B 1 181 ? 28.12408 -3.21978 23.43961 1.000 46.38717 160 LYS B O 1
ATOM 1221 N N . ILE B 1 182 ? 26.25498 -4.00213 22.52129 1.000 43.27858 161 ILE B N 1
ATOM 1222 C CA . ILE B 1 182 ? 26.38040 -5.23848 23.29945 1.000 43.33666 161 ILE B CA 1
ATOM 1223 C C . ILE B 1 182 ? 27.57260 -6.03041 22.81448 1.000 43.56240 161 ILE B C 1
ATOM 1224 O O . ILE B 1 182 ? 28.31389 -6.62338 23.61254 1.000 45.29993 161 ILE B O 1
ATOM 1229 N N . ILE B 1 183 ? 27.74291 -6.12686 21.49157 1.000 41.08266 162 ILE B N 1
ATOM 1230 C CA . ILE B 1 183 ? 28.90410 -6.83403 20.96327 1.000 39.96017 162 ILE B CA 1
ATOM 1231 C C . ILE B 1 183 ? 30.18137 -6.30869 21.58877 1.000 40.49183 162 ILE B C 1
ATOM 1232 O O . ILE B 1 183 ? 31.05700 -7.07481 22.00150 1.000 42.96377 162 ILE B O 1
ATOM 1237 N N . GLY B 1 184 ? 30.30290 -4.98333 21.69792 1.000 47.39515 163 GLY B N 1
ATOM 1238 C CA . GLY B 1 184 ? 31.49857 -4.42805 22.29938 1.000 50.35075 163 GLY B CA 1
ATOM 1239 C C . GLY B 1 184 ? 31.65668 -4.83428 23.75295 1.000 46.53999 163 GLY B C 1
ATOM 1240 O O . GLY B 1 184 ? 32.76789 -5.05613 24.23044 1.000 47.37181 163 GLY B O 1
ATOM 1241 N N . GLN B 1 185 ? 30.55322 -4.99051 24.45186 1.000 43.21849 164 GLN B N 1
ATOM 1242 C CA . GLN B 1 185 ? 30.59473 -5.37217 25.86616 1.000 46.60786 164 GLN B CA 1
ATOM 1243 C C . GLN B 1 185 ? 31.09147 -6.79647 26.06627 1.000 50.19135 164 GLN B C 1
ATOM 1244 O O . GLN B 1 185 ? 31.73313 -7.08274 27.08805 1.000 47.18232 164 GLN B O 1
ATOM 1250 N N . VAL B 1 186 ? 30.82945 -7.69760 25.10963 1.000 41.85416 165 VAL B N 1
ATOM 1251 C CA . VAL B 1 186 ? 31.16547 -9.11626 25.23430 1.000 42.89395 165 VAL B CA 1
ATOM 1252 C C . VAL B 1 186 ? 32.30281 -9.53544 24.30338 1.000 51.32076 165 VAL B C 1
ATOM 1253 O O . VAL B 1 186 ? 32.71546 -10.70558 24.33442 1.000 39.30659 165 VAL B O 1
ATOM 1257 N N . ARG B 1 187 ? 32.86523 -8.60665 23.52197 1.000 43.29090 166 ARG B N 1
ATOM 1258 C CA . ARG B 1 187 ? 33.67893 -9.02591 22.38726 1.000 41.45576 166 ARG B CA 1
ATOM 1259 C C . ARG B 1 187 ? 34.89222 -9.82224 22.85058 1.000 49.23301 166 ARG B C 1
ATOM 1260 O O . ARG B 1 187 ? 35.26105 -10.83364 22.22206 1.000 40.84879 166 ARG B O 1
ATOM 1268 N N . ASP B 1 188 ? 35.50694 -9.41735 23.98003 1.000 44.48985 167 ASP B N 1
ATOM 1269 C CA . ASP B 1 188 ? 36.71288 -10.12320 24.34987 1.000 38.09836 167 ASP B CA 1
ATOM 1270 C C . ASP B 1 188 ? 36.43549 -11.47346 24.98422 1.000 41.99934 167 ASP B C 1
ATOM 1271 O O . ASP B 1 188 ? 37.38622 -12.16725 25.32792 1.000 45.94588 167 ASP B O 1
ATOM 1276 N N . GLN B 1 189 ? 35.17368 -11.92512 25.03906 1.000 40.41363 168 GLN B N 1
ATOM 1277 C CA . GLN B 1 189 ? 34.90689 -13.26119 25.54392 1.000 40.37902 168 GLN B CA 1
ATOM 1278 C C . GLN B 1 189 ? 34.93362 -14.32560 24.48120 1.000 48.91422 168 GLN B C 1
ATOM 1279 O O . GLN B 1 189 ? 34.66438 -15.49249 24.79316 1.000 40.13513 168 GLN B O 1
ATOM 1285 N N . ALA B 1 190 ? 35.16135 -13.95742 23.22181 1.000 38.47051 169 ALA B N 1
ATOM 1286 C CA . ALA B 1 190 ? 35.09024 -14.93956 22.16572 1.000 35.18548 169 ALA B CA 1
ATOM 1287 C C . ALA B 1 190 ? 36.18744 -14.61830 21.16480 1.000 41.78241 169 ALA B C 1
ATOM 1288 O O . ALA B 1 190 ? 36.55264 -13.45246 20.98461 1.000 35.30115 169 ALA B O 1
ATOM 1290 N N . GLU B 1 191 ? 36.68980 -15.66026 20.51952 1.000 37.48433 170 GLU B N 1
ATOM 1291 C CA . GLU B 1 191 ? 37.63206 -15.42954 19.42514 1.000 40.47843 170 GLU B CA 1
ATOM 1292 C C . GLU B 1 191 ? 36.91633 -14.79931 18.24018 1.000 39.58831 170 GLU B C 1
ATOM 1293 O O . GLU B 1 191 ? 37.36348 -13.78087 17.68426 1.000 37.81587 170 GLU B O 1
ATOM 1299 N N . HIS B 1 192 ? 35.80915 -15.38864 17.82524 1.000 33.46429 171 HIS B N 1
ATOM 1300 C CA . HIS B 1 192 ? 35.18404 -14.99941 16.54940 1.000 40.32379 171 HIS B CA 1
ATOM 1301 C C . HIS B 1 192 ? 34.13469 -13.92506 16.73692 1.000 37.89869 171 HIS B C 1
ATOM 1302 O O . HIS B 1 192 ? 33.30857 -13.99770 17.65121 1.000 36.66446 171 HIS B O 1
ATOM 1309 N N . LEU B 1 193 ? 34.14110 -12.94848 15.81713 1.000 33.94611 172 LEU B N 1
ATOM 1310 C CA . LEU B 1 193 ? 33.08364 -11.94355 15.82704 1.000 33.61325 172 LEU B CA 1
ATOM 1311 C C . LEU B 1 193 ? 31.70414 -12.58865 15.79224 1.000 33.65027 172 LEU B C 1
ATOM 1312 O O . LEU B 1 193 ? 30.78208 -12.13469 16.48313 1.000 32.23061 172 LEU B O 1
ATOM 1317 N N . LYS B 1 194 ? 31.52153 -13.63117 14.96654 1.000 31.45373 173 LYS B N 1
ATOM 1318 C CA . LYS B 1 194 ? 30.15965 -14.15776 14.85417 1.000 32.39700 173 LYS B CA 1
ATOM 1319 C C . LYS B 1 194 ? 29.66406 -14.72034 16.18557 1.000 33.32351 173 LYS B C 1
ATOM 1320 O O . LYS B 1 194 ? 28.45821 -14.69857 16.46603 1.000 30.80994 173 LYS B O 1
ATOM 1326 N N . THR B 1 195 ? 30.57503 -15.28173 16.97741 1.000 31.89073 174 THR B N 1
ATOM 1327 C CA . THR B 1 195 ? 30.19648 -15.74949 18.30692 1.000 33.30162 174 THR B CA 1
ATOM 1328 C C . THR B 1 195 ? 29.69294 -14.59461 19.15978 1.000 30.28002 174 THR B C 1
ATOM 1329 O O . THR B 1 195 ? 28.66049 -14.71474 19.82261 1.000 32.04772 174 THR B O 1
ATOM 1333 N N . ALA B 1 196 ? 30.42360 -13.49191 19.18693 1.000 32.18877 175 ALA B N 1
ATOM 1334 C CA . ALA B 1 196 ? 29.96165 -12.33268 19.94954 1.000 31.52122 175 ALA B CA 1
ATOM 1335 C C . ALA B 1 196 ? 28.63212 -11.80340 19.41273 1.000 34.09721 175 ALA B C 1
ATOM 1336 O O . ALA B 1 196 ? 27.78318 -11.36323 20.19107 1.000 32.97683 175 ALA B O 1
ATOM 1338 N N . VAL B 1 197 ? 28.43496 -11.81677 18.07297 1.000 31.55913 176 VAL B N 1
ATOM 1339 C CA . VAL B 1 197 ? 27.13612 -11.39679 17.52440 1.000 29.50286 176 VAL B CA 1
ATOM 1340 C C . VAL B 1 197 ? 26.01371 -12.22449 18.10559 1.000 29.53318 176 VAL B C 1
ATOM 1341 O O . VAL B 1 197 ? 24.97951 -11.68296 18.48179 1.000 33.09871 176 VAL B O 1
ATOM 1345 N N . GLN B 1 198 ? 26.16433 -13.56608 18.11948 1.000 30.65202 177 GLN B N 1
ATOM 1346 C CA . GLN B 1 198 ? 25.04416 -14.39214 18.58492 1.000 29.20182 177 GLN B CA 1
ATOM 1347 C C . GLN B 1 198 ? 24.85539 -14.24804 20.09810 1.000 31.46378 177 GLN B C 1
ATOM 1348 O O . GLN B 1 198 ? 23.72909 -14.33164 20.60675 1.000 30.78421 177 GLN B O 1
ATOM 1354 N N . MET B 1 199 ? 25.95921 -14.05530 20.83228 1.000 30.17741 178 MET B N 1
ATOM 1355 C CA . MET B 1 199 ? 25.79796 -13.78863 22.29301 1.000 29.59963 178 MET B CA 1
ATOM 1356 C C . MET B 1 199 ? 25.02948 -12.50145 22.49831 1.000 33.15001 178 MET B C 1
ATOM 1357 O O . MET B 1 199 ? 24.13417 -12.41007 23.36651 1.000 33.28675 178 MET B O 1
ATOM 1362 N N . ALA B 1 200 ? 25.33519 -11.48709 21.67604 1.000 31.97115 179 ALA B N 1
ATOM 1363 C CA . ALA B 1 200 ? 24.63702 -10.19743 21.78530 1.000 33.76158 179 ALA B CA 1
ATOM 1364 C C . ALA B 1 200 ? 23.17149 -10.29840 21.38424 1.000 35.75112 179 ALA B C 1
ATOM 1365 O O . ALA B 1 200 ? 22.32755 -9.65697 22.00792 1.000 33.42255 179 ALA B O 1
ATOM 1367 N N . VAL B 1 201 ? 22.86321 -11.06371 20.33819 1.000 32.52728 180 VAL B N 1
ATOM 1368 C CA . VAL B 1 201 ? 21.46283 -11.31598 19.99567 1.000 32.63800 180 VAL B CA 1
ATOM 1369 C C . VAL B 1 201 ? 20.73610 -11.92820 21.19582 1.000 31.91240 180 VAL B C 1
ATOM 1370 O O . VAL B 1 201 ? 19.59807 -11.57120 21.50372 1.000 32.15007 180 VAL B O 1
ATOM 1374 N N . PHE B 1 202 ? 21.30935 -12.98774 21.75774 1.000 29.78779 181 PHE B N 1
ATOM 1375 C CA . PHE B 1 202 ? 20.68462 -13.66907 22.90789 1.000 34.80615 181 PHE B CA 1
ATOM 1376 C C . PHE B 1 202 ? 20.45025 -12.68739 24.05655 1.000 36.39646 181 PHE B C 1
ATOM 1377 O O . PHE B 1 202 ? 19.34400 -12.60983 24.61588 1.000 34.79359 181 PHE B O 1
ATOM 1385 N N . ILE B 1 203 ? 21.46380 -11.90024 24.38352 1.000 34.24786 182 ILE B N 1
ATOM 1386 C CA . ILE B 1 203 ? 21.34213 -10.90079 25.46532 1.000 40.59936 182 ILE B CA 1
ATOM 1387 C C . ILE B 1 203 ? 20.24311 -9.89378 25.15603 1.000 43.28229 182 ILE B C 1
ATOM 1388 O O . ILE B 1 203 ? 19.38141 -9.59629 25.99653 1.000 39.31578 182 ILE B O 1
ATOM 1393 N N . HIS B 1 204 ? 20.19180 -9.41272 23.90533 1.000 36.76707 183 HIS B N 1
ATOM 1394 C CA . HIS B 1 204 ? 19.12797 -8.47792 23.55712 1.000 35.96033 183 HIS B CA 1
ATOM 1395 C C . HIS B 1 204 ? 17.73676 -9.11993 23.69324 1.000 36.47500 183 HIS B C 1
ATOM 1396 O O . HIS B 1 204 ? 16.79884 -8.49707 24.22675 1.000 39.55554 183 HIS B O 1
ATOM 1403 N N . ASN B 1 205 ? 17.56932 -10.33886 23.14663 1.000 32.89024 184 ASN B N 1
ATOM 1404 C CA . ASN B 1 205 ? 16.22760 -10.91794 23.05810 1.000 33.76848 184 ASN B CA 1
ATOM 1405 C C . ASN B 1 205 ? 15.73324 -11.35835 24.43166 1.000 37.34800 184 ASN B C 1
ATOM 1406 O O . ASN B 1 205 ? 14.52949 -11.46857 24.62804 1.000 39.07135 184 ASN B O 1
ATOM 1411 N N . LYS B 1 206 ? 16.65652 -11.69304 25.34491 1.000 36.00243 185 LYS B N 1
ATOM 1412 C CA . LYS B 1 206 ? 16.22721 -12.23943 26.64994 1.000 41.09777 185 LYS B CA 1
ATOM 1413 C C . LYS B 1 206 ? 16.08255 -11.17688 27.73037 1.000 45.53467 185 LYS B C 1
ATOM 1414 O O . LYS B 1 206 ? 15.50578 -11.46982 28.80431 1.000 41.49122 185 LYS B O 1
ATOM 1420 N N . LYS B 1 207 ? 16.52162 -9.94508 27.48357 1.000 40.54300 186 LYS B N 1
ATOM 1421 C CA . LYS B 1 207 ? 16.45911 -8.92866 28.54278 1.000 46.88983 186 LYS B CA 1
ATOM 1422 C C . LYS B 1 207 ? 15.04508 -8.41504 28.79818 1.000 58.01858 186 LYS B C 1
ATOM 1423 O O . LYS B 1 207 ? 14.39665 -7.90209 27.89005 1.000 45.49158 186 LYS B O 1
ATOM 1429 N N . ARG B 1 208 ? 14.59655 -8.42882 30.06780 1.000 48.34490 187 ARG B N 1
ATOM 1430 C CA . ARG B 1 208 ? 13.28545 -7.86425 30.38811 1.000 63.38719 187 ARG B CA 1
ATOM 1431 C C . ARG B 1 208 ? 13.37739 -6.34982 30.57627 1.000 73.22396 187 ARG B C 1
ATOM 1432 O O . ARG B 1 208 ? 14.26674 -5.85651 31.27328 1.000 82.86450 187 ARG B O 1
ATOM 1440 N N . LYS B 1 209 ? 12.44958 -5.61427 29.96743 1.000 80.84208 188 LYS B N 1
ATOM 1441 C CA . LYS B 1 209 ? 12.43018 -4.15022 30.07765 1.000 94.91485 188 LYS B CA 1
ATOM 1442 C C . LYS B 1 209 ? 12.21333 -3.67498 31.51774 1.000 96.97197 188 LYS B C 1
ATOM 1443 O O . LYS B 1 209 ? 11.44435 -4.27652 32.27554 1.000 95.14652 188 LYS B O 1
ATOM 1449 N N . GLY B 1 214 ? 6.83919 -6.33518 32.28831 1.000 101.76963 193 GLY B N 1
ATOM 1450 C CA . GLY B 1 214 ? 8.21521 -6.38372 31.81183 1.000 79.89051 193 GLY B CA 1
ATOM 1451 C C . GLY B 1 214 ? 8.52542 -7.67911 31.09005 1.000 75.29124 193 GLY B C 1
ATOM 1452 O O . GLY B 1 214 ? 8.97449 -8.65779 31.68646 1.000 78.95938 193 GLY B O 1
ATOM 1453 N N . TYR B 1 215 ? 8.25632 -7.69907 29.79559 1.000 68.02935 194 TYR B N 1
ATOM 1454 C CA . TYR B 1 215 ? 8.53836 -8.86618 28.97772 1.000 61.82136 194 TYR B CA 1
ATOM 1455 C C . TYR B 1 215 ? 9.79610 -8.59842 28.15534 1.000 57.60103 194 TYR B C 1
ATOM 1456 O O . TYR B 1 215 ? 10.13807 -7.44944 27.87370 1.000 55.45541 194 TYR B O 1
ATOM 1465 N N . SER B 1 216 ? 10.48342 -9.66814 27.78502 1.000 42.45434 195 SER B N 1
ATOM 1466 C CA . SER B 1 216 ? 11.61790 -9.48265 26.88113 1.000 40.76948 195 SER B CA 1
ATOM 1467 C C . SER B 1 216 ? 11.10222 -9.42273 25.45910 1.000 37.89202 195 SER B C 1
ATOM 1468 O O . SER B 1 216 ? 9.97942 -9.81331 25.16709 1.000 40.01061 195 SER B O 1
ATOM 1471 N N . ALA B 1 217 ? 11.98336 -8.98440 24.55149 1.000 39.59676 196 ALA B N 1
ATOM 1472 C CA . ALA B 1 217 ? 11.62357 -9.00168 23.12798 1.000 44.56685 196 ALA B CA 1
ATOM 1473 C C . ALA B 1 217 ? 11.28494 -10.41214 22.65232 1.000 40.41031 196 ALA B C 1
ATOM 1474 O O . ALA B 1 217 ? 10.35745 -10.60268 21.84821 1.000 39.31917 196 ALA B O 1
ATOM 1476 N N . GLY B 1 218 ? 12.02611 -11.41410 23.12782 1.000 40.04694 197 GLY B N 1
ATOM 1477 C CA . GLY B 1 218 ? 11.76173 -12.79450 22.73006 1.000 35.23356 197 GLY B CA 1
ATOM 1478 C C . GLY B 1 218 ? 10.40079 -13.27502 23.21392 1.000 39.34495 197 GLY B C 1
ATOM 1479 O O . GLY B 1 218 ? 9.71349 -14.03260 22.52814 1.000 40.56492 197 GLY B O 1
ATOM 1480 N N . GLU B 1 219 ? 10.00245 -12.85085 24.40792 1.000 38.47662 198 GLU B N 1
ATOM 1481 C CA . GLU B 1 219 ? 8.64755 -13.14516 24.91087 1.000 39.52964 198 GLU B CA 1
ATOM 1482 C C . GLU B 1 219 ? 7.59076 -12.39658 24.12565 1.000 46.94229 198 GLU B C 1
ATOM 1483 O O . GLU B 1 219 ? 6.49531 -12.93104 23.85703 1.000 42.82886 198 GLU B O 1
ATOM 1489 N N . ARG B 1 220 ? 7.88042 -11.15129 23.76959 1.000 41.93053 199 ARG B N 1
ATOM 1490 C CA . ARG B 1 220 ? 6.85606 -10.32978 23.13358 1.000 43.94611 199 ARG B CA 1
ATOM 1491 C C . ARG B 1 220 ? 6.56713 -10.81266 21.71299 1.000 45.29291 199 ARG B C 1
ATOM 1492 O O . ARG B 1 220 ? 5.41815 -10.77071 21.27848 1.000 46.25785 199 ARG B O 1
ATOM 1500 N N . ILE B 1 221 ? 7.58569 -11.24745 20.95945 1.000 41.17634 200 ILE B N 1
ATOM 1501 C CA . ILE B 1 221 ? 7.27548 -11.69810 19.59946 1.000 38.36954 200 ILE B CA 1
ATOM 1502 C C . ILE B 1 221 ? 6.37148 -12.91319 19.64736 1.000 40.64287 200 ILE B C 1
ATOM 1503 O O . ILE B 1 221 ? 5.40986 -12.99885 18.88873 1.000 40.33628 200 ILE B O 1
ATOM 1508 N N . VAL B 1 222 ? 6.66114 -13.87077 20.54422 1.000 40.59453 201 VAL B N 1
ATOM 1509 C CA . VAL B 1 222 ? 5.83707 -15.07299 20.65203 1.000 40.00386 201 VAL B CA 1
ATOM 1510 C C . VAL B 1 222 ? 4.43157 -14.71635 21.13291 1.000 43.11091 201 VAL B C 1
ATOM 1511 O O . VAL B 1 222 ? 3.42781 -15.20513 20.58460 1.000 48.62788 201 VAL B O 1
ATOM 1515 N N . ASP B 1 223 ? 4.31585 -13.81839 22.11885 1.000 40.62629 202 ASP B N 1
ATOM 1516 C CA . ASP B 1 223 ? 2.98827 -13.36341 22.56074 1.000 45.65080 202 ASP B CA 1
ATOM 1517 C C . ASP B 1 223 ? 2.18951 -12.72772 21.41015 1.000 48.45397 202 ASP B C 1
ATOM 1518 O O . ASP B 1 223 ? 0.98587 -13.00332 21.21672 1.000 50.75031 202 ASP B O 1
ATOM 1523 N N . ILE B 1 224 ? 2.83751 -11.85384 20.64979 1.000 47.30414 203 ILE B N 1
ATOM 1524 C CA . ILE B 1 224 ? 2.14871 -11.12075 19.59160 1.000 53.40113 203 ILE B CA 1
ATOM 1525 C C . ILE B 1 224 ? 1.69063 -12.06738 18.48482 1.000 56.23917 203 ILE B C 1
ATOM 1526 O O . ILE B 1 224 ? 0.54410 -11.99002 18.01791 1.000 54.27340 203 ILE B O 1
ATOM 1531 N N A ILE B 1 225 ? 2.57461 -12.97606 18.06331 0.501 48.43664 204 ILE B N 1
ATOM 1532 N N B ILE B 1 225 ? 2.54688 -12.99990 18.08156 0.499 48.41131 204 ILE B N 1
ATOM 1533 C CA A ILE B 1 225 ? 2.24624 -13.92382 16.99658 0.501 50.48960 204 ILE B CA 1
ATOM 1534 C CA B ILE B 1 225 ? 2.19350 -13.89868 16.98566 0.499 50.50620 204 ILE B CA 1
ATOM 1535 C C A ILE B 1 225 ? 1.12214 -14.84873 17.44129 0.501 55.62036 204 ILE B C 1
ATOM 1536 C C B ILE B 1 225 ? 1.12939 -14.89275 17.42124 0.499 55.60335 20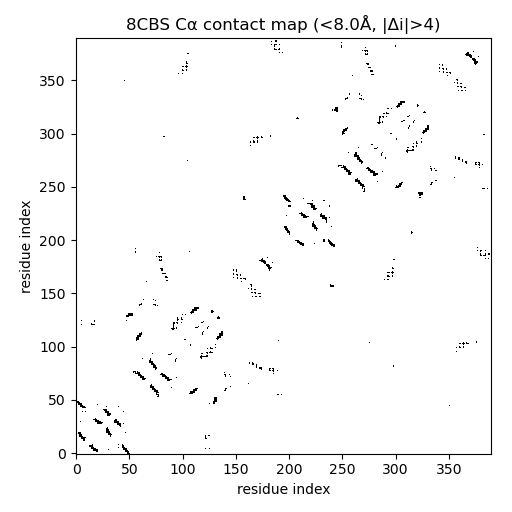4 ILE B C 1
ATOM 1537 O O A ILE B 1 225 ? 0.11203 -15.01347 16.74323 0.501 58.36814 204 ILE B O 1
ATOM 1538 O O B ILE B 1 225 ? 0.17232 -15.16306 16.68249 0.499 58.47221 204 ILE B O 1
ATOM 1547 N N . ALA B 1 226 ? 1.28266 -15.45991 18.61482 1.000 48.88525 205 ALA B N 1
ATOM 1548 C CA . ALA B 1 226 ? 0.27610 -16.39285 19.13122 1.000 48.51468 205 ALA B CA 1
ATOM 1549 C C . ALA B 1 226 ? -1.08936 -15.75239 19.21824 1.000 63.63560 205 ALA B C 1
ATOM 1550 O O . ALA B 1 226 ? -2.10981 -16.38820 18.90672 1.000 64.98680 205 ALA B O 1
ATOM 1552 N N . THR B 1 227 ? -1.14227 -14.51078 19.68829 1.000 56.93734 206 THR B N 1
ATOM 1553 C CA . THR B 1 227 ? -2.44003 -13.87215 19.81984 1.000 59.35065 206 THR B CA 1
ATOM 1554 C C . THR B 1 227 ? -3.05259 -13.58085 18.44622 1.000 67.26607 206 THR B C 1
ATOM 1555 O O . THR B 1 227 ? -4.28268 -13.53266 18.31273 1.000 73.46366 206 THR B O 1
ATOM 1559 N N . ASP B 1 228 ? -2.22304 -13.46480 17.40906 1.000 73.41214 207 ASP B N 1
ATOM 1560 C CA . ASP B 1 228 ? -2.68994 -13.18362 16.05254 1.000 76.79150 207 ASP B CA 1
ATOM 1561 C C . ASP B 1 228 ? -2.97835 -14.44309 15.22982 1.000 70.67108 207 ASP B C 1
ATOM 1562 O O . ASP B 1 228 ? -3.43802 -14.32349 14.08937 1.000 74.68888 207 ASP B O 1
ATOM 1567 N N . ILE B 1 229 ? -2.74313 -15.63750 15.77707 1.000 65.04421 208 ILE B N 1
ATOM 1568 C CA . ILE B 1 229 ? -3.17636 -16.87790 15.13765 1.000 66.81111 208 ILE B CA 1
ATOM 1569 C C . ILE B 1 229 ? -4.70799 -16.96028 15.12554 1.000 83.43850 208 ILE B C 1
ATOM 1570 O O . ILE B 1 229 ? -5.31553 -17.14683 14.06918 1.000 89.19916 208 ILE B O 1
ATOM 1575 N N . ASN C 1 4 ? 31.55249 -15.50295 38.93062 1.000 87.71612 222 ASN C N 1
ATOM 1576 C CA . ASN C 1 4 ? 32.12024 -14.37034 38.21816 1.000 92.98174 222 ASN C CA 1
ATOM 1577 C C . ASN C 1 4 ? 32.40760 -14.76186 36.76052 1.000 83.25111 222 ASN C C 1
ATOM 1578 O O . ASN C 1 4 ? 31.69009 -14.36687 35.84582 1.000 82.79115 222 ASN C O 1
ATOM 1583 N N . PHE C 1 5 ? 33.44559 -15.55919 36.55019 1.000 78.12492 223 PHE C N 1
ATOM 1584 C CA . PHE C 1 5 ? 33.79859 -16.03446 35.22093 1.000 81.39398 223 PHE C CA 1
ATOM 1585 C C . PHE C 1 5 ? 33.97712 -17.55580 35.25434 1.000 77.33900 223 PHE C C 1
ATOM 1586 O O . PHE C 1 5 ? 33.81779 -18.20723 36.28601 1.000 77.50863 223 PHE C O 1
ATOM 1594 N N . ARG C 1 6 ? 34.27837 -18.12383 34.09355 1.000 99.44373 224 ARG C N 1
ATOM 1595 C CA . ARG C 1 6 ? 34.53323 -19.54725 33.90846 1.000 89.68710 224 ARG C CA 1
ATOM 1596 C C . ARG C 1 6 ? 35.62559 -19.64565 32.85559 1.000 84.46075 224 ARG C C 1
ATOM 1597 O O . ARG C 1 6 ? 35.67390 -18.80733 31.95004 1.000 84.34826 224 ARG C O 1
ATOM 1605 N N . VAL C 1 7 ? 36.51248 -20.63334 32.98027 1.000 60.22347 225 VAL C N 1
ATOM 1606 C CA . VAL C 1 7 ? 37.70147 -20.71304 32.12306 1.000 49.42377 225 VAL C CA 1
ATOM 1607 C C . VAL C 1 7 ? 37.79633 -22.08134 31.49282 1.000 49.12627 225 VAL C C 1
ATOM 1608 O O . VAL C 1 7 ? 37.90315 -23.07737 32.19240 1.000 48.87824 225 VAL C O 1
ATOM 1612 N N . TYR C 1 8 ? 37.87854 -22.12359 30.16211 1.000 43.58909 226 TYR C N 1
ATOM 1613 C CA . TYR C 1 8 ? 38.35043 -23.27720 29.41890 1.000 44.43542 226 TYR C CA 1
ATOM 1614 C C . TYR C 1 8 ? 39.71786 -22.93056 28.84699 1.000 43.88158 226 TYR C C 1
ATOM 1615 O O . TYR C 1 8 ? 40.01823 -21.75061 28.62698 1.000 43.64856 226 TYR C O 1
ATOM 1624 N N . TYR C 1 9 ? 40.56078 -23.93849 28.65764 1.000 40.72278 227 TYR C N 1
ATOM 1625 C CA . TYR C 1 9 ? 41.95814 -23.63251 28.35751 1.000 39.91986 227 TYR C CA 1
ATOM 1626 C C . TYR C 1 9 ? 42.55017 -24.79873 27.58358 1.000 41.83950 227 TYR C C 1
ATOM 1627 O O . TYR C 1 9 ? 41.95422 -25.87167 27.52715 1.000 50.04339 227 TYR C O 1
ATOM 1636 N N . ARG C 1 10 ? 43.69661 -24.53621 26.92497 1.000 45.81123 228 ARG C N 1
ATOM 1637 C CA . ARG C 1 10 ? 44.52904 -25.55572 26.32880 1.000 50.28853 228 ARG C CA 1
ATOM 1638 C C . ARG C 1 10 ? 45.89155 -25.49791 26.99992 1.000 55.33679 228 ARG C C 1
ATOM 1639 O O . ARG C 1 10 ? 46.37533 -24.41107 27.33814 1.000 49.33937 228 ARG C O 1
ATOM 1647 N N . ASP C 1 11 ? 46.52757 -26.65110 27.18356 1.000 74.37586 229 ASP C N 1
ATOM 1648 C CA . ASP C 1 11 ? 47.91242 -26.55812 27.62572 1.000 86.77318 229 ASP C CA 1
ATOM 1649 C C . ASP C 1 11 ? 48.82350 -27.56835 26.94007 1.000 102.40465 229 ASP C C 1
ATOM 1650 O O . ASP C 1 11 ? 49.54115 -27.20737 25.99719 1.000 109.09595 229 ASP C O 1
ATOM 1655 N N . SER C 1 12 ? 48.78848 -28.82604 27.38308 1.000 103.32161 230 SER C N 1
ATOM 1656 C CA . SER C 1 12 ? 49.84462 -29.79839 27.11069 1.000 102.12318 230 SER C CA 1
ATOM 1657 C C . SER C 1 12 ? 49.93949 -30.20058 25.64171 1.000 108.02552 230 SER C C 1
ATOM 1658 O O . SER C 1 12 ? 49.93095 -31.39673 25.33254 1.000 112.33870 230 SER C O 1
ATOM 1661 N N . ARG C 1 13 ? 50.05827 -29.21944 24.73823 1.000 108.58544 231 ARG C N 1
ATOM 1662 C CA . ARG C 1 13 ? 50.11402 -29.46502 23.29133 1.000 102.63124 231 ARG C CA 1
ATOM 1663 C C . ARG C 1 13 ? 48.95021 -30.34444 22.83663 1.000 99.47269 231 ARG C C 1
ATOM 1664 O O . ARG C 1 13 ? 49.11909 -31.29462 22.07016 1.000 99.52009 231 ARG C O 1
ATOM 1672 N N . ASP C 1 14 ? 47.75468 -30.01264 23.32032 1.000 92.00041 232 ASP C N 1
ATOM 1673 C CA A ASP C 1 14 ? 46.54151 -30.77573 23.04933 0.273 88.62666 232 ASP C CA 1
ATOM 1674 C CA B ASP C 1 14 ? 46.54265 -30.77647 23.04746 0.727 88.44390 232 ASP C CA 1
ATOM 1675 C C . ASP C 1 14 ? 45.49159 -29.78076 22.57538 1.000 87.03975 232 ASP C C 1
ATOM 1676 O O . ASP C 1 14 ? 45.18955 -28.80935 23.30205 1.000 80.97166 232 ASP C O 1
ATOM 1685 N N . PRO C 1 15 ? 44.92031 -29.95429 21.37828 1.000 83.90566 233 PRO C N 1
ATOM 1686 C CA . PRO C 1 15 ? 43.94832 -28.97315 20.86655 1.000 84.38905 233 PRO C CA 1
ATOM 1687 C C . PRO C 1 15 ? 42.55405 -29.05898 21.47788 1.000 83.46225 233 PRO C C 1
ATOM 1688 O O . PRO C 1 15 ? 41.73919 -28.15427 21.24164 1.000 76.64406 233 PRO C O 1
ATOM 1692 N N . VAL C 1 16 ? 42.23681 -30.10931 22.23148 1.000 80.78863 234 VAL C N 1
ATOM 1693 C CA . VAL C 1 16 ? 40.93600 -30.18837 22.87903 1.000 72.06815 234 VAL C CA 1
ATOM 1694 C C . VAL C 1 16 ? 40.89224 -29.16835 24.00818 1.000 68.40988 234 VAL C C 1
ATOM 1695 O O . VAL C 1 16 ? 41.84384 -29.04360 24.78705 1.000 64.68786 234 VAL C O 1
ATOM 1699 N N . TRP C 1 17 ? 39.80645 -28.40259 24.07702 1.000 59.19503 235 TRP C N 1
ATOM 1700 C CA . TRP C 1 17 ? 39.65308 -27.47707 25.17881 1.000 52.28753 235 TRP C CA 1
ATOM 1701 C C . TRP C 1 17 ? 39.36799 -28.23215 26.46917 1.000 50.41696 235 TRP C C 1
ATOM 1702 O O . TRP C 1 17 ? 38.62116 -29.21730 26.49210 1.000 57.82345 235 TRP C O 1
ATOM 1713 N N . LYS C 1 18 ? 39.96613 -27.74895 27.55570 1.000 52.82313 236 LYS C N 1
ATOM 1714 C CA . LYS C 1 18 ? 39.84838 -28.31778 28.88876 1.000 54.82135 236 LYS C CA 1
ATOM 1715 C C . LYS C 1 18 ? 39.09473 -27.37013 29.79500 1.000 60.53872 236 LYS C C 1
ATOM 1716 O O . LYS C 1 18 ? 38.97920 -26.17000 29.52846 1.000 52.76955 236 LYS C O 1
ATOM 1722 N N . GLY C 1 19 ? 38.62451 -27.90795 30.91215 1.000 61.07846 237 GLY C N 1
ATOM 1723 C CA . GLY C 1 19 ? 37.83163 -27.11066 31.79118 1.000 53.49623 237 GLY C CA 1
ATOM 1724 C C . GLY C 1 19 ? 36.49046 -27.75832 32.05183 1.000 63.00332 237 GLY C C 1
ATOM 1725 O O . GLY C 1 19 ? 36.18639 -28.83599 31.55529 1.000 68.93736 237 GLY C O 1
ATOM 1726 N N . PRO C 1 20 ? 35.65172 -27.07909 32.80371 1.000 57.43554 238 PRO C N 1
ATOM 1727 C CA . PRO C 1 20 ? 35.83712 -25.72358 33.27890 1.000 58.24990 238 PRO C CA 1
ATOM 1728 C C . PRO C 1 20 ? 36.81239 -25.68142 34.43512 1.000 64.48937 238 PRO C C 1
ATOM 1729 O O . PRO C 1 20 ? 36.89021 -26.59354 35.29090 1.000 60.67962 238 PRO C O 1
ATOM 1733 N N . ALA C 1 21 ? 37.56113 -24.59419 34.48838 1.000 58.72123 239 ALA C N 1
ATOM 1734 C CA . ALA C 1 21 ? 38.43150 -24.32347 35.62257 1.000 60.58233 239 ALA C CA 1
ATOM 1735 C C . ALA C 1 21 ? 37.94459 -23.09041 36.35024 1.000 58.59741 239 ALA C C 1
ATOM 1736 O O . ALA C 1 21 ? 37.21346 -22.27943 35.78341 1.000 58.98263 239 ALA C O 1
ATOM 1738 N N . LYS C 1 22 ? 38.35508 -22.95807 37.62653 1.000 49.24316 240 LYS C N 1
ATOM 1739 C CA . LYS C 1 22 ? 38.05471 -21.76761 38.37427 1.000 49.03154 240 LYS C CA 1
ATOM 1740 C C . LYS C 1 22 ? 39.03078 -20.67282 37.97596 1.000 55.45534 240 LYS C C 1
ATOM 1741 O O . LYS C 1 22 ? 40.23469 -20.91599 37.87947 1.000 52.50300 240 LYS C O 1
ATOM 1747 N N . LEU C 1 23 ? 38.51608 -19.47738 37.73571 1.000 49.13328 241 LEU C N 1
ATOM 1748 C CA . LEU C 1 23 ? 39.35467 -18.31419 37.49713 1.000 47.87305 241 LEU C CA 1
ATOM 1749 C C . LEU C 1 23 ? 39.87744 -17.74498 38.82121 1.000 53.06354 241 LEU C C 1
ATOM 1750 O O . LEU C 1 23 ? 39.09949 -17.53682 39.76591 1.000 53.42914 241 LEU C O 1
ATOM 1755 N N . LEU C 1 24 ? 41.18740 -17.51757 38.90916 1.000 48.02690 242 LEU C N 1
ATOM 1756 C CA . LEU C 1 24 ? 41.76454 -16.84782 40.08017 1.000 43.76635 242 LEU C CA 1
ATOM 1757 C C . LEU C 1 24 ? 42.34204 -15.48220 39.75407 1.000 51.97660 242 LEU C C 1
ATOM 1758 O O . LEU C 1 24 ? 42.23795 -14.56601 40.56442 1.000 53.80838 242 LEU C O 1
ATOM 1763 N N . GLU C 1 25 ? 42.94464 -15.29537 38.57762 1.000 47.07674 243 GLU C N 1
ATOM 1764 C CA . GLU C 1 25 ? 43.45549 -13.98635 38.19615 1.000 43.13393 243 GLU C CA 1
ATOM 1765 C C . GLU C 1 25 ? 43.51412 -13.90295 36.67809 1.000 47.05951 243 GLU C C 1
ATOM 1766 O O . GLU C 1 25 ? 44.04529 -14.81330 36.05045 1.000 47.91134 243 GLU C O 1
ATOM 1772 N N . LYS C 1 26 ? 43.10199 -12.76275 36.12900 1.000 55.85442 244 LYS C N 1
ATOM 1773 C CA . LYS C 1 26 ? 43.22803 -12.45505 34.68692 1.000 56.11317 244 LYS C CA 1
ATOM 1774 C C . LYS C 1 26 ? 44.35360 -11.43271 34.48997 1.000 58.32549 244 LYS C C 1
ATOM 1775 O O . LYS C 1 26 ? 44.15006 -10.22838 34.66157 1.000 69.48983 244 LYS C O 1
ATOM 1781 N N . GLY C 1 27 ? 45.53820 -11.90544 34.16177 1.000 54.76708 245 GLY C N 1
ATOM 1782 C CA . GLY C 1 27 ? 46.61811 -11.01847 33.79514 1.000 59.24238 245 GLY C CA 1
ATOM 1783 C C . GLY C 1 27 ? 46.45176 -10.52848 32.36581 1.000 73.32636 245 GLY C C 1
ATOM 1784 O O . GLY C 1 27 ? 45.55247 -10.95235 31.63446 1.000 75.19518 245 GLY C O 1
ATOM 1785 N N . GLU C 1 28 ? 47.32796 -9.60720 31.96621 1.000 79.44426 246 GLU C N 1
ATOM 1786 C CA . GLU C 1 28 ? 47.29038 -9.16273 30.57878 1.000 93.57027 246 GLU C CA 1
ATOM 1787 C C . GLU C 1 28 ? 47.89955 -10.21291 29.66625 1.000 77.58389 246 GLU C C 1
ATOM 1788 O O . GLU C 1 28 ? 47.52508 -10.31552 28.49698 1.000 81.45238 246 GLU C O 1
ATOM 1794 N N . GLY C 1 29 ? 48.82113 -11.00457 30.18912 1.000 60.72694 247 GLY C N 1
ATOM 1795 C CA . GLY C 1 29 ? 49.49348 -12.02211 29.41590 1.000 66.67696 247 GLY C CA 1
ATOM 1796 C C . GLY C 1 29 ? 49.15175 -13.45330 29.78462 1.000 61.21913 247 GLY C C 1
ATOM 1797 O O . GLY C 1 29 ? 49.36463 -14.37040 28.97250 1.000 55.89962 247 GLY C O 1
ATOM 1798 N N . ALA C 1 30 ? 48.62252 -13.67124 30.99138 1.000 55.38481 248 ALA C N 1
ATOM 1799 C CA . ALA C 1 30 ? 48.38621 -15.02990 31.45978 1.000 48.00517 248 ALA C CA 1
ATOM 1800 C C . ALA C 1 30 ? 47.25519 -15.04595 32.48084 1.000 52.48252 248 ALA C C 1
ATOM 1801 O O . ALA C 1 30 ? 46.92690 -14.02967 33.09054 1.000 56.41150 248 ALA C O 1
ATOM 1803 N N A VAL C 1 31 ? 46.61252 -16.20083 32.61129 0.324 43.17551 249 VAL C N 1
ATOM 1804 N N B VAL C 1 31 ? 46.70276 -16.23984 32.69809 0.676 42.38509 249 VAL C N 1
ATOM 1805 C CA A VAL C 1 31 ? 45.54460 -16.37348 33.58487 0.324 39.58390 249 VAL C CA 1
ATOM 1806 C CA B VAL C 1 31 ? 45.51962 -16.44584 33.53082 0.676 39.10811 249 VAL C CA 1
ATOM 1807 C C A VAL C 1 31 ? 46.01824 -17.38554 34.61005 0.324 41.88485 249 VAL C C 1
ATOM 1808 C C B VAL C 1 31 ? 45.88977 -17.48078 34.57853 0.676 42.47123 249 VAL C C 1
ATOM 1809 O O A VAL C 1 31 ? 46.77068 -18.30870 34.28706 0.324 41.08683 249 VAL C O 1
ATOM 1810 O O B VAL C 1 31 ? 46.41027 -18.54909 34.22477 0.676 38.75274 249 VAL C O 1
ATOM 1817 N N . VAL C 1 32 ? 45.60204 -17.18041 35.84529 1.000 38.38844 250 VAL C N 1
ATOM 1818 C CA . VAL C 1 32 ? 45.80048 -18.13013 36.93808 1.000 43.01714 250 VAL C CA 1
ATOM 1819 C C . VAL C 1 32 ? 44.46973 -18.80041 37.18596 1.000 41.11261 250 VAL C C 1
ATOM 1820 O O . VAL C 1 32 ? 43.46504 -18.12379 37.39873 1.000 42.01614 250 VAL C O 1
ATOM 1824 N N . ILE C 1 33 ? 44.45649 -20.12005 37.13056 1.000 38.37941 251 ILE C N 1
ATOM 1825 C CA . ILE C 1 33 ? 43.25201 -20.90632 37.28902 1.000 39.47065 251 ILE C CA 1
ATOM 1826 C C . ILE C 1 33 ? 43.56100 -22.08031 38.20476 1.000 41.34858 251 ILE C C 1
ATOM 1827 O O . ILE C 1 33 ? 44.72473 -22.37802 38.52787 1.000 46.73706 251 ILE C O 1
ATOM 1832 N N . GLN C 1 34 ? 42.49998 -22.72390 38.64788 1.000 47.57471 252 GLN C N 1
ATOM 1833 C CA . GLN C 1 34 ? 42.59751 -23.98655 39.35574 1.000 54.90511 252 GLN C CA 1
ATOM 1834 C C . GLN C 1 34 ? 41.71266 -25.01570 38.68247 1.000 49.13337 252 GLN C C 1
ATOM 1835 O O . GLN C 1 34 ? 40.54933 -24.74910 38.39201 1.000 53.08778 252 GLN C O 1
ATOM 1841 N N . ASP C 1 35 ? 42.25277 -26.18885 38.43966 1.000 56.35170 253 ASP C N 1
ATOM 1842 C CA . ASP C 1 35 ? 41.48143 -27.21263 37.76312 1.000 70.69528 253 ASP C CA 1
ATOM 1843 C C . ASP C 1 35 ? 41.68473 -28.51734 38.49865 1.000 69.71922 253 ASP C C 1
ATOM 1844 O O . ASP C 1 35 ? 42.82275 -28.97693 38.64020 1.000 74.38136 253 ASP C O 1
ATOM 1849 N N . ASN C 1 36 ? 40.57660 -29.12358 38.91879 1.000 88.27555 254 ASN C N 1
ATOM 1850 C CA . ASN C 1 36 ? 40.62038 -30.21116 39.87983 1.000 97.68018 254 ASN C CA 1
ATOM 1851 C C . ASN C 1 36 ? 41.25743 -29.63351 41.13005 1.000 93.53411 254 ASN C C 1
ATOM 1852 O O . ASN C 1 36 ? 40.60556 -28.88765 41.86558 1.000 103.64751 254 ASN C O 1
ATOM 1857 N N . SER C 1 37 ? 42.54292 -29.90345 41.34401 1.000 75.67242 255 SER C N 1
ATOM 1858 C CA . SER C 1 37 ? 43.23421 -29.35375 42.50137 1.000 81.02659 255 SER C CA 1
ATOM 1859 C C . SER C 1 37 ? 44.56275 -28.70523 42.13749 1.000 84.33287 255 SER C C 1
ATOM 1860 O O . SER C 1 37 ? 45.30742 -28.30118 43.04190 1.000 79.87312 255 SER C O 1
ATOM 1863 N N . ASP C 1 38 ? 44.87869 -28.59414 40.84640 1.000 72.85906 256 ASP C N 1
ATOM 1864 C CA . ASP C 1 38 ? 46.13578 -28.02459 40.40784 1.000 68.70376 256 ASP C CA 1
ATOM 1865 C C . ASP C 1 38 ? 45.96664 -26.53893 40.12472 1.000 67.62981 256 ASP C C 1
ATOM 1866 O O . ASP C 1 38 ? 44.97313 -26.11220 39.53314 1.000 62.85344 256 ASP C O 1
ATOM 1871 N N . ILE C 1 39 ? 46.94468 -25.75746 40.54626 1.000 58.62653 257 ILE C N 1
ATOM 1872 C CA . ILE C 1 39 ? 47.04292 -24.35808 40.14575 1.000 46.43932 257 ILE C CA 1
ATOM 1873 C C . ILE C 1 39 ? 47.77865 -24.31214 38.82114 1.000 53.88007 257 ILE C C 1
ATOM 1874 O O . ILE C 1 39 ? 48.87021 -24.87653 38.68493 1.000 51.66185 257 ILE C O 1
ATOM 1879 N N . LYS C 1 40 ? 47.20459 -23.62068 37.84610 1.000 47.70938 258 LYS C N 1
ATOM 1880 C CA . LYS C 1 40 ? 47.81982 -23.53894 36.53210 1.000 43.40379 258 LYS C CA 1
ATOM 1881 C C . LYS C 1 40 ? 47.87678 -22.08775 36.10794 1.000 45.25725 258 LYS C C 1
ATOM 1882 O O . LYS C 1 40 ? 47.03401 -21.28118 36.48701 1.000 42.65448 258 LYS C O 1
ATOM 1888 N N . VAL C 1 41 ? 48.89060 -21.75586 35.32737 1.000 44.15021 259 VAL C N 1
ATOM 1889 C CA . VAL C 1 41 ? 49.03195 -20.43572 34.77111 1.000 42.34399 259 VAL C CA 1
ATOM 1890 C C . VAL C 1 41 ? 49.04742 -20.66484 33.27338 1.000 43.83162 259 VAL C C 1
ATOM 1891 O O . VAL C 1 41 ? 49.82356 -21.49804 32.81117 1.000 45.58479 259 VAL C O 1
ATOM 1895 N N . VAL C 1 42 ? 48.11381 -20.04798 32.54887 1.000 36.17632 260 VAL C N 1
ATOM 1896 C CA . VAL C 1 42 ? 47.95939 -20.31538 31.11153 1.000 37.75038 260 VAL C CA 1
ATOM 1897 C C . VAL C 1 42 ? 48.06288 -18.98575 30.37644 1.000 39.64355 260 VAL C C 1
ATOM 1898 O O . VAL C 1 42 ? 47.53788 -17.98163 30.84596 1.000 45.27140 260 VAL C O 1
ATOM 1902 N N . PRO C 1 43 ? 48.70481 -18.89998 29.19426 1.000 38.99803 261 PRO C N 1
ATOM 1903 C CA . PRO C 1 43 ? 48.67349 -17.63749 28.46321 1.000 39.03831 261 PRO C CA 1
ATOM 1904 C C . PRO C 1 43 ? 47.23813 -17.25216 28.11145 1.000 39.57532 261 PRO C C 1
ATOM 1905 O O . PRO C 1 43 ? 46.38581 -18.11683 27.83657 1.000 41.33016 261 PRO C O 1
ATOM 1909 N N . ARG C 1 44 ? 46.98587 -15.93263 28.01480 1.000 41.90640 262 ARG C N 1
ATOM 1910 C CA . ARG C 1 44 ? 45.66457 -15.44569 27.62164 1.000 47.04435 262 ARG C CA 1
ATOM 1911 C C . ARG C 1 44 ? 45.12952 -16.11501 26.35795 1.000 55.34746 262 ARG C C 1
ATOM 1912 O O . ARG C 1 44 ? 43.93778 -16.44780 26.30288 1.000 47.33689 262 ARG C O 1
ATOM 1920 N N . ARG C 1 45 ? 45.97276 -16.29723 25.31284 1.000 49.16480 263 ARG C N 1
ATOM 1921 C CA . ARG C 1 45 ? 45.43769 -16.81175 24.03912 1.000 49.08068 263 ARG C CA 1
ATOM 1922 C C . ARG C 1 45 ? 45.01692 -18.26883 24.13154 1.000 50.25137 263 ARG C C 1
ATOM 1923 O O . ARG C 1 45 ? 44.32833 -18.76860 23.23752 1.000 52.72381 263 ARG C O 1
ATOM 1931 N N . LYS C 1 46 ? 45.42544 -18.97046 25.18441 1.000 39.96120 264 LYS C N 1
ATOM 1932 C CA . LYS C 1 46 ? 45.03569 -20.35091 25.39383 1.000 45.81883 264 LYS C CA 1
ATOM 1933 C C . LYS C 1 46 ? 43.91288 -20.47950 26.39742 1.000 42.96005 264 LYS C C 1
ATOM 1934 O O . LYS C 1 46 ? 43.70522 -21.56864 26.94097 1.000 49.40784 264 LYS C O 1
ATOM 1940 N N . ALA C 1 47 ? 43.27771 -19.36779 26.74681 1.000 43.57279 265 ALA C N 1
ATOM 1941 C CA . ALA C 1 47 ? 42.21205 -19.36211 27.73155 1.000 40.38710 265 ALA C CA 1
ATOM 1942 C C . ALA C 1 47 ? 40.95571 -18.75022 27.12688 1.000 39.99777 265 ALA C C 1
ATOM 1943 O O . ALA C 1 47 ? 41.02844 -17.86447 26.28216 1.000 47.33831 265 ALA C O 1
ATOM 1945 N N . LYS C 1 48 ? 39.81665 -19.24196 27.57202 1.000 45.15770 266 LYS C N 1
ATOM 1946 C CA . LYS C 1 48 ? 38.51705 -18.68621 27.18178 1.000 44.23840 266 LYS C CA 1
ATOM 1947 C C . LYS C 1 48 ? 37.84643 -18.32089 28.49275 1.000 42.60380 266 LYS C C 1
ATOM 1948 O O . LYS C 1 48 ? 37.56356 -19.19234 29.30972 1.000 46.38958 266 LYS C O 1
ATOM 1954 N N . ILE C 1 49 ? 37.74536 -17.03189 28.76018 1.000 51.74496 267 ILE C N 1
ATOM 1955 C CA . ILE C 1 49 ? 37.23587 -16.49317 30.00727 1.000 49.67794 267 ILE C CA 1
ATOM 1956 C C . ILE C 1 49 ? 35.84111 -15.95210 29.73249 1.000 66.89416 267 ILE C C 1
ATOM 1957 O O . ILE C 1 49 ? 35.70350 -14.90091 29.09869 1.000 60.44664 267 ILE C O 1
ATOM 1962 N N . ILE C 1 50 ? 34.82337 -16.63751 30.24238 1.000 68.12730 268 ILE C N 1
ATOM 1963 C CA . ILE C 1 50 ? 33.43656 -16.36026 29.86646 1.000 68.03109 268 ILE C CA 1
ATOM 1964 C C . ILE C 1 50 ? 32.70290 -15.93012 31.13499 1.000 82.66356 268 ILE C C 1
ATOM 1965 O O . ILE C 1 50 ? 32.70671 -16.66360 32.13055 1.000 80.50668 268 ILE C O 1
ATOM 1970 N N . ARG C 1 51 ? 32.09257 -14.74299 31.09592 1.000 76.23285 269 ARG C N 1
ATOM 1971 C CA . ARG C 1 51 ? 31.30017 -14.22585 32.20950 1.000 83.17916 269 ARG C CA 1
ATOM 1972 C C . ARG C 1 51 ? 30.09181 -15.12833 32.47662 1.000 81.74202 269 ARG C C 1
ATOM 1973 O O . ARG C 1 51 ? 29.58438 -15.81784 31.59256 1.000 88.47711 269 ARG C O 1
ATOM 1981 N N . ASP C 1 52 ? 29.61327 -15.10384 33.71583 1.000 101.01128 270 ASP C N 1
ATOM 1982 C CA . ASP C 1 52 ? 28.54810 -16.01299 34.13225 1.000 111.24342 270 ASP C CA 1
ATOM 1983 C C . ASP C 1 52 ? 27.19363 -15.48034 33.67457 1.000 114.73872 270 ASP C C 1
ATOM 1984 O O . ASP C 1 52 ? 26.58291 -14.62953 34.33541 1.000 112.63807 270 ASP C O 1
ATOM 1989 N N . TYR C 1 53 ? 26.72452 -16.01597 32.54057 1.000 105.08202 271 TYR C N 1
ATOM 1990 C CA . TYR C 1 53 ? 25.45821 -15.68632 31.91244 1.000 99.38964 271 TYR C CA 1
ATOM 1991 C C . TYR C 1 53 ? 24.65034 -16.96625 31.76750 1.000 112.49692 271 TYR C C 1
ATOM 1992 O O . TYR C 1 53 ? 25.16390 -18.06956 31.99727 1.000 105.65142 271 TYR C O 1
ATOM 2001 N N . GLY C 1 54 ? 23.36941 -16.79381 31.41308 1.000 108.88209 272 GLY C N 1
ATOM 2002 C CA . GLY C 1 54 ? 22.50105 -17.86221 30.93913 1.000 100.45053 272 GLY C CA 1
ATOM 2003 C C . GLY C 1 54 ? 21.50871 -18.46878 31.91182 1.000 113.74978 272 GLY C C 1
ATOM 2004 O O . GLY C 1 54 ? 20.30086 -18.46462 31.65115 1.000 113.88943 272 GLY C O 1
ATOM 2005 N N . LYS C 1 55 ? 22.00438 -19.02565 33.01248 1.000 98.05108 273 LYS C N 1
ATOM 2006 C CA . LYS C 1 55 ? 21.14289 -19.65497 34.00480 1.000 114.76134 273 LYS C CA 1
ATOM 2007 C C . LYS C 1 55 ? 21.11734 -18.80037 35.26343 1.000 117.16376 273 LYS C C 1
ATOM 2008 O O . LYS C 1 55 ? 21.49448 -17.62971 35.22201 1.000 117.22622 273 LYS C O 1
ATOM 2014 N N . CYS D 1 77 ? 4.50534 -33.10943 26.11235 1.000 87.35528 56 CYS D N 1
ATOM 2015 C CA . CYS D 1 77 ? 5.93297 -32.80140 26.23139 1.000 82.32125 56 CYS D CA 1
ATOM 2016 C C . CYS D 1 77 ? 6.22005 -31.35332 26.68990 1.000 75.11718 56 CYS D C 1
ATOM 2017 O O . CYS D 1 77 ? 5.54867 -30.40598 26.26017 1.000 73.23699 56 CYS D O 1
ATOM 2020 N N . SER D 1 78 ? 7.23844 -31.19286 27.53780 1.000 61.68505 57 SER D N 1
ATOM 2021 C CA . SER D 1 78 ? 7.60322 -29.87185 28.04725 1.000 63.01498 57 SER D CA 1
ATOM 2022 C C . SER D 1 78 ? 7.90906 -28.89119 26.90750 1.000 63.88246 57 SER D C 1
ATOM 2023 O O . SER D 1 78 ? 8.40330 -29.29077 25.84136 1.000 68.84730 57 SER D O 1
ATOM 2026 N N . PRO D 1 79 ? 7.64697 -27.59242 27.12407 1.000 67.68943 58 PRO D N 1
ATOM 2027 C CA . PRO D 1 79 ? 7.91791 -26.56664 26.09067 1.000 52.98378 58 PRO D CA 1
ATOM 2028 C C . PRO D 1 79 ? 9.39708 -26.28460 25.81561 1.000 57.80491 58 PRO D C 1
ATOM 2029 O O . PRO D 1 79 ? 9.69868 -25.50392 24.90183 1.000 50.34042 58 PRO D O 1
ATOM 2033 N N . GLY D 1 80 ? 10.31121 -26.76485 26.64639 1.000 48.53783 59 GLY D N 1
ATOM 2034 C CA . GLY D 1 80 ? 11.69929 -26.38992 26.50492 1.000 49.95975 59 GLY D CA 1
ATOM 2035 C C . GLY D 1 80 ? 12.57148 -27.43173 25.84772 1.000 40.86055 59 GLY D C 1
ATOM 2036 O O . GLY D 1 80 ? 13.79348 -27.24086 25.81810 1.000 40.89361 59 GLY D O 1
ATOM 2037 N N . ILE D 1 81 ? 12.00254 -28.54985 25.37406 1.000 41.00259 60 ILE D N 1
ATOM 2038 C CA . ILE D 1 81 ? 12.78426 -29.72959 25.02058 1.000 42.61592 60 ILE D CA 1
ATOM 2039 C C . ILE D 1 81 ? 12.95008 -29.75297 23.50261 1.000 38.12515 60 ILE D C 1
ATOM 2040 O O . ILE D 1 81 ? 11.95623 -29.64515 22.75939 1.000 39.28341 60 ILE D O 1
ATOM 2045 N N . TRP D 1 82 ? 14.20537 -29.87205 23.06621 1.000 37.02838 61 TRP D N 1
ATOM 2046 C CA . TRP D 1 82 ? 14.59372 -29.96334 21.66100 1.000 38.49992 61 TRP D CA 1
ATOM 2047 C C . TRP D 1 82 ? 15.43672 -31.21681 21.43377 1.000 38.40873 61 TRP D C 1
ATOM 2048 O O . TRP D 1 82 ? 16.20288 -31.62577 22.31537 1.000 39.32022 61 TRP D O 1
ATOM 2059 N N . GLN D 1 83 ? 15.36682 -31.78562 20.22163 1.000 35.78303 62 GLN D N 1
ATOM 2060 C CA . GLN D 1 83 ? 16.29850 -32.82936 19.81398 1.000 34.72129 62 GLN D CA 1
ATOM 2061 C C . GLN D 1 83 ? 17.09919 -32.31486 18.62712 1.000 36.22013 62 GLN D C 1
ATOM 2062 O O . GLN D 1 83 ? 16.55902 -31.58576 17.77810 1.000 38.73968 62 GLN D O 1
ATOM 2068 N N . LEU D 1 84 ? 18.39952 -32.61632 18.62378 1.000 34.50468 63 LEU D N 1
ATOM 2069 C CA . LEU D 1 84 ? 19.26619 -32.22961 17.48916 1.000 33.91259 63 LEU D CA 1
ATOM 2070 C C . LEU D 1 84 ? 19.96309 -33.46178 16.93632 1.000 39.64690 63 LEU D C 1
ATOM 2071 O O . LEU D 1 84 ? 20.34790 -34.38254 17.68257 1.000 39.86094 63 LEU D O 1
ATOM 2076 N N . ASP D 1 85 ? 20.21749 -33.45619 15.62179 1.000 34.42879 64 ASP D N 1
ATOM 2077 C CA . ASP D 1 85 ? 20.92068 -34.56834 15.01995 1.000 37.40265 64 ASP D CA 1
ATOM 2078 C C . ASP D 1 85 ? 21.43533 -34.08292 13.67446 1.000 36.70674 64 ASP D C 1
ATOM 2079 O O . ASP D 1 85 ? 20.87522 -33.14419 13.11107 1.000 37.50481 64 ASP D O 1
ATOM 2084 N N . CYS D 1 86 ? 22.48447 -34.72326 13.17675 1.000 35.28804 65 CYS D N 1
ATOM 2085 C CA . CYS D 1 86 ? 22.97127 -34.41412 11.82059 1.000 34.63068 65 CYS D CA 1
ATOM 2086 C C . CYS D 1 86 ? 22.47736 -35.44515 10.82967 1.000 38.45936 65 CYS D C 1
ATOM 2087 O O . CYS D 1 86 ? 22.38743 -36.63605 11.13422 1.000 41.51347 65 CYS D O 1
ATOM 2090 N N . THR D 1 87 ? 22.22880 -35.00877 9.59253 1.000 35.52834 66 THR D N 1
ATOM 2091 C CA . THR D 1 87 ? 21.93678 -35.98757 8.53350 1.000 35.07202 66 THR D CA 1
ATOM 2092 C C . THR D 1 87 ? 22.72362 -35.50340 7.32515 1.000 38.72900 66 THR D C 1
ATOM 2093 O O . THR D 1 87 ? 23.26478 -34.40508 7.35265 1.000 39.70470 66 THR D O 1
ATOM 2097 N N . HIS D 1 88 ? 22.81720 -36.32617 6.26524 1.000 39.83471 67 HIS D N 1
ATOM 2098 C CA A HIS D 1 88 ? 23.73699 -36.04326 5.16884 0.471 37.62605 67 HIS D CA 1
ATOM 2099 C CA B HIS D 1 88 ? 23.73743 -36.04496 5.16772 0.529 37.67547 67 HIS D CA 1
ATOM 2100 C C . HIS D 1 88 ? 23.03337 -36.17120 3.82658 1.000 38.38323 67 HIS D C 1
ATOM 2101 O O . HIS D 1 88 ? 22.33876 -37.15617 3.58071 1.000 38.99488 67 HIS D O 1
ATOM 2114 N N . LEU D 1 89 ? 23.28609 -35.21161 2.95031 1.000 39.88097 68 LEU D N 1
ATOM 2115 C CA . LEU D 1 89 ? 22.83677 -35.32346 1.56087 1.000 41.79394 68 LEU D CA 1
ATOM 2116 C C . LEU D 1 89 ? 23.89514 -34.66249 0.72431 1.000 34.50012 68 LEU D C 1
ATOM 2117 O O . LEU D 1 89 ? 24.37659 -33.58128 1.08661 1.000 36.11267 68 LEU D O 1
ATOM 2122 N N . GLU D 1 90 ? 24.23813 -35.29420 -0.42113 1.000 35.48236 69 GLU D N 1
ATOM 2123 C CA . GLU D 1 90 ? 25.14482 -34.65623 -1.37425 1.000 37.99511 69 GLU D CA 1
ATOM 2124 C C . GLU D 1 90 ? 26.51517 -34.35528 -0.75134 1.000 44.52195 69 GLU D C 1
ATOM 2125 O O . GLU D 1 90 ? 27.20939 -33.41833 -1.17466 1.000 37.70644 69 GLU D O 1
ATOM 2131 N N . GLY D 1 91 ? 26.93069 -35.17075 0.22717 1.000 37.04563 70 GLY D N 1
ATOM 2132 C CA . GLY D 1 91 ? 28.19574 -34.97666 0.88396 1.000 35.86677 70 GLY D CA 1
ATOM 2133 C C . GLY D 1 91 ? 28.18151 -33.77973 1.82395 1.000 35.10655 70 GLY D C 1
ATOM 2134 O O . GLY D 1 91 ? 29.24189 -33.41943 2.32272 1.000 38.10916 70 GLY D O 1
ATOM 2135 N N . LYS D 1 92 ? 27.02951 -33.18264 2.04704 1.000 35.25554 71 LYS D N 1
ATOM 2136 C CA . LYS D 1 92 ? 26.87844 -32.03338 2.94398 1.000 33.58719 71 LYS D CA 1
ATOM 2137 C C . LYS D 1 92 ? 26.22992 -32.46561 4.25443 1.000 35.91064 71 LYS D C 1
ATOM 2138 O O . LYS D 1 92 ? 25.45632 -33.41332 4.30047 1.000 37.02047 71 LYS D O 1
ATOM 2144 N N . VAL D 1 93 ? 26.54909 -31.74412 5.29862 1.000 30.91814 72 VAL D N 1
ATOM 2145 C CA . VAL D 1 93 ? 26.08218 -32.03667 6.65071 1.000 30.39322 72 VAL D CA 1
ATOM 2146 C C . VAL D 1 93 ? 24.95851 -31.08808 6.98925 1.000 34.38285 72 VAL D C 1
ATOM 2147 O O . VAL D 1 93 ? 25.15374 -29.86217 6.99717 1.000 33.57239 72 VAL D O 1
ATOM 2151 N N . ILE D 1 94 ? 23.80882 -31.64038 7.32898 1.000 30.99981 73 ILE D N 1
ATOM 2152 C CA . ILE D 1 94 ? 22.63347 -30.84891 7.67306 1.000 30.44633 73 ILE D CA 1
ATOM 2153 C C . ILE D 1 94 ? 22.37816 -31.05046 9.15762 1.000 35.16799 73 ILE D C 1
ATOM 2154 O O . ILE D 1 94 ? 22.11831 -32.17915 9.58585 1.000 33.96983 73 ILE D O 1
ATOM 2159 N N . LEU D 1 95 ? 22.49725 -29.98682 9.92451 1.000 32.88874 74 LEU D N 1
ATOM 2160 C CA . LEU D 1 95 ? 22.17505 -30.04482 11.35318 1.000 29.25526 74 LEU D CA 1
ATOM 2161 C C . LEU D 1 95 ? 20.72734 -29.63502 11.52860 1.000 31.77448 74 LEU D C 1
ATOM 2162 O O . LEU D 1 95 ? 20.33657 -28.54126 11.11652 1.000 32.05499 74 LEU D O 1
ATOM 2167 N N . VAL D 1 96 ? 19.94484 -30.50833 12.16438 1.000 31.90601 75 VAL D N 1
ATOM 2168 C CA . VAL D 1 96 ? 18.50316 -30.34139 12.34941 1.000 32.54700 75 VAL D CA 1
ATOM 2169 C C . VAL D 1 96 ? 18.18988 -30.25110 13.82316 1.000 34.60704 75 VAL D C 1
ATOM 2170 O O . VAL D 1 96 ? 18.70929 -31.07431 14.60175 1.000 35.62493 75 VAL D O 1
ATOM 2174 N N . ALA D 1 97 ? 17.35297 -29.24338 14.19767 1.000 31.77236 76 ALA D N 1
ATOM 2175 C CA . ALA D 1 97 ? 16.77785 -29.12770 15.55150 1.000 32.55161 76 ALA D CA 1
ATOM 2176 C C . ALA D 1 97 ? 15.25600 -29.29573 15.45369 1.000 36.72635 76 ALA D C 1
ATOM 2177 O O . ALA D 1 97 ? 14.62642 -28.67969 14.58436 1.000 36.07961 76 ALA D O 1
ATOM 2179 N N . VAL D 1 98 ? 14.64756 -30.11393 16.32713 1.000 31.84934 77 VAL D N 1
ATOM 2180 C CA A VAL D 1 98 ? 13.19805 -30.23716 16.35330 0.609 31.89778 77 VAL D CA 1
ATOM 2181 C CA B VAL D 1 98 ? 13.19752 -30.28192 16.36971 0.391 32.14006 77 VAL D CA 1
ATOM 2182 C C . VAL D 1 98 ? 12.71751 -29.90502 17.75725 1.000 38.14605 77 VAL D C 1
ATOM 2183 O O . VAL D 1 98 ? 13.29071 -30.37675 18.75080 1.000 36.23903 77 VAL D O 1
ATOM 2190 N N . HIS D 1 99 ? 11.69619 -29.05104 17.82639 1.000 34.21235 78 HIS D N 1
ATOM 2191 C CA . HIS D 1 99 ? 11.04379 -28.74348 19.09326 1.000 31.78633 78 HIS D CA 1
ATOM 2192 C C . HIS D 1 99 ? 10.05010 -29.87128 19.32551 1.000 43.29049 78 HIS D C 1
ATOM 2193 O O . HIS D 1 99 ? 9.06779 -29.99434 18.57625 1.000 42.23303 78 HIS D O 1
ATOM 2200 N N . VAL D 1 100 ? 10.30174 -30.70293 20.34469 1.000 37.54850 79 VAL D N 1
ATOM 2201 C CA . VAL D 1 100 ? 9.64034 -32.01354 20.35899 1.000 41.92655 79 VAL D CA 1
ATOM 2202 C C . VAL D 1 100 ? 8.11982 -31.84831 20.48718 1.000 42.49094 79 VAL D C 1
ATOM 2203 O O . VAL D 1 100 ? 7.33951 -32.55199 19.82370 1.000 44.59445 79 VAL D O 1
ATOM 2207 N N . ALA D 1 101 ? 7.67293 -30.88783 21.28864 1.000 44.33542 80 ALA D N 1
ATOM 2208 C CA . ALA D 1 101 ? 6.22375 -30.77247 21.56245 1.000 47.88864 80 ALA D CA 1
ATOM 2209 C C . ALA D 1 101 ? 5.41447 -30.29774 20.36412 1.000 51.63507 80 ALA D C 1
ATOM 2210 O O . ALA D 1 101 ? 4.20296 -30.55831 20.29676 1.000 46.01107 80 ALA D O 1
ATOM 2212 N N . SER D 1 102 ? 6.04544 -29.61411 19.39794 1.000 44.15783 81 SER D N 1
ATOM 2213 C CA . SER D 1 102 ? 5.30412 -29.08187 18.27345 1.000 43.76294 81 SER D CA 1
ATOM 2214 C C . SER D 1 102 ? 5.62038 -29.76010 16.94734 1.000 43.42386 81 SER D C 1
ATOM 2215 O O . SER D 1 102 ? 4.78142 -29.73117 16.04136 1.000 47.87510 81 SER D O 1
ATOM 2218 N N . GLY D 1 103 ? 6.79926 -30.35441 16.80754 1.000 38.89076 82 GLY D N 1
ATOM 2219 C CA . GLY D 1 103 ? 7.31107 -30.77567 15.50076 1.000 37.86476 82 GLY D CA 1
ATOM 2220 C C . GLY D 1 103 ? 7.96425 -29.68886 14.68536 1.000 41.80489 82 GLY D C 1
ATOM 2221 O O . GLY D 1 103 ? 8.40156 -29.95203 13.54381 1.000 40.29805 82 GLY D O 1
ATOM 2222 N N . TYR D 1 104 ? 8.03978 -28.46940 15.20760 1.000 38.24988 83 TYR D N 1
ATOM 2223 C CA . TYR D 1 104 ? 8.69224 -27.38806 14.46575 1.000 35.96290 83 TYR D CA 1
ATOM 2224 C C . TYR D 1 104 ? 10.16367 -27.71383 14.26732 1.000 36.94791 83 TYR D C 1
ATOM 2225 O O . TYR D 1 104 ? 10.81021 -28.25679 15.17298 1.000 36.66454 83 TYR D O 1
ATOM 2234 N N . ILE D 1 105 ? 10.72577 -27.36461 13.08513 1.000 32.37875 84 ILE D N 1
ATOM 2235 C CA . ILE D 1 105 ? 12.14081 -27.62413 12.86772 1.000 34.69541 84 ILE D CA 1
ATOM 2236 C C . ILE D 1 105 ? 12.88190 -26.38521 12.39627 1.000 37.08741 84 ILE D C 1
ATOM 2237 O O . ILE D 1 105 ? 12.33452 -25.44412 11.79910 1.000 32.78416 84 ILE D O 1
ATOM 2242 N N . GLU D 1 106 ? 14.18836 -26.41054 12.64189 1.000 34.57455 85 GLU D N 1
ATOM 2243 C CA . GLU D 1 106 ? 15.11709 -25.47078 12.01542 1.000 34.29948 85 GLU D CA 1
ATOM 2244 C C . GLU D 1 106 ? 16.31627 -26.27298 11.59302 1.000 36.92376 85 GLU D C 1
ATOM 2245 O O . GLU D 1 106 ? 16.63627 -27.28804 12.20735 1.000 36.93667 85 GLU D O 1
ATOM 2251 N N . ALA D 1 107 ? 16.96470 -25.85303 10.52008 1.000 33.24380 86 ALA D N 1
ATOM 2252 C CA . ALA D 1 107 ? 18.09208 -26.63831 10.03949 1.000 37.03119 86 ALA D CA 1
ATOM 2253 C C . ALA D 1 107 ? 19.09599 -25.73295 9.33802 1.000 35.68799 86 ALA D C 1
ATOM 2254 O O . ALA D 1 107 ? 18.78866 -24.61600 8.90070 1.000 35.80018 86 ALA D O 1
ATOM 2256 N N . GLU D 1 108 ? 20.33230 -26.18677 9.29733 1.000 34.35932 87 GLU D N 1
ATOM 2257 C CA . GLU D 1 108 ? 21.38324 -25.43112 8.61189 1.000 31.86476 87 GLU D CA 1
ATOM 2258 C C . GLU D 1 108 ? 22.34160 -26.42531 7.98886 1.000 34.07731 87 GLU D C 1
ATOM 2259 O O . GLU D 1 108 ? 22.56989 -27.49678 8.55380 1.000 33.77774 87 GLU D O 1
ATOM 2265 N N . VAL D 1 109 ? 22.88095 -26.09304 6.81819 1.000 31.70449 88 VAL D N 1
ATOM 2266 C CA . VAL D 1 109 ? 23.97072 -26.87864 6.26814 1.000 29.03186 88 VAL D CA 1
ATOM 2267 C C . VAL D 1 109 ? 25.23152 -26.33155 6.88219 1.000 32.74119 88 VAL D C 1
ATOM 2268 O O . VAL D 1 109 ? 25.51412 -25.13186 6.74704 1.000 37.04690 88 VAL D O 1
ATOM 2272 N N . ILE D 1 110 ? 25.98138 -27.18946 7.56773 1.000 33.95845 89 ILE D N 1
ATOM 2273 C CA . ILE D 1 110 ? 27.20775 -26.71397 8.21508 1.000 29.71494 89 ILE D CA 1
ATOM 2274 C C . ILE D 1 110 ? 28.41095 -27.24858 7.44833 1.000 32.88867 89 ILE D C 1
ATOM 2275 O O . ILE D 1 110 ? 28.35145 -28.35060 6.84834 1.000 37.39834 89 ILE D O 1
ATOM 2280 N N . PRO D 1 111 ? 29.53844 -26.53944 7.45321 1.000 35.61176 90 PRO D N 1
ATOM 2281 C CA . PRO D 1 111 ? 30.66255 -26.95156 6.59925 1.000 43.06191 90 PRO D CA 1
ATOM 2282 C C . PRO D 1 111 ? 31.34742 -28.20760 7.06216 1.000 48.81758 90 PRO D C 1
ATOM 2283 O O . PRO D 1 111 ? 31.92492 -28.89405 6.20589 1.000 43.32236 90 PRO D O 1
ATOM 2287 N N . ALA D 1 112 ? 31.25566 -28.55953 8.35303 1.000 42.25490 91 ALA D N 1
ATOM 2288 C CA . ALA D 1 112 ? 31.81925 -29.79856 8.86592 1.000 46.55550 91 ALA D CA 1
ATOM 2289 C C . ALA D 1 112 ? 31.02434 -30.24834 10.09775 1.000 42.20446 91 ALA D C 1
ATOM 2290 O O . ALA D 1 112 ? 30.41160 -29.43755 10.81727 1.000 38.89972 91 ALA D O 1
ATOM 2292 N N . GLU D 1 113 ? 31.00599 -31.56566 10.32671 1.000 37.40179 92 GLU D N 1
ATOM 2293 C CA . GLU D 1 113 ? 30.23430 -32.13058 11.43655 1.000 39.86705 92 GLU D CA 1
ATOM 2294 C C . GLU D 1 113 ? 31.04166 -32.03270 12.74421 1.000 45.25857 92 GLU D C 1
ATOM 2295 O O . GLU D 1 113 ? 31.50816 -33.02120 13.31208 1.000 43.83863 92 GLU D O 1
ATOM 2301 N N . THR D 1 114 ? 31.27019 -30.79703 13.20969 1.000 37.50076 93 THR D N 1
ATOM 2302 C CA . THR D 1 114 ? 32.23586 -30.56370 14.28774 1.000 41.17905 93 THR D CA 1
ATOM 2303 C C . THR D 1 114 ? 31.55152 -29.93153 15.47068 1.000 37.26694 93 THR D C 1
ATOM 2304 O O . THR D 1 114 ? 30.43822 -29.37999 15.35685 1.000 35.58088 93 THR D O 1
ATOM 2308 N N . GLY D 1 115 ? 32.24162 -30.01342 16.60928 1.000 37.67916 94 GLY D N 1
ATOM 2309 C CA . GLY D 1 115 ? 31.73433 -29.36860 17.79739 1.000 36.62178 94 GLY D CA 1
ATOM 2310 C C . GLY D 1 115 ? 31.59414 -27.86370 17.63547 1.000 35.13513 94 GLY D C 1
ATOM 2311 O O . GLY D 1 115 ? 30.60448 -27.27549 18.08677 1.000 33.78962 94 GLY D O 1
ATOM 2312 N N . GLN D 1 116 ? 32.59199 -27.20851 17.02690 1.000 33.67639 95 GLN D N 1
ATOM 2313 C CA . GLN D 1 116 ? 32.46190 -25.76552 16.92762 1.000 34.33860 95 GLN D CA 1
ATOM 2314 C C . GLN D 1 116 ? 31.29382 -25.35858 16.04877 1.000 36.32063 95 GLN D C 1
ATOM 2315 O O . GLN D 1 116 ? 30.56997 -24.41844 16.40570 1.000 32.63287 95 GLN D O 1
ATOM 2321 N N . GLU D 1 117 ? 31.04436 -26.06863 14.92305 1.000 31.52298 96 GLU D N 1
ATOM 2322 C CA . GLU D 1 117 ? 29.85649 -25.70291 14.11440 1.000 33.16925 96 GLU D CA 1
ATOM 2323 C C . GLU D 1 117 ? 28.55413 -25.96991 14.87476 1.000 33.85666 96 GLU D C 1
ATOM 2324 O O . GLU D 1 117 ? 27.57817 -25.21160 14.77135 1.000 31.93987 96 GLU D O 1
ATOM 2330 N N . THR D 1 118 ? 28.53516 -27.05603 15.65834 1.000 31.38334 97 THR D N 1
ATOM 2331 C CA . THR D 1 118 ? 27.34292 -27.38231 16.43390 1.000 31.24656 97 THR D CA 1
ATOM 2332 C C . THR D 1 118 ? 27.11041 -26.35887 17.55635 1.000 34.18009 97 THR D C 1
ATOM 2333 O O . THR D 1 118 ? 25.97586 -25.95108 17.80797 1.000 32.20307 97 THR D O 1
ATOM 2337 N N . ALA D 1 119 ? 28.18165 -25.87250 18.15417 1.000 32.93852 98 ALA D N 1
ATOM 2338 C CA . ALA D 1 119 ? 28.07447 -24.89806 19.24056 1.000 30.86259 98 ALA D CA 1
ATOM 2339 C C . ALA D 1 119 ? 27.54047 -23.57949 18.72525 1.000 33.22511 98 ALA D C 1
ATOM 2340 O O . ALA D 1 119 ? 26.65675 -22.98525 19.33785 1.000 30.52018 98 ALA D O 1
ATOM 2342 N N . TYR D 1 120 ? 28.00654 -23.14457 17.56319 1.000 28.95620 99 TYR D N 1
ATOM 2343 C CA . TYR D 1 120 ? 27.51889 -21.89330 16.99750 1.000 29.07065 99 TYR D CA 1
ATOM 2344 C C . TYR D 1 120 ? 26.02924 -22.02053 16.65672 1.000 29.37483 99 TYR D C 1
ATOM 2345 O O . TYR D 1 120 ? 25.26625 -21.07177 16.82580 1.000 29.48884 99 TYR D O 1
ATOM 2354 N N . PHE D 1 121 ? 25.63002 -23.16245 16.06165 1.000 29.82217 100 PHE D N 1
ATOM 2355 C CA . PHE D 1 121 ? 24.20558 -23.38511 15.76330 1.000 31.41638 100 PHE D CA 1
ATOM 2356 C C . PHE D 1 121 ? 23.36028 -23.26761 17.03360 1.000 29.38357 100 PHE D C 1
ATOM 2357 O O . PHE D 1 121 ? 22.25894 -22.71997 17.02389 1.000 30.02998 100 PHE D O 1
ATOM 2365 N N . LEU D 1 122 ? 23.80524 -23.93675 18.09248 1.000 30.23499 101 LEU D N 1
ATOM 2366 C CA . LEU D 1 122 ? 23.07319 -23.89242 19.34194 1.000 31.98639 101 LEU D CA 1
ATOM 2367 C C . LEU D 1 122 ? 22.96269 -22.48071 19.91249 1.000 31.58718 101 LEU D C 1
ATOM 2368 O O . LEU D 1 122 ? 21.92882 -22.14487 20.49984 1.000 31.67636 101 LEU D O 1
ATOM 2373 N N . LEU D 1 123 ? 24.03311 -21.66978 19.82178 1.000 29.87224 102 LEU D N 1
ATOM 2374 C CA . LEU D 1 123 ? 23.93736 -20.27320 20.27943 1.000 35.42547 102 LEU D CA 1
ATOM 2375 C C . LEU D 1 123 ? 22.87994 -19.50568 19.50423 1.000 33.73529 102 LEU D C 1
ATOM 2376 O O . LEU D 1 123 ? 22.13516 -18.70165 20.08260 1.000 33.01929 102 LEU D O 1
ATOM 2381 N N . LYS D 1 124 ? 22.81344 -19.71348 18.18024 1.000 31.20959 103 LYS D N 1
ATOM 2382 C CA . LYS D 1 124 ? 21.74370 -19.07948 17.42102 1.000 29.23854 103 LYS D CA 1
ATOM 2383 C C . LYS D 1 124 ? 20.38732 -19.57232 17.87002 1.000 30.71844 103 LYS D C 1
ATOM 2384 O O . LYS D 1 124 ? 19.48901 -18.76960 18.09371 1.000 31.73302 103 LYS D O 1
ATOM 2390 N N . LEU D 1 125 ? 20.21671 -20.89592 18.02333 1.000 30.29945 104 LEU D N 1
ATOM 2391 C CA . LEU D 1 125 ? 18.88982 -21.42455 18.36411 1.000 30.16911 104 LEU D CA 1
ATOM 2392 C C . LEU D 1 125 ? 18.43225 -20.88245 19.71346 1.000 31.93011 104 LEU D C 1
ATOM 2393 O O . LEU D 1 125 ? 17.25323 -20.48176 19.89903 1.000 33.59782 104 LEU D O 1
ATOM 2398 N N . ALA D 1 126 ? 19.37193 -20.83821 20.65295 1.000 32.60114 105 ALA D N 1
ATOM 2399 C CA . ALA D 1 126 ? 19.02881 -20.44059 22.02297 1.000 34.80104 105 ALA D CA 1
ATOM 2400 C C . ALA D 1 126 ? 18.66734 -18.96301 22.10256 1.000 35.41731 105 ALA D C 1
ATOM 2401 O O . ALA D 1 126 ? 17.92284 -18.54537 23.01728 1.000 34.03009 105 ALA D O 1
ATOM 2403 N N . GLY D 1 127 ? 19.13647 -18.15106 21.16184 1.000 31.25819 106 GLY D N 1
ATOM 2404 C CA . GLY D 1 127 ? 18.73926 -16.74671 21.20836 1.000 32.27636 106 GLY D CA 1
ATOM 2405 C C . GLY D 1 127 ? 17.32554 -16.49620 20.69585 1.000 40.09550 106 GLY D C 1
ATOM 2406 O O . GLY D 1 127 ? 16.76727 -15.41501 20.92342 1.000 37.41840 106 GLY D O 1
ATOM 2407 N N . ARG D 1 128 ? 16.75924 -17.46276 19.96977 1.000 38.07563 107 ARG D N 1
ATOM 2408 C CA . ARG D 1 128 ? 15.43187 -17.33236 19.34296 1.000 35.89983 107 ARG D CA 1
ATOM 2409 C C . ARG D 1 128 ? 14.32830 -17.92651 20.19145 1.000 42.05359 107 ARG D C 1
ATOM 2410 O O . ARG D 1 128 ? 13.19722 -17.45873 20.11994 1.000 45.66363 107 ARG D O 1
ATOM 2418 N N . TRP D 1 129 ? 14.58274 -19.04729 20.84002 1.000 37.12216 108 TRP D N 1
ATOM 2419 C CA . TRP D 1 129 ? 13.58114 -19.79705 21.58121 1.000 40.20747 108 TRP D CA 1
ATOM 2420 C C . TRP D 1 129 ? 14.04366 -20.01642 23.00193 1.000 42.30930 108 TRP D C 1
ATOM 2421 O O . TRP D 1 129 ? 15.23525 -19.91025 23.28648 1.000 42.32156 108 TRP D O 1
ATOM 2432 N N . PRO D 1 130 ? 13.13888 -20.43535 23.90560 1.000 43.20336 109 PRO D N 1
ATOM 2433 C CA . PRO D 1 130 ? 13.55574 -20.80003 25.25621 1.000 44.52176 109 PRO D CA 1
ATOM 2434 C C . PRO D 1 130 ? 13.98247 -22.25714 25.36187 1.000 51.92167 109 PRO D C 1
ATOM 2435 O O . PRO D 1 130 ? 13.23425 -23.14109 25.88056 1.000 46.11106 109 PRO D O 1
ATOM 2439 N N . VAL D 1 131 ? 15.23744 -22.47918 24.97998 1.000 38.27918 110 VAL D N 1
ATOM 2440 C CA . VAL D 1 131 ? 15.82319 -23.81871 24.93747 1.000 37.65971 110 VAL D CA 1
ATOM 2441 C C . VAL D 1 131 ? 16.29193 -24.20880 26.33992 1.000 42.70609 110 VAL D C 1
ATOM 2442 O O . VAL D 1 131 ? 17.25522 -23.62519 26.85852 1.000 41.99728 110 VAL D O 1
ATOM 2446 N N . LYS D 1 132 ? 15.68038 -25.24049 26.92816 1.000 38.93839 111 LYS D N 1
ATOM 2447 C CA . LYS D 1 132 ? 16.10932 -25.67506 28.25573 1.000 40.85656 111 LYS D CA 1
ATOM 2448 C C . LYS D 1 132 ? 16.85163 -26.98614 28.25379 1.000 38.84491 111 LYS D C 1
ATOM 2449 O O . LYS D 1 132 ? 17.74884 -27.20713 29.07608 1.000 40.82828 111 LYS D O 1
ATOM 2455 N N . THR D 1 133 ? 16.44506 -27.91031 27.40981 1.000 36.29505 112 THR D N 1
ATOM 2456 C CA . THR D 1 133 ? 17.04388 -29.22597 27.38073 1.000 38.59426 112 THR D CA 1
ATOM 2457 C C . THR D 1 133 ? 17.27722 -29.56841 25.91157 1.000 43.40971 112 THR D C 1
ATOM 2458 O O . THR D 1 133 ? 16.36968 -29.40251 25.09257 1.000 41.36441 112 THR D O 1
ATOM 2462 N N . VAL D 1 134 ? 18.45139 -30.05153 25.57974 1.000 40.35910 113 VAL D N 1
ATOM 2463 C CA A VAL D 1 134 ? 18.70262 -30.57205 24.23834 0.436 36.17738 113 VAL D CA 1
ATOM 2464 C CA B VAL D 1 134 ? 18.72419 -30.56721 24.24109 0.564 36.14875 113 VAL D CA 1
ATOM 2465 C C . VAL D 1 134 ? 19.07799 -32.04619 24.34305 1.000 41.67326 113 VAL D C 1
ATOM 2466 O O . VAL D 1 134 ? 19.99333 -32.41266 25.08237 1.000 44.93858 113 VAL D O 1
ATOM 2473 N N . HIS D 1 135 ? 18.38616 -32.89109 23.56215 1.000 37.92652 114 HIS D N 1
ATOM 2474 C CA . HIS D 1 135 ? 18.60859 -34.33781 23.55444 1.000 38.88123 114 HIS D CA 1
ATOM 2475 C C . HIS D 1 135 ? 19.30732 -34.71041 22.26172 1.000 45.83862 114 HIS D C 1
ATOM 2476 O O . HIS D 1 135 ? 18.80204 -34.37471 21.18260 1.000 41.47133 114 HIS D O 1
ATOM 2483 N N . THR D 1 136 ? 20.45905 -35.39819 22.35782 1.000 40.13234 115 THR D N 1
ATOM 2484 C CA . THR D 1 136 ? 21.20949 -35.81468 21.16815 1.000 38.17525 115 THR D CA 1
ATOM 2485 C C . THR D 1 136 ? 21.66467 -37.24529 21.36116 1.000 46.84284 115 THR D C 1
ATOM 2486 O O . THR D 1 136 ? 21.59226 -37.78210 22.47697 1.000 44.09367 115 THR D O 1
ATOM 2490 N N . ASP D 1 137 ? 22.14924 -37.86448 20.27231 1.000 42.89751 116 ASP D N 1
ATOM 2491 C CA . ASP D 1 137 ? 22.92646 -39.08867 20.42727 1.000 46.49658 116 ASP D CA 1
ATOM 2492 C C . ASP D 1 137 ? 24.31648 -38.69266 20.91279 1.000 43.85815 116 ASP D C 1
ATOM 2493 O O . ASP D 1 137 ? 24.57485 -37.53057 21.24729 1.000 44.42018 116 ASP D O 1
ATOM 2498 N N . ASN D 1 138 ? 25.24142 -39.66014 20.91647 1.000 48.50339 117 ASN D N 1
ATOM 2499 C CA . ASN D 1 138 ? 26.58352 -39.49574 21.45509 1.000 43.03833 117 ASN D CA 1
ATOM 2500 C C . ASN D 1 138 ? 27.62095 -39.13349 20.40546 1.000 41.68944 117 ASN D C 1
ATOM 2501 O O . ASN D 1 138 ? 28.82623 -39.28312 20.66620 1.000 49.11701 117 ASN D O 1
ATOM 2506 N N . GLY D 1 139 ? 27.19946 -38.61172 19.26522 1.000 47.01635 118 GLY D N 1
ATOM 2507 C CA . GLY D 1 139 ? 28.15222 -38.19100 18.26341 1.000 51.32769 118 GLY D CA 1
ATOM 2508 C C . GLY D 1 139 ? 29.14540 -37.21156 18.84273 1.000 47.66370 118 GLY D C 1
ATOM 2509 O O . GLY D 1 139 ? 28.80294 -36.44204 19.73965 1.000 45.47429 118 GLY D O 1
ATOM 2510 N N . SER D 1 140 ? 30.37181 -37.21755 18.34357 1.000 44.91456 119 SER D N 1
ATOM 2511 C CA . SER D 1 140 ? 31.44648 -36.49551 19.01862 1.000 45.96936 119 SER D CA 1
ATOM 2512 C C . SER D 1 140 ? 31.27728 -34.98010 18.91920 1.000 41.41284 119 SER D C 1
ATOM 2513 O O . SER D 1 140 ? 31.74567 -34.25635 19.80341 1.000 44.97379 119 SER D O 1
ATOM 2516 N N . ASN D 1 141 ? 30.56597 -34.47659 17.91281 1.000 40.82593 120 ASN D N 1
ATOM 2517 C CA . ASN D 1 141 ? 30.27886 -33.04039 17.87530 1.000 39.33531 120 ASN D CA 1
ATOM 2518 C C . ASN D 1 141 ? 29.34070 -32.62665 19.00194 1.000 45.11507 120 ASN D C 1
ATOM 2519 O O . ASN D 1 141 ? 29.45857 -31.51863 19.53157 1.000 47.17825 120 ASN D O 1
ATOM 2524 N N . PHE D 1 142 ? 28.42020 -33.50835 19.39974 1.000 40.37923 121 PHE D N 1
ATOM 2525 C CA . PHE D 1 142 ? 27.46730 -33.17166 20.46232 1.000 36.19367 121 PHE D CA 1
ATOM 2526 C C . PHE D 1 142 ? 28.07126 -33.28742 21.86420 1.000 41.00870 121 PHE D C 1
ATOM 2527 O O . PHE D 1 142 ? 27.52698 -32.70481 22.80903 1.000 43.26360 121 PHE D O 1
ATOM 2535 N N . THR D 1 143 ? 29.13286 -34.05125 22.02881 1.000 42.21567 122 THR D N 1
ATOM 2536 C CA . THR D 1 143 ? 29.75282 -34.19030 23.34696 1.000 43.12162 122 THR D CA 1
ATOM 2537 C C . THR D 1 143 ? 31.02401 -33.34716 23.47517 1.000 46.35039 122 THR D C 1
ATOM 2538 O O . THR D 1 143 ? 31.72976 -33.47924 24.47187 1.000 46.76730 122 THR D O 1
ATOM 2542 N N . SER D 1 144 ? 31.29970 -32.45683 22.51977 1.000 42.55493 123 SER D N 1
ATOM 2543 C CA . SER D 1 144 ? 32.53309 -31.66761 22.50460 1.000 39.66093 123 SER D CA 1
ATOM 2544 C C . SER D 1 144 ? 32.53270 -30.59225 23.57996 1.000 40.61489 123 SER D C 1
ATOM 2545 O O . SER D 1 144 ? 31.46740 -30.14862 24.05498 1.000 41.00650 123 SER D O 1
ATOM 2548 N N . THR D 1 145 ? 33.74207 -30.08779 23.89076 1.000 40.95575 124 THR D N 1
ATOM 2549 C CA . THR D 1 145 ? 33.82348 -29.03901 24.93188 1.000 39.62825 124 THR D CA 1
ATOM 2550 C C . THR D 1 145 ? 33.19598 -27.74941 24.45217 1.000 39.69492 124 THR D C 1
ATOM 2551 O O . THR D 1 145 ? 32.62140 -27.01179 25.25789 1.000 39.78779 124 THR D O 1
ATOM 2555 N N . THR D 1 146 ? 33.26233 -27.46546 23.14880 1.000 36.85343 125 THR D N 1
ATOM 2556 C CA . THR D 1 146 ? 32.65765 -26.21262 22.68411 1.000 34.98047 125 THR D CA 1
ATOM 2557 C C . THR D 1 146 ? 31.16290 -26.25856 22.84880 1.000 34.84997 125 THR D C 1
ATOM 2558 O O . THR D 1 146 ? 30.55829 -25.23910 23.15089 1.000 36.06243 125 THR D O 1
ATOM 2562 N N . VAL D 1 147 ? 30.55411 -27.42769 22.61384 1.000 33.11709 126 VAL D N 1
ATOM 2563 C CA . VAL D 1 147 ? 29.10617 -27.52278 22.80201 1.000 31.99354 126 VAL D CA 1
ATOM 2564 C C . VAL D 1 147 ? 28.77838 -27.42949 24.29248 1.000 33.73026 126 VAL D C 1
ATOM 2565 O O . VAL D 1 147 ? 27.82025 -26.76040 24.67787 1.000 36.02153 126 VAL D O 1
ATOM 2569 N N . LYS D 1 148 ? 29.60784 -28.05691 25.16413 1.000 34.18844 127 LYS D N 1
ATOM 2570 C CA . LYS D 1 148 ? 29.36961 -27.95499 26.60686 1.000 37.37054 127 LYS D CA 1
ATOM 2571 C C . LYS D 1 148 ? 29.43081 -26.50537 27.06086 1.000 39.03977 127 LYS D C 1
ATOM 2572 O O . LYS D 1 148 ? 28.60979 -26.07112 27.88237 1.000 38.04417 127 LYS D O 1
ATOM 2578 N N . ALA D 1 149 ? 30.38758 -25.74291 26.51641 1.000 37.44961 128 ALA D N 1
ATOM 2579 C CA . ALA D 1 149 ? 30.53708 -24.32789 26.87613 1.000 38.79968 128 ALA D CA 1
ATOM 2580 C C . ALA D 1 149 ? 29.33761 -23.51219 26.40989 1.000 36.57434 128 ALA D C 1
ATOM 2581 O O . ALA D 1 149 ? 28.82838 -22.66976 27.14216 1.000 37.41379 128 ALA D O 1
ATOM 2583 N N . ALA D 1 150 ? 28.88107 -23.74468 25.16667 1.000 35.46610 129 ALA D N 1
ATOM 2584 C CA . ALA D 1 150 ? 27.67403 -23.04937 24.71398 1.000 34.18302 129 ALA D CA 1
ATOM 2585 C C . ALA D 1 150 ? 26.47143 -23.34763 25.60189 1.000 39.16220 129 ALA D C 1
ATOM 2586 O O . ALA D 1 150 ? 25.69527 -22.44267 25.96008 1.000 34.73187 129 ALA D O 1
ATOM 2588 N N . CYS D 1 151 ? 26.26903 -24.63236 25.93501 1.000 33.83064 130 CYS D N 1
ATOM 2589 C CA . CYS D 1 151 ? 25.10987 -25.00533 26.72877 1.000 36.58963 130 CYS D CA 1
ATOM 2590 C C . CYS D 1 151 ? 25.21152 -24.41921 28.12337 1.000 38.37154 130 CYS D C 1
ATOM 2591 O O . CYS D 1 151 ? 24.20149 -23.97453 28.69059 1.000 42.01910 130 CYS D O 1
ATOM 2594 N N . TRP D 1 152 ? 26.41870 -24.41002 28.70526 1.000 42.10313 131 TRP D N 1
ATOM 2595 C CA . TRP D 1 152 ? 26.57563 -23.77185 30.02053 1.000 44.87394 131 TRP D CA 1
ATOM 2596 C C . TRP D 1 152 ? 26.22248 -22.27614 29.94343 1.000 52.41266 131 TRP D C 1
ATOM 2597 O O . TRP D 1 152 ? 25.39938 -21.77007 30.73625 1.000 45.87938 131 TRP D O 1
ATOM 2608 N N . TRP D 1 153 ? 26.77595 -21.56982 28.93482 1.000 46.76261 132 TRP D N 1
ATOM 2609 C CA . TRP D 1 153 ? 26.55752 -20.12325 28.81099 1.000 37.57806 132 TRP D CA 1
ATOM 2610 C C . TRP D 1 153 ? 25.07819 -19.80028 28.63377 1.000 40.54881 132 TRP D C 1
ATOM 2611 O O . TRP D 1 153 ? 24.55817 -18.88110 29.27785 1.000 41.11781 132 TRP D O 1
ATOM 2622 N N . ALA D 1 154 ? 24.36838 -20.59645 27.82786 1.000 38.13771 133 ALA D N 1
ATOM 2623 C CA . ALA D 1 154 ? 22.96705 -20.35192 27.51098 1.000 39.92634 133 ALA D CA 1
ATOM 2624 C C . ALA D 1 154 ? 21.99185 -20.99306 28.48868 1.000 47.12271 133 ALA D C 1
ATOM 2625 O O . ALA D 1 154 ? 20.80162 -20.74252 28.37694 1.000 42.61334 133 ALA D O 1
ATOM 2627 N N . GLY D 1 155 ? 22.44323 -21.78242 29.45908 1.000 47.26644 134 GLY D N 1
ATOM 2628 C CA . GLY D 1 155 ? 21.50510 -22.33446 30.41137 1.000 48.64498 134 GLY D CA 1
ATOM 2629 C C . GLY D 1 155 ? 20.79541 -23.57676 29.92436 1.000 44.00611 134 GLY D C 1
ATOM 2630 O O . GLY D 1 155 ? 19.64443 -23.80367 30.25729 1.000 44.40764 134 GLY D O 1
ATOM 2631 N N . ILE D 1 156 ? 21.45254 -24.39099 29.11314 1.000 37.68884 135 ILE D N 1
ATOM 2632 C CA . ILE D 1 156 ? 20.84895 -25.54942 28.46259 1.000 33.64394 135 ILE D CA 1
ATOM 2633 C C . ILE D 1 156 ? 21.39349 -26.81958 29.12646 1.000 35.93605 135 ILE D C 1
ATOM 2634 O O . ILE D 1 156 ? 22.60489 -27.00549 29.20693 1.000 41.00065 135 ILE D O 1
ATOM 2639 N N . LYS D 1 157 ? 20.50578 -27.70110 29.54802 1.000 38.68932 136 LYS D N 1
ATOM 2640 C CA . LYS D 1 157 ? 20.88677 -29.03124 30.02698 1.000 41.56090 136 LYS D CA 1
ATOM 2641 C C . LYS D 1 157 ? 20.95964 -29.97727 28.83815 1.000 47.80699 136 LYS D C 1
ATOM 2642 O O . LYS D 1 157 ? 20.06089 -29.95647 27.99785 1.000 41.18925 136 LYS D O 1
ATOM 2648 N N . GLN D 1 158 ? 22.00995 -30.80283 28.76377 1.000 42.30574 137 GLN D N 1
ATOM 2649 C CA . GLN D 1 158 ? 22.12776 -31.79877 27.70203 1.000 50.86098 137 GLN D CA 1
ATOM 2650 C C . GLN D 1 158 ? 21.76866 -33.20424 28.18160 1.000 44.96823 137 GLN D C 1
ATOM 2651 O O . GLN D 1 158 ? 22.13792 -33.63058 29.29113 1.000 46.84381 137 GLN D O 1
ATOM 2657 N N . GLU D 1 159 ? 21.05765 -33.94217 27.32363 1.000 44.45627 138 GLU D N 1
ATOM 2658 C CA . GLU D 1 159 ? 20.76632 -35.34334 27.61089 1.000 50.20765 138 GLU D CA 1
ATOM 2659 C C . GLU D 1 159 ? 21.19941 -36.16174 26.40720 1.000 52.31760 138 GLU D C 1
ATOM 2660 O O . GLU D 1 159 ? 21.12123 -35.68702 25.26355 1.000 51.41486 138 GLU D O 1
ATOM 2666 N N . PHE D 1 160 ? 21.67710 -37.37605 26.66321 1.000 54.06832 139 PHE D N 1
ATOM 2667 C CA . PHE D 1 160 ? 22.22709 -38.21474 25.60766 1.000 61.07573 139 PHE D CA 1
ATOM 2668 C C . PHE D 1 160 ? 21.48721 -39.54125 25.60173 1.000 65.82002 139 PHE D C 1
ATOM 2669 O O . PHE D 1 160 ? 21.24312 -40.12603 26.66016 1.000 68.87595 139 PHE D O 1
ATOM 2677 N N . GLY D 1 161 ? 21.10286 -39.99408 24.41559 1.000 67.98584 140 GLY D N 1
ATOM 2678 C CA . GLY D 1 161 ? 20.40690 -41.26276 24.26692 1.000 74.33076 140 GLY D CA 1
ATOM 2679 C C . GLY D 1 161 ? 19.77493 -41.36059 22.88676 1.000 82.93458 140 GLY D C 1
ATOM 2680 O O . GLY D 1 161 ? 18.59559 -41.05255 22.71319 1.000 83.78438 140 GLY D O 1
ATOM 2681 N N . GLY D 1 170 ? 11.90144 -41.64754 18.81028 1.000 76.04147 149 GLY D N 1
ATOM 2682 C CA . GLY D 1 170 ? 12.68803 -41.35636 17.62137 1.000 70.24271 149 GLY D CA 1
ATOM 2683 C C . GLY D 1 170 ? 12.16639 -40.17704 16.81570 1.000 73.49726 149 GLY D C 1
ATOM 2684 O O . GLY D 1 170 ? 11.97317 -40.27155 15.59496 1.000 76.94043 149 GLY D O 1
ATOM 2685 N N . VAL D 1 171 ? 11.93354 -39.05387 17.49937 1.000 65.77681 150 VAL D N 1
ATOM 2686 C CA . VAL D 1 171 ? 11.32751 -37.89162 16.84874 1.000 65.25225 150 VAL D CA 1
ATOM 2687 C C . VAL D 1 171 ? 12.26337 -37.30855 15.78805 1.000 63.68183 150 VAL D C 1
ATOM 2688 O O . VAL D 1 171 ? 11.87799 -37.15065 14.61996 1.000 53.45568 150 VAL D O 1
ATOM 2692 N N . ILE D 1 172 ? 13.50197 -36.96934 16.17571 1.000 60.67811 151 ILE D N 1
ATOM 2693 C CA . ILE D 1 172 ? 14.42976 -36.35379 15.21955 1.000 60.39676 151 ILE D CA 1
ATOM 2694 C C . ILE D 1 172 ? 14.73938 -37.30946 14.06046 1.000 62.84561 151 ILE D C 1
ATOM 2695 O O . ILE D 1 172 ? 14.85233 -36.88434 12.90139 1.000 60.56740 151 ILE D O 1
ATOM 2700 N N . GLU D 1 173 ? 14.86659 -38.61049 14.33900 1.000 59.67026 152 GLU D N 1
ATOM 2701 C CA . GLU D 1 173 ? 15.18919 -39.54515 13.26668 1.000 69.21070 152 GLU D CA 1
ATOM 2702 C C . GLU D 1 173 ? 14.05112 -39.63118 12.26352 1.000 69.09329 152 GLU D C 1
ATOM 2703 O O . GLU D 1 173 ? 14.27313 -39.70902 11.04767 1.000 60.01689 152 GLU D O 1
ATOM 2709 N N . SER D 1 174 ? 12.82713 -39.63180 12.76143 1.000 61.89900 153 SER D N 1
ATOM 2710 C CA . SER D 1 174 ? 11.67917 -39.55059 11.88430 1.000 63.66610 153 SER D CA 1
ATOM 2711 C C . SER D 1 174 ? 11.67465 -38.22111 11.15120 1.000 58.39908 153 SER D C 1
ATOM 2712 O O . SER D 1 174 ? 11.30274 -38.14472 9.97626 1.000 56.32006 153 SER D O 1
ATOM 2715 N N . MET D 1 175 ? 12.12000 -37.16366 11.82212 1.000 55.79061 154 MET D N 1
ATOM 2716 C CA . MET D 1 175 ? 12.12986 -35.86697 11.18359 1.000 53.22817 154 MET D CA 1
ATOM 2717 C C . MET D 1 175 ? 13.20969 -35.77482 10.11187 1.000 46.77080 154 MET D C 1
ATOM 2718 O O . MET D 1 175 ? 13.00053 -35.11613 9.09292 1.000 52.11226 154 MET D O 1
ATOM 2723 N N . ASN D 1 176 ? 14.38590 -36.36810 10.34091 1.000 47.24490 155 ASN D N 1
ATOM 2724 C CA . ASN D 1 176 ? 15.40621 -36.43676 9.28675 1.000 45.72796 155 ASN D CA 1
ATOM 2725 C C . ASN D 1 176 ? 14.81980 -37.01172 7.99276 1.000 50.27470 155 ASN D C 1
ATOM 2726 O O . ASN D 1 176 ? 15.08888 -36.52344 6.88259 1.000 45.09262 155 ASN D O 1
ATOM 2731 N N . LYS D 1 177 ? 14.07007 -38.10814 8.11788 1.000 50.45722 156 LYS D N 1
ATOM 2732 C CA . LYS D 1 177 ? 13.53901 -38.79773 6.93557 1.000 53.08908 156 LYS D CA 1
ATOM 2733 C C . LYS D 1 177 ? 12.49765 -37.95015 6.21730 1.000 49.77417 156 LYS D C 1
ATOM 2734 O O . LYS D 1 177 ? 12.47931 -37.86306 4.97959 1.000 48.56097 156 LYS D O 1
ATOM 2740 N N . GLU D 1 178 ? 11.59729 -37.35257 6.97934 1.000 51.65414 157 GLU D N 1
ATOM 2741 C CA . GLU D 1 178 ? 10.59194 -36.47212 6.40592 1.000 45.90405 157 GLU D CA 1
ATOM 2742 C C . GLU D 1 178 ? 11.24706 -35.28965 5.70100 1.000 43.80257 157 GLU D C 1
ATOM 2743 O O . GLU D 1 178 ? 10.87858 -34.94150 4.58539 1.000 46.23547 157 GLU D O 1
ATOM 2749 N N . LEU D 1 179 ? 12.22638 -34.65051 6.34971 1.000 43.00777 158 LEU D N 1
ATOM 2750 C CA . LEU D 1 179 ? 12.92382 -33.54534 5.71279 1.000 41.26987 158 LEU D CA 1
ATOM 2751 C C . LEU D 1 179 ? 13.55258 -33.99582 4.39162 1.000 41.29227 158 LEU D C 1
ATOM 2752 O O . LEU D 1 179 ? 13.44651 -33.30970 3.38003 1.000 39.53156 158 LEU D O 1
ATOM 2757 N N . LYS D 1 180 ? 14.18803 -35.17557 4.38204 1.000 41.55913 159 LYS D N 1
ATOM 2758 C CA . LYS D 1 180 ? 14.82997 -35.64625 3.15606 1.000 44.81331 159 LYS D CA 1
ATOM 2759 C C . LYS D 1 180 ? 13.81187 -35.91525 2.06695 1.000 43.08122 159 LYS D C 1
ATOM 2760 O O . LYS D 1 180 ? 14.11534 -35.75948 0.87323 1.000 44.68301 159 LYS D O 1
ATOM 2766 N N . LYS D 1 181 ? 12.61488 -36.36140 2.44750 1.000 41.68931 160 LYS D N 1
ATOM 2767 C CA . LYS D 1 181 ? 11.57830 -36.60769 1.46165 1.000 49.48119 160 LYS D CA 1
ATOM 2768 C C . LYS D 1 181 ? 11.15763 -35.31170 0.79470 1.000 44.46084 160 LYS D C 1
ATOM 2769 O O . LYS D 1 181 ? 11.00874 -35.24971 -0.43944 1.000 44.76735 160 LYS D O 1
ATOM 2775 N N . ILE D 1 182 ? 10.95122 -34.26472 1.59554 1.000 40.97386 161 ILE D N 1
ATOM 2776 C CA . ILE D 1 182 ? 10.51977 -32.98851 1.03655 1.000 41.94086 161 ILE D CA 1
ATOM 2777 C C . ILE D 1 182 ? 11.62773 -32.40378 0.18706 1.000 38.77949 161 ILE D C 1
ATOM 2778 O O . ILE D 1 182 ? 11.37397 -31.93629 -0.92244 1.000 40.90133 161 ILE D O 1
ATOM 2783 N N . ILE D 1 183 ? 12.88571 -32.46450 0.67358 1.000 36.28742 162 ILE D N 1
ATOM 2784 C CA . ILE D 1 183 ? 14.02159 -31.98564 -0.11207 1.000 39.33845 162 ILE D CA 1
ATOM 2785 C C . ILE D 1 183 ? 14.03349 -32.65989 -1.48063 1.000 38.46682 162 ILE D C 1
ATOM 2786 O O . ILE D 1 183 ? 14.12481 -32.00154 -2.51599 1.000 42.18164 162 ILE D O 1
ATOM 2791 N N . GLY D 1 184 ? 13.83194 -33.97746 -1.50288 1.000 41.45288 163 GLY D N 1
ATOM 2792 C CA . GLY D 1 184 ? 13.80625 -34.68032 -2.78122 1.000 43.54588 163 GLY D CA 1
ATOM 2793 C C . GLY D 1 184 ? 12.69569 -34.22372 -3.70774 1.000 45.72585 163 GLY D C 1
ATOM 2794 O O . GLY D 1 184 ? 12.87352 -34.18662 -4.93411 1.000 45.69219 163 GLY D O 1
ATOM 2795 N N . GLN D 1 185 ? 11.54048 -33.85809 -3.14175 1.000 42.42991 164 GLN D N 1
ATOM 2796 C CA . GLN D 1 185 ? 10.42375 -33.34265 -3.93189 1.000 45.79207 164 GLN D CA 1
ATOM 2797 C C . GLN D 1 185 ? 10.72867 -32.00671 -4.58116 1.000 47.57329 164 GLN D C 1
ATOM 2798 O O . GLN D 1 185 ? 10.26417 -31.75073 -5.70694 1.000 48.26817 164 GLN D O 1
ATOM 2804 N N . VAL D 1 186 ? 11.49677 -31.15043 -3.91554 1.000 40.23199 165 VAL D N 1
ATOM 2805 C CA . VAL D 1 186 ? 11.73492 -29.79107 -4.39202 1.000 43.83766 165 VAL D CA 1
ATOM 2806 C C . VAL D 1 186 ? 13.13345 -29.59311 -4.93797 1.000 39.66774 165 VAL D C 1
ATOM 2807 O O . VAL D 1 186 ? 13.43391 -28.50637 -5.40710 1.000 37.08328 165 VAL D O 1
ATOM 2811 N N . ARG D 1 187 ? 13.98687 -30.62184 -4.91332 1.000 40.78339 166 ARG D N 1
ATOM 2812 C CA . ARG D 1 187 ? 15.42727 -30.40118 -5.11953 1.000 35.90965 166 ARG D CA 1
ATOM 2813 C C . ARG D 1 187 ? 15.71370 -29.76305 -6.46394 1.000 40.16821 166 ARG D C 1
ATOM 2814 O O . ARG D 1 187 ? 16.63021 -28.95579 -6.57082 1.000 38.56128 166 ARG D O 1
ATOM 2822 N N . ASP D 1 188 ? 14.96112 -30.15653 -7.52704 1.000 38.63113 167 ASP D N 1
ATOM 2823 C CA . ASP D 1 188 ? 15.24674 -29.60954 -8.84876 1.000 42.31919 167 ASP D CA 1
ATOM 2824 C C . ASP D 1 188 ? 14.77322 -28.16810 -9.02654 1.000 42.95140 167 ASP D C 1
ATOM 2825 O O . ASP D 1 188 ? 15.03926 -27.57365 -10.07804 1.000 43.91148 167 ASP D O 1
ATOM 2830 N N . GLN D 1 189 ? 14.10866 -27.56775 -8.02643 1.000 35.85519 168 GLN D N 1
ATOM 2831 C CA . GLN D 1 189 ? 13.76720 -26.15942 -8.10539 1.000 40.58881 168 GLN D CA 1
ATOM 2832 C C . GLN D 1 189 ? 14.90588 -25.22190 -7.72525 1.000 40.73872 168 GLN D C 1
ATOM 2833 O O . GLN D 1 189 ? 14.73004 -23.99626 -7.80889 1.000 41.58980 168 GLN D O 1
ATOM 2839 N N . ALA D 1 190 ? 16.02153 -25.74467 -7.20597 1.000 39.58967 169 ALA D N 1
ATOM 2840 C CA . ALA D 1 190 ? 17.10413 -24.90062 -6.70688 1.000 35.24727 169 ALA D CA 1
ATOM 2841 C C . ALA D 1 190 ? 18.42888 -25.43476 -7.20923 1.000 37.93792 169 ALA D C 1
ATOM 2842 O O . ALA D 1 190 ? 18.60938 -26.63880 -7.36078 1.000 39.45704 169 ALA D O 1
ATOM 2844 N N . GLU D 1 191 ? 19.37461 -24.52088 -7.44052 1.000 34.21738 170 GLU D N 1
ATOM 2845 C CA . GLU D 1 191 ? 20.75023 -24.94951 -7.68338 1.000 34.78642 170 GLU D CA 1
ATOM 2846 C C . GLU D 1 191 ? 21.36471 -25.60586 -6.43008 1.000 39.87190 170 GLU D C 1
ATOM 2847 O O . GLU D 1 191 ? 21.85836 -26.74087 -6.47930 1.000 36.24477 170 GLU D O 1
ATOM 2853 N N . HIS D 1 192 ? 21.31518 -24.91913 -5.28898 1.000 34.56493 171 HIS D N 1
ATOM 2854 C CA . HIS D 1 192 ? 22.05016 -25.33793 -4.09324 1.000 33.06927 171 HIS D CA 1
ATOM 2855 C C . HIS D 1 192 ? 21.23633 -26.18040 -3.15243 1.000 33.72961 171 HIS D C 1
ATOM 2856 O O . HIS D 1 192 ? 20.04935 -25.94393 -2.94231 1.000 33.57953 171 HIS D O 1
ATOM 2863 N N . LEU D 1 193 ? 21.87086 -27.20298 -2.61153 1.000 35.77722 172 LEU D N 1
ATOM 2864 C CA . LEU D 1 193 ? 21.19430 -28.03721 -1.63202 1.000 35.31123 172 LEU D CA 1
ATOM 2865 C C . LEU D 1 193 ? 20.67873 -27.20257 -0.45100 1.000 33.75300 172 LEU D C 1
ATOM 2866 O O . LEU D 1 193 ? 19.55345 -27.41224 0.00455 1.000 34.09271 172 LEU D O 1
ATOM 2871 N N . LYS D 1 194 ? 21.46094 -26.22426 0.01790 1.000 31.32235 173 LYS D N 1
ATOM 2872 C CA . LYS D 1 194 ? 20.98704 -25.49864 1.21146 1.000 30.30769 173 LYS D CA 1
ATOM 2873 C C . LYS D 1 194 ? 19.69113 -24.76878 0.89804 1.000 34.39830 173 LYS D C 1
ATOM 2874 O O . LYS D 1 194 ? 18.82732 -24.62242 1.76201 1.000 32.48252 173 LYS D O 1
ATOM 2880 N N . THR D 1 195 ? 19.53853 -24.27332 -0.33537 1.000 30.62170 174 THR D N 1
ATOM 2881 C CA . THR D 1 195 ? 18.27912 -23.63293 -0.67886 1.000 31.81257 174 THR D CA 1
ATOM 2882 C C . THR D 1 195 ? 17.12236 -24.60069 -0.56539 1.000 31.75029 174 THR D C 1
ATOM 2883 O O . THR D 1 195 ? 16.06826 -24.24537 -0.03889 1.000 31.32477 174 THR D O 1
ATOM 2887 N N . ALA D 1 196 ? 17.28235 -25.81596 -1.11983 1.000 32.95584 175 ALA D N 1
ATOM 2888 C CA . ALA D 1 196 ? 16.23729 -26.83001 -1.00688 1.000 34.41919 175 ALA D CA 1
ATOM 2889 C C . ALA D 1 196 ? 15.96457 -27.18226 0.45878 1.000 31.49969 175 ALA D C 1
ATOM 2890 O O . ALA D 1 196 ? 14.82944 -27.45627 0.82261 1.000 33.75964 175 ALA D O 1
ATOM 2892 N N . VAL D 1 197 ? 17.02291 -27.25011 1.28106 1.000 31.05945 176 VAL D N 1
ATOM 2893 C CA . VAL D 1 197 ? 16.81342 -27.52756 2.71135 1.000 28.17944 176 VAL D CA 1
ATOM 2894 C C . VAL D 1 197 ? 15.87820 -26.47650 3.30662 1.000 29.62464 176 VAL D C 1
ATOM 2895 O O . VAL D 1 197 ? 14.91917 -26.81122 4.02612 1.000 31.79705 176 VAL D O 1
ATOM 2899 N N . GLN D 1 198 ? 16.16476 -25.17878 3.05059 1.000 30.79418 177 GLN D N 1
ATOM 2900 C CA . GLN D 1 198 ? 15.30081 -24.17441 3.72462 1.000 29.55431 177 GLN D CA 1
ATOM 2901 C C . GLN D 1 198 ? 13.89841 -24.13246 3.13557 1.000 30.15340 177 GLN D C 1
ATOM 2902 O O . GLN D 1 198 ? 12.92480 -23.87219 3.84590 1.000 30.85834 177 GLN D O 1
ATOM 2908 N N . MET D 1 199 ? 13.77613 -24.39094 1.82832 1.000 30.80166 178 MET D N 1
ATOM 2909 C CA . MET D 1 199 ? 12.43709 -24.56473 1.25986 1.000 31.30205 178 MET D CA 1
ATOM 2910 C C . MET D 1 199 ? 11.69870 -25.70730 1.94633 1.000 33.98696 178 MET D C 1
ATOM 2911 O O . MET D 1 199 ? 10.52676 -25.55970 2.33978 1.000 32.54909 178 MET D O 1
ATOM 2916 N N . ALA D 1 200 ? 12.39163 -26.83089 2.18864 1.000 32.24572 179 ALA D N 1
ATOM 2917 C CA . ALA D 1 200 ? 11.75270 -27.96367 2.85789 1.000 36.00491 179 ALA D CA 1
ATOM 2918 C C . ALA D 1 200 ? 11.34843 -27.62746 4.29051 1.000 38.24920 179 ALA D C 1
ATOM 2919 O O . ALA D 1 200 ? 10.26693 -28.03530 4.74620 1.000 33.82014 179 ALA D O 1
ATOM 2921 N N . VAL D 1 201 ? 12.23871 -26.94481 5.02967 1.000 33.64722 180 VAL D N 1
ATOM 2922 C CA . VAL D 1 201 ? 11.90767 -26.49836 6.38643 1.000 31.19431 180 VAL D CA 1
ATOM 2923 C C . VAL D 1 201 ? 10.63602 -25.64818 6.37531 1.000 31.62659 180 VAL D C 1
ATOM 2924 O O . VAL D 1 201 ? 9.72899 -25.84771 7.17328 1.000 31.51334 180 VAL D O 1
ATOM 2928 N N . PHE D 1 202 ? 10.57086 -24.66615 5.45787 1.000 31.67493 181 PHE D N 1
ATOM 2929 C CA . PHE D 1 202 ? 9.38399 -23.83574 5.32890 1.000 32.28698 181 PHE D CA 1
ATOM 2930 C C . PHE D 1 202 ? 8.14642 -24.67743 5.05096 1.000 36.68865 181 PHE D C 1
ATOM 2931 O O . PHE D 1 202 ? 7.12501 -24.50969 5.71279 1.000 37.10553 181 PHE D O 1
ATOM 2939 N N . ILE D 1 203 ? 8.21821 -25.57968 4.06212 1.000 34.95666 182 ILE D N 1
ATOM 2940 C CA . ILE D 1 203 ? 7.06726 -26.40955 3.72282 1.000 36.96899 182 ILE D CA 1
ATOM 2941 C C . ILE D 1 203 ? 6.61003 -27.19438 4.95570 1.000 37.81087 182 ILE D C 1
ATOM 2942 O O . ILE D 1 203 ? 5.40732 -27.31734 5.24726 1.000 38.82516 182 ILE D O 1
ATOM 2947 N N . HIS D 1 204 ? 7.58171 -27.77885 5.66207 1.000 36.65818 183 HIS D N 1
ATOM 2948 C CA . HIS D 1 204 ? 7.26759 -28.57997 6.84092 1.000 35.88237 183 HIS D CA 1
ATOM 2949 C C . HIS D 1 204 ? 6.58942 -27.73824 7.90507 1.000 38.31570 183 HIS D C 1
ATOM 2950 O O . HIS D 1 204 ? 5.55606 -28.16065 8.47506 1.000 41.02717 183 HIS D O 1
ATOM 2957 N N . ASN D 1 205 ? 7.16621 -26.55977 8.22028 1.000 33.01763 184 ASN D N 1
ATOM 2958 C CA . ASN D 1 205 ? 6.67153 -25.78070 9.37579 1.000 35.64196 184 ASN D CA 1
ATOM 2959 C C . ASN D 1 205 ? 5.32952 -25.10824 9.10134 1.000 39.27473 184 ASN D C 1
ATOM 2960 O O . ASN D 1 205 ? 4.58800 -24.82067 10.05323 1.000 41.95749 184 ASN D O 1
ATOM 2965 N N . LYS D 1 206 ? 4.99916 -24.84893 7.81764 1.000 39.30540 185 LYS D N 1
ATOM 2966 C CA . LYS D 1 206 ? 3.79525 -24.09107 7.44659 1.000 44.65405 185 LYS D CA 1
ATOM 2967 C C . LYS D 1 206 ? 2.62497 -24.97404 7.11976 1.000 41.34210 185 LYS D C 1
ATOM 2968 O O . LYS D 1 206 ? 1.49979 -24.44910 7.04255 1.000 44.90516 185 LYS D O 1
ATOM 2974 N N . LYS D 1 207 ? 2.84493 -26.29248 6.96468 1.000 42.61061 186 LYS D N 1
ATOM 2975 C CA . LYS D 1 207 ? 1.74740 -27.23144 6.63266 1.000 46.14415 186 LYS D CA 1
ATOM 2976 C C . LYS D 1 207 ? 0.78372 -27.39473 7.79372 1.000 47.99289 186 LYS D C 1
ATOM 2977 O O . LYS D 1 207 ? 1.16242 -27.92061 8.83929 1.000 49.74200 186 LYS D O 1
ATOM 2983 N N . ARG D 1 208 ? -0.49243 -27.07318 7.56930 1.000 55.86623 187 ARG D N 1
ATOM 2984 C CA . ARG D 1 208 ? -1.54373 -27.36524 8.53848 1.000 57.60981 187 ARG D CA 1
ATOM 2985 C C . ARG D 1 208 ? -1.95956 -28.82943 8.47262 1.000 66.32265 187 ARG D C 1
ATOM 2986 O O . ARG D 1 208 ? -2.20558 -29.36213 7.38949 1.000 72.12573 187 ARG D O 1
ATOM 2994 N N . LYS D 1 209 ? -2.06448 -29.46159 9.64218 1.000 81.44500 188 LYS D N 1
ATOM 2995 C CA . LYS D 1 209 ? -2.38393 -30.88631 9.78057 1.000 94.20704 188 LYS D CA 1
ATOM 2996 C C . LYS D 1 209 ? -3.78929 -31.20633 9.28509 1.000 97.37640 188 LYS D C 1
ATOM 2997 O O . LYS D 1 209 ? -4.37703 -32.20201 9.69820 1.000 101.28043 188 LYS D O 1
ATOM 3003 N N . GLY D 1 214 ? -6.60851 -27.79175 13.67900 1.000 77.98358 193 GLY D N 1
ATOM 3004 C CA . GLY D 1 214 ? -5.78375 -27.78593 12.47387 1.000 78.60236 193 GLY D CA 1
ATOM 3005 C C . GLY D 1 214 ? -4.68372 -26.73089 12.42386 1.000 79.83998 193 GLY D C 1
ATOM 3006 O O . GLY D 1 214 ? -4.83616 -25.70551 11.76055 1.000 83.05139 193 GLY D O 1
ATOM 3007 N N . TYR D 1 215 ? -3.56956 -27.00031 13.10694 1.000 71.21627 194 TYR D N 1
ATOM 3008 C CA . TYR D 1 215 ? -2.45326 -26.07920 13.28265 1.000 56.35999 194 TYR D CA 1
ATOM 3009 C C . TYR D 1 215 ? -1.23858 -26.58487 12.49903 1.000 49.67648 194 TYR D C 1
ATOM 3010 O O . TYR D 1 215 ? -1.05768 -27.78772 12.33071 1.000 52.37760 194 TYR D O 1
ATOM 3019 N N . SER D 1 216 ? -0.39352 -25.66912 12.03934 1.000 44.78600 195 SER D N 1
ATOM 3020 C CA . SER D 1 216 ? 0.92240 -26.05901 11.53316 1.000 43.58100 195 SER D CA 1
ATOM 3021 C C . SER D 1 216 ? 1.90726 -26.17288 12.69188 1.000 42.49091 195 SER D C 1
ATOM 3022 O O . SER D 1 216 ? 1.65419 -25.68992 13.78360 1.000 42.67937 195 SER D O 1
ATOM 3025 N N . ALA D 1 217 ? 3.07565 -26.80225 12.43127 1.000 44.23449 196 ALA D N 1
ATOM 3026 C CA . ALA D 1 217 ? 4.10419 -26.86119 13.47743 1.000 43.48127 196 ALA D CA 1
ATOM 3027 C C . ALA D 1 217 ? 4.57535 -25.46473 13.88591 1.000 44.95461 196 ALA D C 1
ATOM 3028 O O . ALA D 1 217 ? 4.84157 -25.21106 15.06375 1.000 39.63148 196 ALA D O 1
ATOM 3030 N N . GLY D 1 218 ? 4.69069 -24.53945 12.92746 1.000 40.37683 197 GLY D N 1
ATOM 3031 C CA . GLY D 1 218 ? 5.07184 -23.17055 13.25834 1.000 39.34716 197 GLY D CA 1
ATOM 3032 C C . GLY D 1 218 ? 4.07295 -22.47758 14.16096 1.000 43.13913 197 GLY D C 1
ATOM 3033 O O . GLY D 1 218 ? 4.45651 -21.69122 15.03404 1.000 41.59699 197 GLY D O 1
ATOM 3034 N N . GLU D 1 219 ? 2.78135 -22.71256 13.93079 1.000 38.98297 198 GLU D N 1
ATOM 3035 C CA . GLU D 1 219 ? 1.76143 -22.16728 14.80887 1.000 42.15195 198 GLU D CA 1
ATOM 3036 C C . GLU D 1 219 ? 1.81619 -22.83100 16.17652 1.000 43.13954 198 GLU D C 1
ATOM 3037 O O . GLU D 1 219 ? 1.60877 -22.15814 17.20252 1.000 44.68934 198 GLU D O 1
ATOM 3043 N N . ARG D 1 220 ? 2.07164 -24.15007 16.20859 1.000 42.64240 199 ARG D N 1
ATOM 3044 C CA . ARG D 1 220 ? 2.03583 -24.86676 17.48324 1.000 42.52924 199 ARG D CA 1
ATOM 3045 C C . ARG D 1 220 ? 3.17865 -24.43580 18.39864 1.000 45.96790 199 ARG D C 1
ATOM 3046 O O . ARG D 1 220 ? 2.97120 -24.30897 19.61312 1.000 44.58680 199 ARG D O 1
ATOM 3054 N N . ILE D 1 221 ? 4.39092 -24.27949 17.87105 1.000 40.70006 200 ILE D N 1
ATOM 3055 C CA . ILE D 1 221 ? 5.50564 -23.89217 18.75868 1.000 39.79629 200 ILE D CA 1
ATOM 3056 C C . ILE D 1 221 ? 5.22964 -22.52224 19.37150 1.000 40.70403 200 ILE D C 1
ATOM 3057 O O . ILE D 1 221 ? 5.44105 -22.31109 20.57937 1.000 38.72542 200 ILE D O 1
ATOM 3062 N N . VAL D 1 222 ? 4.70513 -21.58426 18.56741 1.000 39.63013 201 VAL D N 1
ATOM 3063 C CA . VAL D 1 222 ? 4.42756 -20.24951 19.08489 1.000 41.21281 201 VAL D CA 1
ATOM 3064 C C . VAL D 1 222 ? 3.30393 -20.30563 20.12688 1.000 44.26728 201 VAL D C 1
ATOM 3065 O O . VAL D 1 222 ? 3.38473 -19.64775 21.17627 1.000 47.78485 201 VAL D O 1
ATOM 3069 N N . ASP D 1 223 ? 2.25181 -21.09902 19.86179 1.000 38.88810 202 ASP D N 1
ATOM 3070 C CA . ASP D 1 223 ? 1.15491 -21.23524 20.83547 1.000 40.10698 202 ASP D CA 1
ATOM 3071 C C . ASP D 1 223 ? 1.65519 -21.87803 22.12700 1.000 54.20684 202 ASP D C 1
ATOM 3072 O O . ASP D 1 223 ? 1.29538 -21.44323 23.23176 1.000 47.32337 202 ASP D O 1
ATOM 3077 N N . ILE D 1 224 ? 2.47717 -22.92593 22.00774 1.000 42.00516 203 ILE D N 1
ATOM 3078 C CA . ILE D 1 224 ? 2.97423 -23.62724 23.19202 1.000 51.45926 203 ILE D CA 1
ATOM 3079 C C . ILE D 1 224 ? 3.81977 -22.69389 24.05256 1.000 47.55186 203 ILE D C 1
ATOM 3080 O O . ILE D 1 224 ? 3.63731 -22.61661 25.26919 1.000 46.44794 203 ILE D O 1
ATOM 3085 N N . ILE D 1 225 ? 4.73871 -21.96180 23.43837 1.000 45.85588 204 ILE D N 1
ATOM 3086 C CA . ILE D 1 225 ? 5.64991 -21.12012 24.21472 1.000 47.10938 204 ILE D CA 1
ATOM 3087 C C . ILE D 1 225 ? 4.91353 -19.90198 24.77383 1.000 49.80869 204 ILE D C 1
ATOM 3088 O O . ILE D 1 225 ? 5.06517 -19.56140 25.95275 1.000 45.79612 204 ILE D O 1
ATOM 3093 N N . ALA D 1 226 ? 4.03547 -19.28681 23.97387 1.000 44.83993 20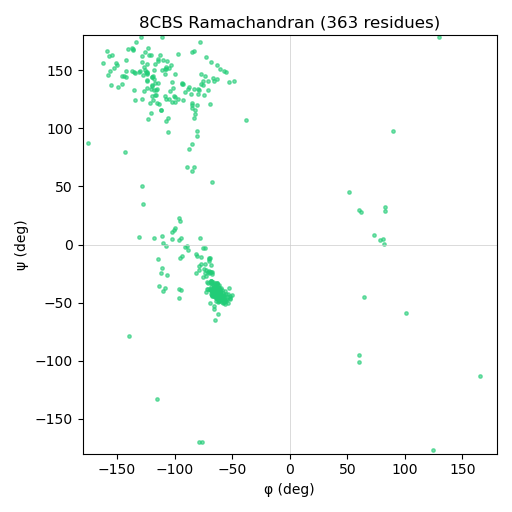5 ALA D N 1
ATOM 3094 C CA . ALA D 1 226 ? 3.24247 -18.15828 24.46447 1.000 49.90706 205 ALA D CA 1
ATOM 3095 C C . ALA D 1 226 ? 2.38820 -18.54351 25.66421 1.000 48.86829 205 ALA D C 1
ATOM 3096 O O . ALA D 1 226 ? 2.27057 -17.76775 26.62521 1.000 51.31950 205 ALA D O 1
ATOM 3098 N N . THR D 1 227 ? 1.74422 -19.71735 25.61408 1.000 45.24286 206 THR D N 1
ATOM 3099 C CA . THR D 1 227 ? 0.92950 -20.17443 26.74363 1.000 44.33274 206 THR D CA 1
ATOM 3100 C C . THR D 1 227 ? 1.75326 -20.27817 28.01716 1.000 53.95946 206 THR D C 1
ATOM 3101 O O . THR D 1 227 ? 1.31659 -19.85698 29.10180 1.000 55.32854 206 THR D O 1
ATOM 3105 N N . ASP D 1 228 ? 2.96848 -20.80016 27.89079 1.000 48.22303 207 ASP D N 1
ATOM 3106 C CA . ASP D 1 228 ? 3.86428 -20.87940 29.03548 1.000 56.57653 207 ASP D CA 1
ATOM 3107 C C . ASP D 1 228 ? 4.13718 -19.48192 29.58988 1.000 56.98522 207 ASP D C 1
ATOM 3108 O O . ASP D 1 228 ? 4.00620 -19.24336 30.78999 1.000 62.39819 207 ASP D O 1
ATOM 3113 N N . ILE D 1 229 ? 4.45507 -18.52661 28.70700 1.000 51.12484 208 ILE D N 1
ATOM 3114 C CA . ILE D 1 229 ? 4.77297 -17.15709 29.12912 1.000 51.79334 208 ILE D CA 1
ATOM 3115 C C . ILE D 1 229 ? 3.57128 -16.49580 29.77525 1.000 59.10039 208 ILE D C 1
ATOM 3116 O O . ILE D 1 229 ? 3.67584 -15.86985 30.83629 1.000 59.09593 208 ILE D O 1
ATOM 3121 N N . GLN D 1 230 ? 2.40958 -16.59221 29.11308 1.000 57.79370 209 GLN D N 1
ATOM 3122 C CA . GLN D 1 230 ? 1.20914 -15.86658 29.50411 1.000 51.94690 209 GLN D CA 1
ATOM 3123 C C . GLN D 1 230 ? 0.63130 -16.36415 30.80961 1.000 54.02573 209 GLN D C 1
ATOM 3124 O O . GLN D 1 230 ? -0.23543 -15.69358 31.40128 1.000 63.32355 209 GLN D O 1
ATOM 3130 N N . THR D 1 231 ? 1.01700 -17.56014 31.24044 1.000 52.87689 210 THR D N 1
ATOM 3131 C CA . THR D 1 231 ? 0.39792 -18.13206 32.42444 1.000 50.03076 210 THR D CA 1
ATOM 3132 C C . THR D 1 231 ? 1.35230 -18.20103 33.60608 1.000 67.52448 210 THR D C 1
ATOM 3133 O O . THR D 1 231 ? 0.97261 -18.74489 34.65865 1.000 67.19317 210 THR D O 1
ATOM 3137 N N . LYS D 1 232 ? 2.54424 -17.62124 33.48355 1.000 90.77290 211 LYS D N 1
ATOM 3138 C CA . LYS D 1 232 ? 3.51813 -17.59942 34.58412 1.000 90.94961 211 LYS D CA 1
ATOM 3139 C C . LYS D 1 232 ? 3.35860 -16.35738 35.45071 1.000 90.85685 211 LYS D C 1
ATOM 3140 O O . LYS D 1 232 ? 4.26897 -15.99929 36.20766 1.000 106.45708 211 LYS D O 1
#

CATH classification: 2.30.30.10

Nearest PDB structures (foldseek):
  8a1p-assembly1_B  TM=1.006E+00  e=6.635E-27  Human immunodeficiency virus 1
  8cbr-assembly1_D  TM=1.001E+00  e=1.079E-26  Human immunodeficiency virus 1
  8cbu-assembly1_D  TM=9.979E-01  e=4.938E-26  Human immunodeficiency virus 1
  1biu-assembly2_C-2  TM=9.905E-01  e=8.536E-26  Human immunodeficiency virus 1
  6ex9-assembly1_A-2  TM=9.918E-01  e=9.151E-25  Human immunodeficiency virus 1

Secondary structure (DSSP, 8-state):
--EEEEE--SS--S-EEEEEEEEE-SSEEEEEETTEEEEEEGGGEEEEE-TT-/--TTEEEEEEEEETTEEEEEEEETTTTEEEEEEESS--HHHHHHHHHHHHHHS---EEEE---TTTTSHHHHHHHHHHT-EEEE--HHHHHHHHHHHHHHHHGGG-SSHHHHHHHHHHHHHH-B---BHHHHHHHHHHHH-/-EEEEE--SS--S-EEEEEEEEE-SSEEEEEETTEEEEEEGGGEEEEES---/--TTEEEEEEEEETTEEEEEEEETTT--EEEEEESSS-HHHHHHHHHHHHHHS---EEEE---TTTTSHHHHHHHHHHT-EEEE--HHHHHHHHHHHHHHHHGGG-SSHHHHHHHHHHHHHH-B---BHHHHHHHHHHHHHHT-